Protein AF-A0A835ICH1-F1 (afdb_monomer)

Nearest PDB structures (foldseek):
  8adl-assembly1_N  TM=4.191E-01  e=1.922E-02  Saccharomyces cerevisiae
  7pqh-assembly1_A  TM=4.351E-01  e=5.207E-02  Saccharomyces cerevisiae
  7pqh-assembly1_G  TM=3.840E-01  e=1.922E-02  Saccharomyces cerevisiae
  7pqh-assembly1_B  TM=4.511E-01  e=2.209E-01  Saccharomyces cerevisiae
  5i6e-assembly1_A  TM=1.970E-01  e=1.088E+00  Saccharomyces cerevisiae S288C

Radius of gyration: 26.62 Å; Cα contacts (8 Å, |Δi|>4): 1132; chains: 1; bounding box: 63×76×65 Å

Sequence (484 aa):
MPKLEKWSSWNENGGREGILLPCLKKLNINNCPKLTRLLLSSSLECLYVGNCSEIVLRSLENLPCLSSLTISSFSEAVSFPERMLPNLTALQSLRIWSCEKLKILPEELGNLSSLKSFYISGCCELQCLPELTYLSKTNHHPDLLLSCRVSRNKLLPKIYYTRINHDNLTSNTIIPKTVAAPFMDIKPMYEILILGSCNGLICLSSIKSKLVTNRDHLMSLMTRQERDMYVLPIHDPIYVYNPITRENQELPCFEFCNVGKNVEQVVCGFGFDVVRREFKVVFVFFYKLDNENVFSEVGVYTLGTDTWRKLKVDVPHLVFKAEVAVSFEFANGSLHWIAEDVRSLVSKPFILSFNLVVEEFLVFPTPESVGLTRYYGPLEHCALGVLDKRLSLVDTSSGQFVDIWVVKDYDGEMCWNKQFSLEQNLICDSAIGLVRPIQVLKSGEILLFCGLTDLVAYNTESNQRRLLKLDRDSFRNLGTYFSL

Organism: NCBI:txid261450

InterPro domains:
  IPR013187 F-box associated beta-propeller, type 3 [PF08268] (190-450)
  IPR017451 F-box associated beta-propeller domain [TIGR01640] (236-452)
  IPR032675 Leucine-rich repeat domain superfamily [G3DSA:3.80.10.10] (40-143)
  IPR050796 SCF complex F-box component [PTHR31672] (145-464)
  IPR056789 R13L1/DRL21-like, LRR repeat region [PF25019] (28-123)

Secondary structure (DSSP, 8-state):
-TT--B--PPPTT--------TT--EEEEEEETT--B----TT--EEEEEEE-THHHHTTS--TT--EEEEE--SS--BPPTTTTTT-TT--EEEEE--TT--B--GGGGG-TT--EEEEES-TT--B----HHHHHSS---EEEEEEEE-TTT--EEEEEEEEPSS----SEE--EEEE-TT--PPTTEEEEEEEEETTEEEEEEEE-------SSSTTT--HHHHTT----TTS-EEEE-TTT--EEEPPP-TTS-TTS-EEEEEEEEEEETTTTEEEEEEEEEEESSSS-EEEEEEEEETTS-SEEEE-----SEEE-TTSTT-EEEETTEEEEEEEETT-SS---EEEEEETTTTEEEEEEPPTTTT--SSS-GGGGEEEEEETTEEEEEE-TTSSEEEEEEE---SSS--EEEEEEEEHHHH-SS-TT-EEEEEE-TTSPEEEEETTTEEEEEETTTTEEEEEEE-TTT-SS---B---

Foldseek 3Di:
DQPDQEQADDDPVRDTDHDEPQCAAEDEAENHANHQDDQYYLNYAEYEHYNYELNVLVNQQANANHQYYEYEHAAPDQEHDDRNQLRPQNHAEYEYEQHANHAEYDLCCLVNLNHNYYYYYNHNNHPDDHDNCSLVVPPDWFFKWWFWFQDPVPRWIKIWIFGDDLQDPPDLATETDIFTLRVDNADPQKTKAFQDDEPQKTKIWIGRHPDPPDPAPCVVVDDPVNLQPLADPLPTWIKIARRVRRDIDTADRPPPPPPPFAFRHKAKHWYAQPVVRWIKIKMKTWTDPDPPDIFIWIWIDTPPPSDIDIDPAGDAQWDFQRPGRRQWDDAPQKIKTWIWHPPDPQTAIWIWIAHNNVRYIDIAHDPPPQQPADDDGRNQQKGWAAEPRFIWMWGCRVVQWTWIWTFDDDPPHGDIDGPDIAGPVLPDPDARHQKYWAYQRPVRWTWIDGHFQWIWTAHPVVSHIRTRDYPSVNGGNGDGIDTD

Structure (mmCIF, N/CA/C/O backbone):
data_AF-A0A835ICH1-F1
#
_entry.id   AF-A0A835ICH1-F1
#
loop_
_atom_site.group_PDB
_atom_site.id
_atom_site.type_symbol
_atom_site.label_atom_id
_atom_site.label_alt_id
_atom_site.label_comp_id
_atom_site.label_asym_id
_atom_site.label_entity_id
_atom_site.label_seq_id
_atom_site.pdbx_PDB_ins_code
_atom_site.Cartn_x
_atom_site.Cartn_y
_atom_site.Cartn_z
_atom_site.occupancy
_atom_site.B_iso_or_equiv
_atom_site.auth_seq_id
_atom_site.auth_comp_id
_atom_site.auth_asym_id
_atom_site.auth_atom_id
_atom_site.pdbx_PDB_model_num
ATOM 1 N N . MET A 1 1 ? -8.386 -41.447 -22.805 1.00 59.50 1 MET A N 1
ATOM 2 C CA . MET A 1 1 ? -8.478 -42.294 -24.021 1.00 59.50 1 MET A CA 1
ATOM 3 C C . MET A 1 1 ? -7.655 -41.621 -25.115 1.00 59.50 1 MET A C 1
ATOM 5 O O . MET A 1 1 ? -8.181 -40.767 -25.818 1.00 59.50 1 MET A O 1
ATOM 9 N N . PRO A 1 2 ? -6.364 -41.950 -25.267 1.00 68.00 2 PRO A N 1
ATOM 10 C CA . PRO A 1 2 ? -5.437 -41.121 -26.046 1.00 68.00 2 PRO A CA 1
ATOM 11 C C . PRO A 1 2 ? -5.743 -41.067 -27.554 1.00 68.00 2 PRO A C 1
ATOM 13 O O . PRO A 1 2 ? -5.284 -40.161 -28.241 1.00 68.00 2 PRO A O 1
ATOM 16 N N . LYS A 1 3 ? -6.534 -42.019 -28.071 1.00 73.94 3 LYS A N 1
ATOM 17 C CA . LYS A 1 3 ? -6.969 -42.077 -29.476 1.00 73.94 3 LYS A CA 1
ATOM 18 C C . LYS A 1 3 ? -8.369 -41.492 -29.729 1.00 73.94 3 LYS A C 1
ATOM 20 O O . LYS A 1 3 ? -8.818 -41.525 -30.866 1.00 73.94 3 LYS A O 1
ATOM 25 N N . LEU A 1 4 ? -9.076 -41.014 -28.700 1.00 70.50 4 LEU A N 1
ATOM 26 C CA . LEU A 1 4 ? -10.451 -40.529 -28.843 1.00 70.50 4 LEU A CA 1
ATOM 27 C C . LEU A 1 4 ? -10.467 -39.168 -29.552 1.00 70.50 4 LEU A C 1
ATOM 29 O O . LEU A 1 4 ? -9.969 -38.188 -29.007 1.00 70.50 4 LEU A O 1
ATOM 33 N N . GLU A 1 5 ? -11.051 -39.119 -30.749 1.00 70.38 5 GLU A N 1
ATOM 34 C CA . GLU A 1 5 ? -11.093 -37.906 -31.581 1.00 70.38 5 GLU A CA 1
ATOM 35 C C . GLU A 1 5 ? -12.385 -37.096 -31.419 1.00 70.38 5 GLU A C 1
ATOM 37 O O . GLU A 1 5 ? -12.368 -35.863 -31.482 1.00 70.38 5 GLU A O 1
ATOM 42 N N . LYS A 1 6 ? -13.512 -37.780 -31.197 1.00 68.50 6 LYS A N 1
ATOM 43 C CA . LYS A 1 6 ? -14.845 -37.186 -31.036 1.00 68.50 6 LYS A CA 1
ATOM 44 C C . LYS A 1 6 ? -15.618 -37.933 -29.957 1.00 68.50 6 LYS A C 1
ATOM 46 O O . LYS A 1 6 ? -15.584 -39.161 -29.916 1.00 68.50 6 LYS A O 1
ATOM 51 N N . TRP A 1 7 ? -16.344 -37.193 -29.124 1.00 66.62 7 TRP A N 1
ATOM 52 C CA . TRP A 1 7 ? -17.296 -37.753 -28.168 1.00 66.62 7 TRP A CA 1
ATOM 53 C C . TRP A 1 7 ? -18.708 -37.719 -28.780 1.00 66.62 7 TRP A C 1
ATOM 55 O O . TRP A 1 7 ? -19.407 -36.714 -28.696 1.00 66.62 7 TRP A O 1
ATOM 65 N N . SER A 1 8 ? -19.119 -38.804 -29.442 1.00 59.78 8 SER A N 1
ATOM 66 C CA . SER A 1 8 ? -20.460 -38.975 -30.035 1.00 59.78 8 SER A CA 1
ATOM 67 C C . SER A 1 8 ? -20.827 -40.461 -30.087 1.00 59.78 8 SER A C 1
ATOM 69 O O . SER A 1 8 ? -19.975 -41.257 -30.480 1.00 59.78 8 SER A O 1
ATOM 71 N N . SER A 1 9 ? -22.062 -40.845 -29.743 1.00 50.62 9 SER A N 1
ATOM 72 C CA . SER A 1 9 ? -22.581 -42.191 -30.044 1.00 50.62 9 SER A CA 1
ATOM 73 C C . SER A 1 9 ? -23.347 -42.193 -31.362 1.00 50.62 9 SER A C 1
ATOM 75 O O . SER A 1 9 ? -23.891 -41.173 -31.775 1.00 50.62 9 SER A O 1
ATOM 77 N N . TRP A 1 10 ? -23.417 -43.358 -31.997 1.00 39.72 10 TRP A N 1
ATOM 78 C CA . TRP A 1 10 ? -24.334 -43.621 -33.100 1.00 39.72 10 TRP A CA 1
ATOM 79 C C . TRP A 1 10 ? -25.693 -44.014 -32.513 1.00 39.72 10 TRP A C 1
ATOM 81 O O . TRP A 1 10 ? -25.746 -44.875 -31.637 1.00 39.72 10 TRP A O 1
ATOM 91 N N . ASN A 1 11 ? -26.776 -43.386 -32.963 1.00 45.34 11 ASN A N 1
ATOM 92 C CA . ASN A 1 11 ? -28.119 -43.941 -32.808 1.00 45.34 11 ASN A CA 1
ATOM 93 C C . ASN A 1 11 ? -28.366 -44.943 -33.953 1.00 45.34 11 ASN A C 1
ATOM 95 O O . ASN A 1 11 ? -27.797 -44.811 -35.039 1.00 45.34 11 ASN A O 1
ATOM 99 N N . GLU A 1 12 ? -29.212 -45.951 -33.723 1.00 46.16 12 GLU A N 1
ATOM 100 C CA . GLU A 1 12 ? -29.517 -47.020 -34.697 1.00 46.16 12 GLU A CA 1
ATOM 101 C C . GLU A 1 12 ? -30.129 -46.498 -36.019 1.00 46.16 12 GLU A C 1
ATOM 103 O O . GLU A 1 12 ? -30.216 -47.237 -36.993 1.00 46.16 12 GLU A O 1
ATOM 108 N N . ASN A 1 13 ? -30.456 -45.199 -36.093 1.00 45.84 13 ASN A N 1
ATOM 109 C CA . ASN A 1 13 ? -31.042 -44.525 -37.254 1.00 45.84 13 ASN A CA 1
ATOM 110 C C . ASN A 1 13 ? -30.069 -43.603 -38.027 1.00 45.84 13 ASN A C 1
ATOM 112 O O . ASN A 1 13 ? -30.506 -42.835 -38.881 1.00 45.84 13 ASN A O 1
ATOM 116 N N . GLY A 1 14 ? -28.757 -43.650 -37.760 1.00 43.22 14 GLY A N 1
ATOM 117 C CA . GLY A 1 14 ? -27.746 -42.980 -38.598 1.00 43.22 14 GLY A CA 1
ATOM 118 C C . GLY A 1 14 ? -27.715 -41.442 -38.531 1.00 43.22 14 GLY A C 1
ATOM 119 O O . GLY A 1 14 ? -27.097 -40.806 -39.387 1.00 43.22 14 GLY A O 1
ATOM 120 N N . GLY A 1 15 ? -28.335 -40.828 -37.520 1.00 43.09 15 GLY A N 1
ATOM 121 C CA . GLY A 1 15 ? -28.310 -39.381 -37.287 1.00 43.09 15 GLY A CA 1
ATOM 122 C C . GLY A 1 15 ? -27.210 -38.973 -36.301 1.00 43.09 15 GLY A C 1
ATOM 123 O O . GLY A 1 15 ? -27.096 -39.523 -35.211 1.00 43.09 15 GLY A O 1
ATOM 124 N N . ARG A 1 16 ? -26.391 -37.971 -36.642 1.00 46.06 16 ARG A N 1
ATOM 125 C CA . ARG A 1 16 ? -25.401 -37.409 -35.705 1.00 46.06 16 ARG A CA 1
ATOM 126 C C . ARG A 1 16 ? -26.096 -36.547 -34.647 1.00 46.06 16 ARG A C 1
ATOM 128 O O . ARG A 1 16 ? -26.220 -35.344 -34.840 1.00 46.06 16 ARG A O 1
ATOM 135 N N . GLU A 1 17 ? -26.464 -37.134 -33.516 1.00 48.81 17 GLU A N 1
ATOM 136 C CA . GLU A 1 17 ? -26.766 -36.385 -32.292 1.00 48.81 17 GLU A CA 1
ATOM 137 C C . GLU A 1 17 ? -25.703 -36.696 -31.238 1.00 48.81 17 GLU A C 1
ATOM 139 O O . GLU A 1 17 ? -25.364 -37.851 -30.979 1.00 48.81 17 GLU A O 1
ATOM 144 N N . GLY A 1 18 ? -25.098 -35.653 -30.670 1.00 54.78 18 GLY A N 1
ATOM 145 C CA . GLY A 1 18 ? -24.168 -35.833 -29.563 1.00 54.78 18 GLY A CA 1
ATOM 146 C C . GLY A 1 18 ? -24.891 -36.274 -28.302 1.00 54.78 18 GLY A C 1
ATOM 147 O O . GLY A 1 18 ? -26.038 -35.906 -28.070 1.00 54.78 18 GLY A O 1
ATOM 148 N N . ILE A 1 19 ? -24.200 -37.043 -27.465 1.00 57.16 19 ILE A N 1
ATOM 149 C CA . ILE A 1 19 ? -24.740 -37.484 -26.180 1.00 57.16 19 ILE A CA 1
ATOM 150 C C . ILE A 1 19 ? -24.804 -36.271 -25.251 1.00 57.16 19 ILE A C 1
ATOM 152 O O . ILE A 1 19 ? -23.799 -35.890 -24.652 1.00 57.16 19 ILE A O 1
ATOM 156 N N . LEU A 1 20 ? -25.982 -35.671 -25.108 1.00 61.66 20 LEU A N 1
ATOM 157 C CA . LEU A 1 20 ? -26.268 -34.796 -23.979 1.00 61.66 20 LEU A CA 1
ATOM 158 C C . LEU A 1 20 ? -26.509 -35.700 -22.767 1.00 61.66 20 LEU A C 1
ATOM 160 O O . LEU A 1 20 ? -27.392 -36.553 -22.792 1.00 61.66 20 LEU A O 1
ATOM 164 N N . LEU A 1 21 ? -25.692 -35.556 -21.723 1.00 69.56 21 LEU A N 1
ATOM 165 C CA . LEU A 1 21 ? -25.866 -36.254 -20.447 1.00 69.56 21 LEU A CA 1
ATOM 166 C C . LEU A 1 21 ? -26.553 -35.295 -19.457 1.00 69.56 21 LEU A C 1
ATOM 168 O O . LEU A 1 21 ? -25.858 -34.649 -18.670 1.00 69.56 21 LEU A O 1
ATOM 172 N N . PRO A 1 22 ? -27.896 -35.167 -19.482 1.00 70.50 22 PRO A N 1
ATOM 173 C CA . PRO A 1 22 ? -28.630 -34.087 -18.809 1.00 70.50 22 PRO A CA 1
ATOM 174 C C . PRO A 1 22 ? -28.535 -34.111 -17.278 1.00 70.50 22 PRO A C 1
ATOM 176 O O . PRO A 1 22 ? -28.872 -33.129 -16.628 1.00 70.50 22 PRO A O 1
ATOM 179 N N . CYS A 1 23 ? -28.088 -35.221 -16.686 1.00 80.44 23 CYS A N 1
ATOM 180 C CA . CYS A 1 23 ? -27.908 -35.363 -15.238 1.00 80.44 23 CYS A CA 1
ATOM 181 C C . CYS A 1 23 ? -26.433 -35.331 -14.810 1.00 80.44 23 CYS A C 1
ATOM 183 O O . CYS A 1 23 ? -26.127 -35.516 -13.630 1.00 80.44 23 CYS A O 1
ATOM 185 N N . LEU A 1 24 ? -25.500 -35.147 -15.749 1.00 82.62 24 LEU A N 1
ATOM 186 C CA . LEU A 1 24 ? -24.077 -35.166 -15.443 1.00 82.62 24 LEU A CA 1
ATOM 187 C C . LEU A 1 24 ? -23.686 -33.879 -14.715 1.00 82.62 24 LEU A C 1
ATOM 189 O O . LEU A 1 24 ? -23.733 -32.795 -15.290 1.00 82.62 24 LEU A O 1
ATOM 193 N N . LYS A 1 25 ? -23.276 -34.020 -13.452 1.00 86.00 25 LYS A N 1
ATOM 194 C CA . LYS A 1 25 ? -22.829 -32.904 -12.602 1.00 86.00 25 LYS A CA 1
ATOM 195 C C . LYS A 1 25 ? -21.315 -32.744 -12.549 1.00 86.00 25 LYS A C 1
ATOM 197 O O . LYS A 1 25 ? -20.825 -31.638 -12.362 1.00 86.00 25 LYS A O 1
ATOM 202 N N . LYS A 1 26 ? -20.561 -33.836 -12.683 1.00 89.31 26 LYS A N 1
ATOM 203 C CA . LYS A 1 26 ? -19.097 -33.828 -12.588 1.00 89.31 26 LYS A CA 1
ATOM 204 C C . LYS A 1 26 ? -18.492 -34.574 -13.762 1.00 89.31 26 LYS A C 1
ATOM 206 O O . LYS A 1 26 ? -18.905 -35.695 -14.044 1.00 89.31 26 LYS A O 1
ATOM 211 N N . LEU A 1 27 ? -17.503 -33.971 -14.409 1.00 88.38 27 LEU A N 1
ATOM 212 C CA . LEU A 1 27 ? -16.809 -34.556 -15.550 1.00 88.38 27 LEU A CA 1
ATOM 213 C C . LEU A 1 27 ? -15.301 -34.352 -15.407 1.00 88.38 27 LEU A C 1
ATOM 215 O O . LEU A 1 27 ? -14.837 -33.270 -15.054 1.00 88.38 27 LEU A O 1
ATOM 219 N N . ASN A 1 28 ? -14.539 -35.405 -15.685 1.00 87.88 28 ASN A N 1
ATOM 220 C CA . ASN A 1 28 ? -13.084 -35.371 -15.723 1.00 87.88 28 ASN A CA 1
ATOM 221 C C . ASN A 1 28 ? -12.617 -35.866 -17.094 1.00 87.88 28 ASN A C 1
ATOM 223 O O . ASN A 1 28 ? -12.889 -37.004 -17.477 1.00 87.88 28 ASN A O 1
ATOM 227 N N . ILE A 1 29 ? -11.927 -34.994 -17.821 1.00 86.19 29 ILE A N 1
ATOM 228 C CA . ILE A 1 29 ? -11.311 -35.278 -19.109 1.00 86.19 29 ILE A CA 1
ATOM 229 C C . ILE A 1 29 ? -9.806 -35.154 -18.905 1.00 86.19 29 ILE A C 1
ATOM 231 O O . ILE A 1 29 ? -9.293 -34.053 -18.751 1.00 86.19 29 ILE A O 1
ATOM 235 N N . ASN A 1 30 ? -9.091 -36.275 -18.893 1.00 87.31 30 ASN A N 1
ATOM 236 C CA . ASN A 1 30 ? -7.640 -36.281 -18.738 1.00 87.31 30 ASN A CA 1
ATOM 237 C C . ASN A 1 30 ? -6.977 -37.154 -19.807 1.00 87.31 30 ASN A C 1
ATOM 239 O O . ASN A 1 30 ? -7.486 -38.235 -20.126 1.00 87.31 30 ASN A O 1
ATOM 243 N N . ASN A 1 31 ? -5.823 -36.721 -20.319 1.00 85.62 31 ASN A N 1
ATOM 244 C CA . ASN A 1 31 ? -5.016 -37.453 -21.299 1.00 85.62 31 ASN A CA 1
ATOM 245 C C . ASN A 1 31 ? -5.819 -37.813 -22.570 1.00 85.62 31 ASN A C 1
ATOM 247 O O . ASN A 1 31 ? -5.922 -38.985 -22.972 1.00 85.62 31 ASN A O 1
ATOM 251 N N . CYS A 1 32 ? -6.411 -36.788 -23.191 1.00 84.75 32 CYS A N 1
ATOM 252 C CA . CYS A 1 32 ? -7.208 -36.882 -24.421 1.00 84.75 32 CYS A CA 1
ATOM 253 C C . CYS A 1 32 ? -6.718 -35.872 -25.488 1.00 84.75 32 CYS A C 1
ATOM 255 O O . CYS A 1 32 ? -7.472 -34.992 -25.901 1.00 84.75 32 CYS A O 1
ATOM 257 N N . PRO A 1 33 ? -5.468 -35.990 -25.978 1.00 81.12 33 PRO A N 1
ATOM 258 C CA . PRO A 1 33 ? -4.846 -34.988 -26.854 1.00 81.12 33 PRO A CA 1
ATOM 259 C C . PRO A 1 33 ? -5.475 -34.899 -28.252 1.00 81.12 33 PRO A C 1
ATOM 261 O O . PRO A 1 33 ? -5.398 -33.857 -28.892 1.00 81.12 33 PRO A O 1
ATOM 264 N N . LYS A 1 34 ? -6.115 -35.975 -28.732 1.00 80.62 34 LYS A N 1
ATOM 265 C CA . LYS A 1 34 ? -6.774 -36.014 -30.049 1.00 80.62 34 LYS A CA 1
ATOM 266 C C . LYS A 1 34 ? -8.218 -35.512 -30.043 1.00 80.62 34 LYS A C 1
ATOM 268 O O . LYS A 1 34 ? -8.843 -35.465 -31.098 1.00 80.62 34 LYS A O 1
ATOM 273 N N . LEU A 1 35 ? -8.766 -35.173 -28.878 1.00 80.62 35 LEU A N 1
ATOM 274 C CA . LEU A 1 35 ? -10.174 -34.825 -28.745 1.00 80.62 35 LEU A CA 1
ATOM 275 C C . LEU A 1 35 ? -10.436 -33.442 -29.349 1.00 80.62 35 LEU A C 1
ATOM 277 O O . LEU A 1 35 ? -9.901 -32.445 -28.875 1.00 80.62 35 LEU A O 1
ATOM 281 N N . THR A 1 36 ? -11.265 -33.394 -30.394 1.00 72.62 36 THR A N 1
ATOM 282 C CA . THR A 1 36 ? -11.523 -32.161 -31.162 1.00 72.62 36 THR A CA 1
ATOM 283 C C . THR A 1 36 ? -12.912 -31.569 -30.961 1.00 72.62 36 THR A C 1
ATOM 285 O O . THR A 1 36 ? -13.136 -30.412 -31.306 1.00 72.62 36 THR A O 1
ATOM 288 N N . ARG A 1 37 ? -13.864 -32.352 -30.435 1.00 67.38 37 ARG A N 1
ATOM 289 C CA . ARG A 1 37 ? -15.248 -31.918 -30.200 1.00 67.38 37 ARG A CA 1
ATOM 290 C C . ARG A 1 37 ? -15.828 -32.548 -28.941 1.00 67.38 37 ARG A C 1
ATOM 292 O O . ARG A 1 37 ? -15.772 -33.771 -28.785 1.00 67.38 37 ARG A O 1
ATOM 299 N N . LEU A 1 38 ? -16.444 -31.707 -28.114 1.00 72.94 38 LEU A N 1
ATOM 300 C CA . LEU A 1 38 ? -17.222 -32.083 -26.938 1.00 72.94 38 LEU A CA 1
ATOM 301 C C . LEU A 1 38 ? -18.582 -31.389 -26.982 1.00 72.94 38 LEU A C 1
ATOM 303 O O . LEU A 1 38 ? -18.674 -30.218 -27.331 1.00 72.94 38 LEU A O 1
ATOM 307 N N . LEU A 1 39 ? -19.629 -32.121 -26.611 1.00 68.06 39 LEU A N 1
ATOM 308 C CA . LEU A 1 39 ? -20.950 -31.565 -26.336 1.00 68.06 39 LEU A CA 1
ATOM 309 C C . LEU A 1 39 ? -21.197 -31.750 -24.844 1.00 68.06 39 LEU A C 1
ATOM 311 O O . LEU A 1 39 ? -21.358 -32.873 -24.368 1.00 68.06 39 LEU A O 1
ATOM 315 N N . LEU A 1 40 ? -21.116 -30.650 -24.100 1.00 71.44 40 LEU A N 1
ATOM 316 C CA . LEU A 1 40 ? -21.250 -30.646 -22.649 1.00 71.44 40 LEU A CA 1
ATOM 317 C C . LEU A 1 40 ? -22.681 -30.277 -22.252 1.00 71.44 40 LEU A C 1
ATOM 319 O O . LEU A 1 40 ? -23.335 -29.469 -22.904 1.00 71.44 40 LEU A O 1
ATOM 323 N N . SER A 1 41 ? -23.172 -30.901 -21.182 1.00 69.31 41 SER A N 1
ATOM 324 C CA . SER A 1 41 ? -24.506 -30.628 -20.642 1.00 69.31 41 SER A CA 1
ATOM 325 C C . SER A 1 41 ? -24.511 -29.336 -19.823 1.00 69.31 41 SER A C 1
ATOM 327 O O . SER A 1 41 ? -23.580 -29.085 -19.056 1.00 69.31 41 SER A O 1
ATOM 329 N N . SER A 1 42 ? -25.603 -28.572 -19.899 1.00 77.19 42 SER A N 1
ATOM 330 C CA . SER A 1 42 ? -25.832 -27.384 -19.066 1.00 77.19 42 SER A CA 1
ATOM 331 C C . SER A 1 42 ? -25.959 -27.704 -17.569 1.00 77.19 42 SER A C 1
ATOM 333 O O . SER A 1 42 ? -25.813 -26.804 -16.749 1.00 77.19 42 SER A O 1
ATOM 335 N N . SER A 1 43 ? -26.170 -28.977 -17.206 1.00 81.69 43 SER A N 1
ATOM 336 C CA . SER A 1 43 ? -26.248 -29.478 -15.822 1.00 81.69 43 SER A CA 1
ATOM 337 C C . SER A 1 43 ? -24.899 -29.597 -15.100 1.00 81.69 43 SER A C 1
ATOM 339 O O . SER A 1 43 ? -24.862 -30.010 -13.939 1.00 81.69 43 SER A O 1
ATOM 341 N N . LEU A 1 44 ? -23.785 -29.348 -15.792 1.00 87.38 44 LEU A N 1
ATOM 342 C CA . LEU A 1 44 ? -22.449 -29.629 -15.281 1.00 87.38 44 LEU A CA 1
ATOM 343 C C . LEU A 1 44 ? -22.024 -28.597 -14.228 1.00 87.38 44 LEU A C 1
ATOM 345 O O . LEU A 1 44 ? -21.985 -27.404 -14.502 1.00 87.38 44 LEU A O 1
ATOM 349 N N . GLU A 1 45 ? -21.659 -29.069 -13.037 1.00 90.31 45 GLU A N 1
ATOM 350 C CA . GLU A 1 45 ? -21.273 -28.244 -11.886 1.00 90.31 45 GLU A CA 1
ATOM 351 C C . GLU A 1 45 ? -19.754 -28.238 -11.650 1.00 90.31 45 GLU A C 1
ATOM 353 O O . GLU A 1 45 ? -19.212 -27.230 -11.193 1.00 90.31 45 GLU A O 1
ATOM 358 N N . CYS A 1 46 ? -19.051 -29.340 -11.946 1.00 91.75 46 CYS A N 1
ATOM 359 C CA . CYS A 1 46 ? -17.596 -29.444 -11.803 1.00 91.75 46 CYS A CA 1
ATOM 360 C C . CYS A 1 46 ? -16.947 -30.069 -13.040 1.00 91.75 46 CYS A C 1
ATOM 362 O O . CYS A 1 46 ? -17.318 -31.171 -13.454 1.00 91.75 46 CYS A O 1
ATOM 364 N N . LEU A 1 47 ? -15.916 -29.417 -13.568 1.00 89.56 47 LEU A N 1
ATOM 365 C CA . LEU A 1 47 ? -15.186 -29.882 -14.738 1.00 89.56 47 LEU A CA 1
ATOM 366 C C . LEU A 1 47 ? -13.678 -29.861 -14.488 1.00 89.56 47 LEU A C 1
ATOM 368 O O . LEU A 1 47 ? -13.115 -28.848 -14.079 1.00 89.56 47 LEU A O 1
ATOM 372 N N . TYR A 1 48 ? -13.026 -30.981 -14.780 1.00 88.75 48 TYR A N 1
ATOM 373 C CA . TYR A 1 48 ? -11.576 -31.076 -14.890 1.00 88.75 48 TYR A CA 1
ATOM 374 C C . TYR A 1 48 ? -11.198 -31.384 -16.340 1.00 88.75 48 TYR A C 1
ATOM 376 O O . TYR A 1 48 ? -11.725 -32.340 -16.912 1.00 88.75 48 TYR A O 1
ATOM 384 N N . VAL A 1 49 ? -10.275 -30.608 -16.908 1.00 88.00 49 VAL A N 1
ATOM 385 C CA . VAL A 1 49 ? -9.681 -30.850 -18.227 1.00 88.00 49 VAL A CA 1
ATOM 386 C C . VAL A 1 49 ? -8.158 -30.817 -18.108 1.00 88.00 49 VAL A C 1
ATOM 388 O O . VAL A 1 49 ? -7.584 -29.791 -17.755 1.00 88.00 49 VAL A O 1
ATOM 391 N N . GLY A 1 50 ? -7.504 -31.935 -18.410 1.00 87.56 50 GLY A N 1
ATOM 392 C CA . GLY A 1 50 ? -6.060 -32.108 -18.297 1.00 87.56 50 GLY A CA 1
ATOM 393 C C . GLY A 1 50 ? -5.454 -32.768 -19.532 1.00 87.56 50 GLY A C 1
ATOM 394 O O . GLY A 1 50 ? -6.043 -33.707 -20.072 1.00 87.56 50 GLY A O 1
ATOM 395 N N . ASN A 1 51 ? -4.285 -32.307 -19.983 1.00 84.06 51 ASN A N 1
ATOM 396 C CA . ASN A 1 51 ? -3.529 -32.925 -21.085 1.00 84.06 51 ASN A CA 1
ATOM 397 C C . ASN A 1 51 ? -4.400 -33.203 -22.337 1.00 84.06 51 ASN A C 1
ATOM 399 O O . ASN A 1 51 ? -4.587 -34.347 -22.776 1.00 84.06 51 ASN A O 1
ATOM 403 N N . CYS A 1 52 ? -5.021 -32.135 -22.845 1.00 82.56 52 CYS A N 1
ATOM 404 C CA . CYS A 1 52 ? -5.916 -32.120 -24.005 1.00 82.56 52 CYS A CA 1
ATOM 405 C C . CYS A 1 52 ? -5.472 -31.046 -25.015 1.00 82.56 52 CYS A C 1
ATOM 407 O O . CYS A 1 52 ? -4.646 -30.194 -24.702 1.00 82.56 52 CYS A O 1
ATOM 409 N N . SER A 1 53 ? -6.031 -31.067 -26.229 1.00 80.31 53 SER A N 1
ATOM 410 C CA . SER A 1 53 ? -5.847 -29.977 -27.202 1.00 80.31 53 SER A CA 1
ATOM 411 C C . SER A 1 53 ? -6.624 -28.721 -26.780 1.00 80.31 53 SER A C 1
ATOM 413 O O . SER A 1 53 ? -7.719 -28.848 -26.226 1.00 80.31 53 SER A O 1
ATOM 415 N N . GLU A 1 54 ? -6.114 -27.515 -27.090 1.00 76.81 54 GLU A N 1
ATOM 416 C CA . GLU A 1 54 ? -6.784 -26.227 -26.794 1.00 76.81 54 GLU A CA 1
ATOM 417 C C . GLU A 1 54 ? -8.232 -26.181 -27.295 1.00 76.81 54 GLU A C 1
ATOM 419 O O . GLU A 1 54 ? -9.082 -25.495 -26.734 1.00 76.81 54 GLU A O 1
ATOM 424 N N . ILE A 1 55 ? -8.533 -26.936 -28.354 1.00 77.75 55 ILE A N 1
ATOM 425 C CA . ILE A 1 55 ? -9.833 -26.923 -29.019 1.00 77.75 55 ILE A CA 1
ATOM 426 C C . ILE A 1 55 ? -10.954 -27.430 -28.096 1.00 77.75 55 ILE A C 1
ATOM 428 O O . ILE A 1 55 ? -12.114 -27.057 -28.260 1.00 77.75 55 ILE A O 1
ATOM 432 N N . VAL A 1 56 ? -10.601 -28.222 -27.075 1.00 79.94 56 VAL A N 1
ATOM 433 C CA . VAL A 1 56 ? -11.512 -28.649 -26.006 1.00 79.94 56 VAL A CA 1
ATOM 434 C C . VAL A 1 56 ? -11.993 -27.458 -25.179 1.00 79.94 56 VAL A C 1
ATOM 436 O O . VAL A 1 56 ? -13.159 -27.430 -24.794 1.00 79.94 56 VAL A O 1
ATOM 439 N N . LEU A 1 57 ? -11.141 -26.453 -24.954 1.00 79.06 57 LEU A N 1
ATOM 440 C CA . LEU A 1 57 ? -11.506 -25.251 -24.202 1.00 79.06 57 LEU A CA 1
ATOM 441 C C . LEU A 1 57 ? -12.586 -24.437 -24.934 1.00 79.06 57 LEU A C 1
ATOM 443 O O . LEU A 1 57 ? -13.458 -23.864 -24.291 1.00 79.06 57 LEU A O 1
ATOM 447 N N . ARG A 1 58 ? -12.603 -24.463 -26.277 1.00 77.50 58 ARG A N 1
ATOM 448 C CA . ARG A 1 58 ? -13.662 -23.821 -27.088 1.00 77.50 58 ARG A CA 1
ATOM 449 C C . ARG A 1 58 ? -15.032 -24.470 -26.881 1.00 77.50 58 ARG A C 1
ATOM 451 O O . ARG A 1 58 ? -16.064 -23.843 -27.051 1.00 77.50 58 ARG A O 1
ATOM 458 N N . SER A 1 59 ? -15.056 -25.739 -26.476 1.00 76.25 59 SER A N 1
ATOM 459 C CA . SER A 1 59 ? -16.306 -26.457 -26.196 1.00 76.25 59 SER A CA 1
ATOM 460 C C . SER A 1 59 ? -16.892 -26.131 -24.813 1.00 76.25 59 SER A C 1
ATOM 462 O O . SER A 1 59 ? -17.916 -26.699 -24.444 1.00 76.25 59 SER A O 1
ATOM 464 N N . LEU A 1 60 ? -16.238 -25.260 -24.031 1.00 77.38 60 LEU A N 1
ATOM 465 C CA . LEU A 1 60 ? -16.708 -24.811 -22.713 1.00 77.38 60 LEU A CA 1
ATOM 466 C C . LEU A 1 60 ? -17.577 -23.548 -22.794 1.00 77.38 60 LEU A C 1
ATOM 468 O O . LEU A 1 60 ? -18.009 -23.029 -21.765 1.00 77.38 60 LEU A O 1
ATOM 472 N N . GLU A 1 61 ? -17.824 -23.047 -24.006 1.00 70.88 61 GLU A N 1
ATOM 473 C CA . GLU A 1 61 ? -18.752 -21.953 -24.256 1.00 70.88 61 GLU A CA 1
ATOM 474 C C . GLU A 1 61 ? -20.157 -22.376 -23.782 1.00 70.88 61 GLU A C 1
ATOM 476 O O . GLU A 1 61 ? -20.739 -23.315 -24.319 1.00 70.88 61 GLU A O 1
ATOM 481 N N . ASN A 1 62 ? -20.697 -21.674 -22.775 1.00 71.00 62 ASN A N 1
ATOM 482 C CA . ASN A 1 62 ? -22.069 -21.815 -22.256 1.00 71.00 62 ASN A CA 1
ATOM 483 C C . ASN A 1 62 ? -22.339 -22.987 -21.275 1.00 71.00 62 ASN A C 1
ATOM 485 O O . ASN A 1 62 ? -23.168 -23.863 -21.527 1.00 71.00 62 ASN A O 1
ATOM 489 N N . LEU A 1 63 ? -21.689 -22.960 -20.103 1.00 82.56 63 LEU A N 1
ATOM 490 C CA . LEU A 1 63 ? -21.971 -23.858 -18.970 1.00 82.56 63 LEU A CA 1
ATOM 491 C C . LEU A 1 63 ? -22.508 -23.074 -17.754 1.00 82.56 63 LEU A C 1
ATOM 493 O O . LEU A 1 63 ? -21.746 -22.766 -16.834 1.00 82.56 63 LEU A O 1
ATOM 497 N N . PRO A 1 64 ? -23.815 -22.746 -17.716 1.00 81.25 64 PRO A N 1
ATOM 498 C CA . PRO A 1 64 ? -24.373 -21.804 -16.742 1.00 81.25 64 PRO A CA 1
ATOM 499 C C . PRO A 1 64 ? -24.360 -22.319 -15.298 1.00 81.25 64 PRO A C 1
ATOM 501 O O . PRO A 1 64 ? -24.378 -21.517 -14.371 1.00 81.25 64 PRO A O 1
ATOM 504 N N . CYS A 1 65 ? -24.327 -23.637 -15.083 1.00 86.12 65 CYS A N 1
ATOM 505 C CA . CYS A 1 65 ? -24.280 -24.238 -13.746 1.00 86.12 65 CYS A CA 1
ATOM 506 C C . CYS A 1 65 ? -22.856 -24.551 -13.262 1.00 86.12 65 CYS A C 1
ATOM 508 O O . CYS A 1 65 ? -22.690 -25.049 -12.145 1.00 86.12 65 CYS A O 1
ATOM 510 N N . LEU A 1 66 ? -21.826 -24.282 -14.074 1.00 90.44 66 LEU A N 1
ATOM 511 C CA . LEU A 1 66 ? -20.461 -24.667 -13.741 1.00 90.44 66 LEU A CA 1
ATOM 512 C C . LEU A 1 66 ? -19.936 -23.809 -12.592 1.00 90.44 66 LEU A C 1
ATOM 514 O O . LEU A 1 66 ? -19.705 -22.615 -12.745 1.00 90.44 66 LEU A O 1
ATOM 518 N N . SER A 1 67 ? -19.717 -24.443 -11.443 1.00 89.50 67 SER A N 1
ATOM 519 C CA . SER A 1 67 ? -19.242 -23.794 -10.218 1.00 89.50 67 SER A CA 1
ATOM 520 C C . SER A 1 67 ? -17.750 -24.019 -9.969 1.00 89.50 67 SER A C 1
ATOM 522 O O . SER A 1 67 ? -17.114 -23.210 -9.292 1.00 89.50 67 SER A O 1
ATOM 524 N N . SER A 1 68 ? -17.166 -25.082 -10.531 1.00 90.06 68 SER A N 1
ATOM 525 C CA . SER A 1 68 ? -15.740 -25.387 -10.406 1.00 90.06 68 SER A CA 1
ATOM 526 C C . SER A 1 68 ? -15.134 -25.854 -11.729 1.00 90.06 68 SER A C 1
ATOM 528 O O . SER A 1 68 ? -15.606 -26.820 -12.328 1.00 90.06 68 SER A O 1
ATOM 530 N N . LEU A 1 69 ? -14.055 -25.196 -12.153 1.00 88.69 69 LEU A N 1
ATOM 531 C CA . LEU A 1 69 ? -13.294 -25.519 -13.357 1.00 88.69 69 LEU A CA 1
ATOM 532 C C . LEU A 1 69 ? -11.816 -25.697 -13.004 1.00 88.69 69 LEU A C 1
ATOM 534 O O . LEU A 1 69 ? -11.207 -24.840 -12.366 1.00 88.69 69 LEU A O 1
ATOM 538 N N . THR A 1 70 ? -11.230 -26.816 -13.418 1.00 85.50 70 THR A N 1
ATOM 539 C CA . THR A 1 70 ? -9.788 -27.063 -13.329 1.00 85.50 70 THR A CA 1
ATOM 540 C C . THR A 1 70 ? -9.226 -27.373 -14.708 1.00 85.50 70 THR A C 1
ATOM 542 O O . THR A 1 70 ? -9.719 -28.273 -15.384 1.00 85.50 70 THR A O 1
ATOM 545 N N . ILE A 1 71 ? -8.180 -26.650 -15.095 1.00 85.81 71 ILE A N 1
ATOM 546 C CA . ILE A 1 71 ? -7.459 -26.802 -16.359 1.00 85.81 71 ILE A CA 1
ATOM 547 C C . ILE A 1 71 ? -6.008 -27.139 -16.033 1.00 85.81 71 ILE A C 1
ATOM 549 O O . ILE A 1 71 ? -5.400 -26.474 -15.191 1.00 85.81 71 ILE A O 1
ATOM 553 N N . SER A 1 72 ? -5.448 -28.178 -16.654 1.00 85.25 72 SER A N 1
ATOM 554 C CA . SER A 1 72 ? -4.064 -28.560 -16.375 1.00 85.25 72 SER A CA 1
ATOM 555 C C . SER A 1 72 ? -3.285 -29.121 -17.552 1.00 85.25 72 SER A C 1
ATOM 557 O O . SER A 1 72 ? -3.844 -29.765 -18.438 1.00 85.25 72 SER A O 1
ATOM 559 N N . SER A 1 73 ? -1.961 -28.971 -17.507 1.00 78.88 73 SER A N 1
ATOM 560 C CA . SER A 1 73 ? -1.043 -29.720 -18.379 1.00 78.88 73 SER A CA 1
ATOM 561 C C . SER A 1 73 ? -1.300 -29.500 -19.879 1.00 78.88 73 SER A C 1
ATOM 563 O O . SER A 1 73 ? -1.248 -30.450 -20.657 1.00 78.88 73 SER A O 1
ATOM 565 N N . PHE A 1 74 ? -1.624 -28.267 -20.290 1.00 80.19 74 PHE A N 1
ATOM 566 C CA . PHE A 1 74 ? -1.742 -27.897 -21.705 1.00 80.19 74 PHE A CA 1
ATOM 567 C C . PHE A 1 74 ? -0.376 -27.440 -22.226 1.00 80.19 74 PHE A C 1
ATOM 569 O O . PHE A 1 74 ? 0.096 -26.362 -21.872 1.00 80.19 74 PHE A O 1
ATOM 576 N N . SER A 1 75 ? 0.254 -28.262 -23.068 1.00 69.44 75 SER A N 1
ATOM 577 C CA . SER A 1 75 ? 1.608 -28.009 -23.583 1.00 69.44 75 SER A CA 1
ATOM 578 C C . SER A 1 75 ? 1.654 -27.087 -24.804 1.00 69.44 75 SER A C 1
ATOM 580 O O . SER A 1 75 ? 2.707 -26.538 -25.101 1.00 69.44 75 SER A O 1
ATOM 582 N N . GLU A 1 76 ? 0.536 -26.922 -25.520 1.00 70.06 76 GLU A N 1
ATOM 583 C CA . GLU A 1 76 ? 0.469 -26.153 -26.778 1.00 70.06 76 GLU A CA 1
ATOM 584 C C . GLU A 1 76 ? -0.433 -24.913 -26.713 1.00 70.06 76 GLU A C 1
ATOM 586 O O . GLU A 1 76 ? -0.424 -24.113 -27.642 1.00 70.06 76 GLU A O 1
ATOM 591 N N . ALA A 1 77 ? -1.221 -24.740 -25.648 1.00 64.88 77 ALA A N 1
ATOM 592 C CA . ALA A 1 77 ? -2.153 -23.619 -25.553 1.00 64.88 77 ALA A CA 1
ATOM 593 C C . ALA A 1 77 ? -1.398 -22.319 -25.240 1.00 64.88 77 ALA A C 1
ATOM 595 O O . ALA A 1 77 ? -0.857 -22.160 -24.146 1.00 64.88 77 ALA A O 1
ATOM 596 N N . VAL A 1 78 ? -1.384 -21.396 -26.204 1.00 59.38 78 VAL A N 1
ATOM 597 C CA . VAL A 1 78 ? -0.741 -20.075 -26.070 1.00 59.38 78 VAL A CA 1
ATOM 598 C C . VAL A 1 78 ? -1.668 -19.075 -25.372 1.00 59.38 78 VAL A C 1
ATOM 600 O O . VAL A 1 78 ? -1.213 -18.200 -24.632 1.00 59.38 78 VAL A O 1
ATOM 603 N N . SER A 1 79 ? -2.977 -19.227 -25.576 1.00 69.56 79 SER A N 1
ATOM 604 C CA . SER A 1 79 ? -4.022 -18.384 -25.001 1.00 69.56 79 SER A CA 1
ATOM 605 C C . SER A 1 79 ? -5.314 -19.173 -24.767 1.00 69.56 79 SER A C 1
ATOM 607 O O . SER A 1 79 ? -5.493 -20.301 -25.231 1.00 69.56 79 SER A O 1
ATOM 609 N N . PHE A 1 80 ? -6.227 -18.569 -24.014 1.00 73.12 80 PHE A N 1
ATOM 610 C CA . PHE A 1 80 ? -7.586 -19.069 -23.834 1.00 73.12 80 PHE A CA 1
ATOM 611 C C . PHE A 1 80 ? -8.487 -18.666 -25.014 1.00 73.12 80 PHE A C 1
ATOM 613 O O . PHE A 1 80 ? -8.274 -17.602 -25.596 1.00 73.12 80 PHE A O 1
ATOM 620 N N . PRO A 1 81 ? -9.526 -19.457 -25.347 1.00 70.69 81 PRO A N 1
ATOM 621 C CA . PRO A 1 81 ? -10.494 -19.068 -26.365 1.00 70.69 81 PRO A CA 1
ATOM 622 C C . PRO A 1 81 ? -11.246 -17.788 -25.997 1.00 70.69 81 PRO A C 1
ATOM 624 O O . PRO A 1 81 ? -11.780 -17.672 -24.887 1.00 70.69 81 PRO A O 1
ATOM 627 N N . GLU A 1 82 ? -11.350 -16.869 -26.958 1.00 63.47 82 GLU A N 1
ATOM 628 C CA . GLU A 1 82 ? -12.230 -15.704 -26.859 1.00 63.47 82 GLU A CA 1
ATOM 629 C C . GLU A 1 82 ? -13.662 -16.172 -26.547 1.00 63.47 82 GLU A C 1
ATOM 631 O O . GLU A 1 82 ? -14.154 -17.116 -27.162 1.00 63.47 82 GLU A O 1
ATOM 636 N N . ARG A 1 83 ? -14.343 -15.514 -25.595 1.00 67.06 83 ARG A N 1
ATOM 637 C CA . ARG A 1 83 ? -15.733 -15.802 -25.155 1.00 67.06 83 ARG A CA 1
ATOM 638 C C . ARG A 1 83 ? -15.962 -17.035 -24.269 1.00 67.06 83 ARG A C 1
ATOM 640 O O . ARG A 1 83 ? -17.103 -17.262 -23.858 1.00 67.06 83 ARG A O 1
ATOM 647 N N . MET A 1 84 ? -14.924 -17.782 -23.885 1.00 75.00 84 MET A N 1
ATOM 648 C CA . MET A 1 84 ? -15.085 -18.919 -22.965 1.00 75.00 84 MET A CA 1
ATOM 649 C C . MET A 1 84 ? -15.516 -18.474 -21.555 1.00 75.00 84 MET A C 1
ATOM 651 O O . MET A 1 84 ? -16.505 -18.965 -21.017 1.00 75.00 84 MET A O 1
ATOM 655 N N . LEU A 1 85 ? -14.777 -17.536 -20.953 1.00 73.19 85 LEU A N 1
ATOM 656 C CA . LEU A 1 85 ? -14.968 -17.111 -19.561 1.00 73.19 85 LEU A CA 1
ATOM 657 C C . LEU A 1 85 ? -16.218 -16.245 -19.305 1.00 73.19 85 LEU A C 1
ATOM 659 O O . LEU A 1 85 ? -16.891 -16.530 -18.317 1.00 73.19 85 LEU A O 1
ATOM 663 N N . PRO A 1 86 ? -16.606 -15.265 -20.153 1.00 68.50 86 PRO A N 1
ATOM 664 C CA . PRO A 1 86 ? -17.777 -14.409 -19.903 1.00 68.50 86 PRO A CA 1
ATOM 665 C C . PRO A 1 86 ? -19.076 -15.160 -19.591 1.00 68.50 86 PRO A C 1
ATOM 667 O O . PRO A 1 86 ? -19.932 -14.659 -18.868 1.00 68.50 86 PRO A O 1
ATOM 670 N N . ASN A 1 87 ? -19.225 -16.368 -20.138 1.00 70.81 87 ASN A N 1
ATOM 671 C CA . ASN A 1 87 ? -20.440 -17.170 -20.024 1.00 70.81 87 ASN A CA 1
ATOM 672 C C . ASN A 1 87 ? -20.484 -18.047 -18.760 1.00 70.81 87 ASN A C 1
ATOM 674 O O . ASN A 1 87 ? -21.514 -18.654 -18.473 1.00 70.81 87 ASN A O 1
ATOM 678 N N . LEU A 1 88 ? -19.394 -18.123 -17.988 1.00 80.88 88 LEU A N 1
ATOM 679 C CA . LEU A 1 88 ? -19.295 -18.940 -16.773 1.00 80.88 88 LEU A CA 1
ATOM 680 C C . LEU A 1 88 ? -19.706 -18.137 -15.527 1.00 80.88 88 LEU A C 1
ATOM 682 O O . LEU A 1 88 ? -18.979 -18.062 -14.538 1.00 80.88 88 LEU A O 1
ATOM 686 N N . THR A 1 89 ? -20.887 -17.522 -15.565 1.00 79.94 89 THR A N 1
ATOM 687 C CA . THR A 1 89 ? -21.358 -16.569 -14.541 1.00 79.94 89 THR A CA 1
ATOM 688 C C . THR A 1 89 ? -21.537 -17.178 -13.145 1.00 79.94 89 THR A C 1
ATOM 690 O O . THR A 1 89 ? -21.465 -16.454 -12.152 1.00 79.94 89 THR A O 1
ATOM 693 N N . ALA A 1 90 ? -21.729 -18.498 -13.039 1.00 85.00 90 ALA A N 1
ATOM 694 C CA . ALA A 1 90 ? -21.847 -19.223 -11.770 1.00 85.00 90 ALA A CA 1
ATOM 695 C C . ALA A 1 90 ? -20.511 -19.759 -11.219 1.00 85.00 90 ALA A C 1
ATOM 697 O O . ALA A 1 90 ? -20.500 -20.403 -10.164 1.00 85.00 90 ALA A O 1
ATOM 698 N N . LEU A 1 91 ? -19.389 -19.520 -11.908 1.00 86.81 91 LEU A N 1
ATOM 699 C CA . LEU A 1 91 ? -18.101 -20.110 -11.557 1.00 86.81 91 LEU A CA 1
ATOM 700 C C . LEU A 1 91 ? -17.578 -19.540 -10.239 1.00 86.81 91 LEU A C 1
ATOM 702 O O . LEU A 1 91 ? -17.313 -18.350 -10.132 1.00 86.81 91 LEU A O 1
ATOM 706 N N . GLN A 1 92 ? -17.402 -20.405 -9.238 1.00 82.56 92 GLN A N 1
ATOM 707 C CA . GLN A 1 92 ? -16.919 -20.040 -7.902 1.00 82.56 92 GLN A CA 1
ATOM 708 C C . GLN A 1 92 ? -15.456 -20.419 -7.675 1.00 82.56 92 GLN A C 1
ATOM 710 O O . GLN A 1 92 ? -14.787 -19.802 -6.846 1.00 82.56 92 GLN A O 1
ATOM 715 N N . SER A 1 93 ? -14.943 -21.422 -8.390 1.00 80.00 93 SER A N 1
ATOM 716 C CA . SER A 1 93 ? -13.546 -21.843 -8.295 1.00 80.00 93 SER A CA 1
ATOM 717 C C . SER A 1 93 ? -12.944 -22.125 -9.667 1.00 80.00 93 SER A C 1
ATOM 719 O O . SER A 1 93 ? -13.444 -22.977 -10.399 1.00 80.00 93 SER A O 1
ATOM 721 N N . LEU A 1 94 ? -11.835 -21.455 -9.978 1.00 81.31 94 LEU A N 1
ATOM 722 C CA . LEU A 1 94 ? -11.034 -21.678 -11.177 1.00 81.31 94 LEU A CA 1
ATOM 723 C C . LEU A 1 94 ? -9.601 -22.037 -10.780 1.00 81.31 94 LEU A C 1
ATOM 725 O O . LEU A 1 94 ? -8.957 -21.307 -10.026 1.00 81.31 94 LEU A O 1
ATOM 729 N N . ARG A 1 95 ? -9.098 -23.162 -11.290 1.00 75.62 95 ARG A N 1
ATOM 730 C CA . ARG A 1 95 ? -7.716 -23.606 -11.076 1.00 75.62 95 ARG A CA 1
ATOM 731 C C . ARG A 1 95 ? -7.033 -23.884 -12.405 1.00 75.62 95 ARG A C 1
ATOM 733 O O . ARG A 1 95 ? -7.562 -24.642 -13.211 1.00 75.62 95 ARG A O 1
ATOM 740 N N . ILE A 1 96 ? -5.853 -23.318 -12.605 1.00 78.56 96 ILE A N 1
ATOM 741 C CA . ILE A 1 96 ? -5.024 -23.499 -13.797 1.00 78.56 96 ILE A CA 1
ATOM 742 C C . ILE A 1 96 ? -3.652 -23.970 -13.326 1.00 78.56 96 ILE A C 1
ATOM 744 O O . ILE A 1 96 ? -3.079 -23.373 -12.420 1.00 78.56 96 ILE A O 1
ATOM 748 N N . TRP A 1 97 ? -3.113 -25.052 -13.880 1.00 76.56 97 TRP A N 1
ATOM 749 C CA . TRP A 1 97 ? -1.780 -25.493 -13.471 1.00 76.56 97 TRP A CA 1
ATOM 750 C C . TRP A 1 97 ? -0.988 -26.208 -14.559 1.00 76.56 97 TRP A C 1
ATOM 752 O O . TRP A 1 97 ? -1.553 -26.915 -15.392 1.00 76.56 97 TRP A O 1
ATOM 762 N N . SER A 1 98 ? 0.333 -26.028 -14.553 1.00 70.25 98 SER A N 1
ATOM 763 C CA . SER A 1 98 ? 1.259 -26.677 -15.493 1.00 70.25 98 SER A CA 1
ATOM 764 C C . SER A 1 98 ? 0.920 -26.399 -16.971 1.00 70.25 98 SER A C 1
ATOM 766 O O . SER A 1 98 ? 0.899 -27.319 -17.783 1.00 70.25 98 SER A O 1
ATOM 768 N N . CYS A 1 99 ? 0.578 -25.154 -17.322 1.00 75.81 99 CYS A N 1
ATOM 769 C CA . CYS A 1 99 ? 0.313 -24.723 -18.704 1.00 75.81 99 CYS A CA 1
ATOM 770 C C . CYS A 1 99 ? 1.480 -23.852 -19.188 1.00 75.81 99 CYS A C 1
ATOM 772 O O . CYS A 1 99 ? 1.448 -22.632 -19.064 1.00 75.81 99 CYS A O 1
ATOM 774 N N . GLU A 1 100 ? 2.544 -24.491 -19.671 1.00 69.88 100 GLU A N 1
ATOM 775 C CA . GLU A 1 100 ? 3.870 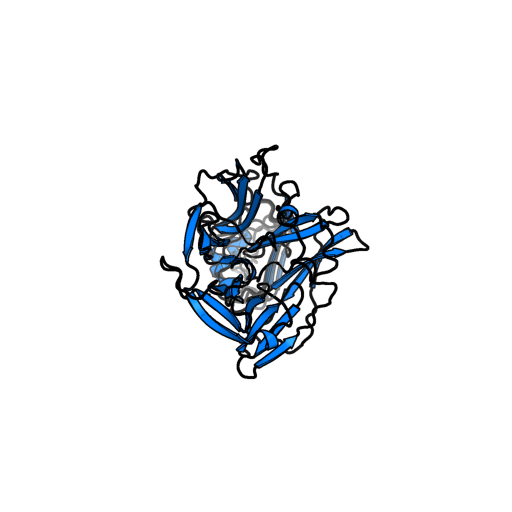-23.869 -19.809 1.00 69.88 100 GLU A CA 1
ATOM 776 C C . GLU A 1 100 ? 3.925 -22.741 -20.849 1.00 69.88 100 GLU A C 1
ATOM 778 O O . GLU A 1 100 ? 4.535 -21.713 -20.574 1.00 69.88 100 GLU A O 1
ATOM 783 N N . LYS A 1 101 ? 3.234 -22.897 -21.989 1.00 74.94 101 LYS A N 1
ATOM 784 C CA . LYS A 1 101 ? 3.205 -21.919 -23.098 1.00 74.94 101 LYS A CA 1
ATOM 785 C C . LYS A 1 101 ? 2.130 -20.834 -22.963 1.00 74.94 101 LYS A C 1
ATOM 787 O O . LYS A 1 101 ? 1.955 -20.032 -23.880 1.00 74.94 101 LYS A O 1
ATOM 792 N N . LEU A 1 102 ? 1.373 -20.823 -21.864 1.00 75.19 102 LEU A N 1
ATOM 793 C CA . LEU A 1 102 ? 0.298 -19.857 -21.657 1.00 75.19 102 LEU A CA 1
ATOM 794 C C . LEU A 1 102 ? 0.892 -18.467 -21.404 1.00 75.19 102 LEU A C 1
ATOM 796 O O . LEU A 1 102 ? 1.492 -18.250 -20.356 1.00 75.19 102 LEU A O 1
ATOM 80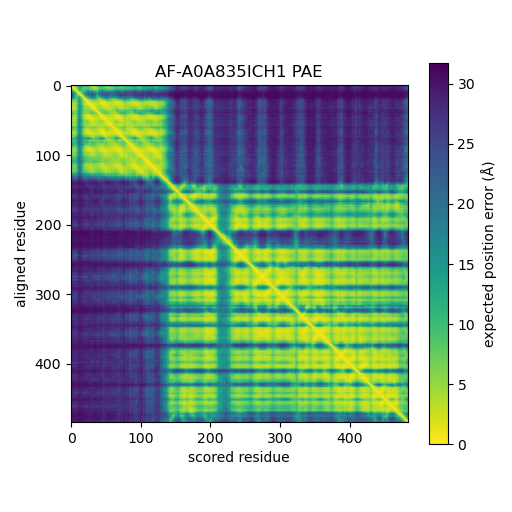0 N N . LYS A 1 103 ? 0.679 -17.525 -22.330 1.00 68.31 103 LYS A N 1
ATOM 801 C CA . LYS A 1 103 ? 1.252 -16.169 -22.239 1.00 68.31 103 LYS A CA 1
ATOM 802 C C . LYS A 1 103 ? 0.318 -15.147 -21.613 1.00 68.31 103 LYS A C 1
ATOM 804 O O . LYS A 1 103 ? 0.767 -14.267 -20.885 1.00 68.31 103 LYS A O 1
ATOM 809 N N . ILE A 1 104 ? -0.974 -15.249 -21.925 1.00 68.75 104 ILE A N 1
ATOM 810 C CA . ILE A 1 104 ? -1.983 -14.240 -21.590 1.00 68.75 104 ILE A CA 1
ATOM 811 C C . ILE A 1 104 ? -3.260 -14.942 -21.115 1.00 68.75 104 ILE A C 1
ATOM 813 O O . ILE A 1 104 ? -3.712 -15.920 -21.718 1.00 68.75 104 ILE A O 1
ATOM 817 N N . LEU A 1 105 ? -3.853 -14.422 -20.041 1.00 72.25 105 LEU A N 1
ATOM 818 C CA . LEU A 1 105 ? -5.199 -14.773 -19.589 1.00 72.25 105 LEU A CA 1
ATOM 819 C C . LEU A 1 105 ? -6.227 -13.768 -20.142 1.00 72.25 105 LEU A C 1
ATOM 821 O O . LEU A 1 105 ? -5.895 -12.591 -20.265 1.00 72.25 105 LEU A O 1
ATOM 825 N N . PRO A 1 106 ? -7.475 -14.181 -20.433 1.00 74.19 106 PRO A N 1
ATOM 826 C CA . PRO A 1 106 ? -8.492 -13.265 -20.952 1.00 74.19 106 PRO A CA 1
ATOM 827 C C . PRO A 1 106 ? -8.855 -12.190 -19.924 1.00 74.19 106 PRO A C 1
ATOM 829 O O . PRO A 1 106 ? -9.046 -12.510 -18.746 1.00 74.19 106 PRO A O 1
ATOM 832 N N . GLU A 1 107 ? -9.017 -10.938 -20.362 1.00 67.56 107 GLU A N 1
ATOM 833 C CA . GLU A 1 107 ? -9.458 -9.834 -19.491 1.00 67.56 107 GLU A CA 1
ATOM 834 C C . GLU A 1 107 ? -10.831 -10.106 -18.872 1.00 67.56 107 GLU A C 1
ATOM 836 O O . GLU A 1 107 ? -11.121 -9.702 -17.746 1.00 67.56 107 GLU A O 1
ATOM 841 N N . GLU A 1 108 ? -11.666 -10.874 -19.568 1.00 72.88 108 GLU A N 1
ATOM 842 C CA . GLU A 1 108 ? -13.004 -11.225 -19.123 1.00 72.88 108 GLU A CA 1
ATOM 843 C C . GLU A 1 108 ? -13.011 -12.154 -17.905 1.00 72.88 108 GLU A C 1
ATOM 845 O O . GLU A 1 108 ? -14.064 -12.340 -17.294 1.00 72.88 108 GLU A O 1
ATOM 850 N N . LEU A 1 109 ? -11.852 -12.686 -17.491 1.00 71.00 109 LEU A N 1
ATOM 851 C CA . LEU A 1 109 ? -11.703 -13.314 -16.179 1.00 71.00 109 LEU A CA 1
ATOM 852 C C . LEU A 1 109 ? -12.086 -12.339 -15.053 1.00 71.00 109 LEU A C 1
ATOM 854 O O . LEU A 1 109 ? -12.713 -12.749 -14.078 1.00 71.00 109 LEU A O 1
ATOM 858 N N . GLY A 1 110 ? -11.790 -11.045 -15.219 1.00 62.19 110 GLY A N 1
ATOM 859 C CA . GLY A 1 110 ? -12.196 -9.985 -14.296 1.00 62.19 110 GLY A CA 1
ATOM 860 C C . GLY A 1 110 ? -13.710 -9.764 -14.217 1.00 62.19 110 GLY A C 1
ATOM 861 O O . GLY A 1 110 ? -14.187 -9.206 -13.231 1.00 62.19 110 GLY A O 1
ATOM 862 N N . ASN A 1 111 ? -14.482 -10.264 -15.188 1.00 68.94 111 ASN A N 1
ATOM 863 C CA . ASN A 1 111 ? -15.944 -10.146 -15.217 1.00 68.94 111 ASN A CA 1
ATOM 864 C C . ASN A 1 111 ? -16.665 -11.281 -14.465 1.00 68.94 111 ASN A C 1
ATOM 866 O O . ASN A 1 111 ? -17.892 -11.251 -14.344 1.00 68.94 111 ASN A O 1
ATOM 870 N N . LEU A 1 112 ? -15.937 -12.277 -13.941 1.00 74.06 112 LEU A N 1
ATOM 871 C CA . LEU A 1 112 ? -16.511 -13.406 -13.203 1.00 74.06 112 LEU A CA 1
ATOM 872 C C . LEU A 1 112 ? -16.928 -13.013 -11.777 1.00 74.06 112 LEU A C 1
ATOM 874 O O . LEU A 1 112 ? -16.243 -13.305 -10.799 1.00 74.06 112 LEU A O 1
ATOM 878 N N . SER A 1 113 ? -18.095 -12.387 -11.645 1.00 72.81 113 SER A N 1
ATOM 879 C CA . SER A 1 113 ? -18.615 -11.862 -10.371 1.00 72.81 113 SER A CA 1
ATOM 880 C C . SER A 1 113 ? -18.819 -12.907 -9.263 1.00 72.81 113 SER A C 1
ATOM 882 O O . SER A 1 113 ? -18.789 -12.555 -8.085 1.00 72.81 113 SER A O 1
ATOM 884 N N . SER A 1 114 ? -19.012 -14.183 -9.611 1.00 76.88 114 SER A N 1
ATOM 885 C CA . SER A 1 114 ? -19.213 -15.279 -8.646 1.00 76.88 114 SER A CA 1
ATOM 886 C C . SER A 1 114 ? -17.915 -15.945 -8.169 1.00 76.88 114 SER A C 1
ATOM 888 O O . SER A 1 114 ? -17.973 -16.819 -7.295 1.00 76.88 114 SER A O 1
ATOM 890 N N . LEU A 1 115 ? -16.756 -15.576 -8.730 1.00 74.94 115 LEU A N 1
ATOM 891 C CA . LEU A 1 115 ? -15.493 -16.281 -8.519 1.00 74.94 115 LEU A CA 1
ATOM 892 C C . LEU A 1 115 ? -14.922 -15.993 -7.123 1.00 74.94 115 LEU A C 1
ATOM 894 O O . LEU A 1 115 ? -14.516 -14.882 -6.805 1.00 74.94 115 LEU A O 1
ATOM 898 N N . LYS A 1 116 ? -14.866 -17.024 -6.274 1.00 72.94 116 LYS A N 1
ATOM 899 C CA . LYS A 1 116 ? -14.379 -16.945 -4.882 1.00 72.94 116 LYS A CA 1
ATOM 900 C C . LYS A 1 116 ? -12.945 -17.435 -4.721 1.00 72.94 116 LYS A C 1
ATOM 902 O O . LYS A 1 116 ? -12.277 -17.113 -3.744 1.00 72.94 116 LYS A O 1
ATOM 907 N N . SER A 1 117 ? -12.494 -18.293 -5.630 1.00 59.28 117 SER A N 1
ATOM 908 C CA . SER A 1 117 ? -11.193 -18.946 -5.561 1.00 59.28 117 SER A CA 1
ATOM 909 C C . SER A 1 117 ? -10.585 -19.015 -6.953 1.00 59.28 117 SER A C 1
ATOM 911 O O . SER A 1 117 ? -11.118 -19.688 -7.832 1.00 59.28 117 SER A O 1
ATOM 913 N N . PHE A 1 118 ? -9.450 -18.348 -7.128 1.00 73.81 118 PHE A N 1
ATOM 914 C CA . PHE A 1 118 ? -8.634 -18.429 -8.329 1.00 73.81 118 PHE A CA 1
ATOM 915 C C . PHE A 1 118 ? -7.241 -18.934 -7.951 1.00 73.81 118 PHE A C 1
ATOM 917 O O . PHE A 1 118 ? -6.651 -18.461 -6.980 1.00 73.81 118 PHE A O 1
ATOM 924 N N . TYR A 1 119 ? -6.746 -19.937 -8.667 1.00 54.69 119 TYR A N 1
ATOM 925 C CA . TYR A 1 119 ? -5.433 -20.531 -8.436 1.00 54.69 119 TYR A CA 1
ATOM 926 C C . TYR A 1 119 ? -4.734 -20.752 -9.769 1.00 54.69 119 TYR A C 1
ATOM 928 O O . TYR A 1 119 ? -5.307 -21.376 -10.662 1.00 54.69 119 TYR A O 1
ATOM 936 N N . ILE A 1 120 ? -3.496 -20.282 -9.879 1.00 64.00 120 ILE A N 1
ATOM 937 C CA . ILE A 1 120 ? -2.633 -20.515 -11.032 1.00 64.00 120 ILE A CA 1
ATOM 938 C C . ILE A 1 120 ? -1.240 -20.938 -10.557 1.00 64.00 120 ILE A C 1
ATOM 940 O O . ILE A 1 120 ? -0.745 -20.405 -9.566 1.00 64.00 120 ILE A O 1
ATOM 944 N N . SER A 1 121 ? -0.631 -21.938 -11.196 1.00 55.94 121 SER A N 1
ATOM 945 C CA . SER A 1 121 ? 0.705 -22.433 -10.827 1.00 55.94 121 SER A CA 1
ATOM 946 C C . SER A 1 121 ? 1.402 -23.118 -12.007 1.00 55.94 121 SER A C 1
ATOM 948 O O . SER A 1 121 ? 0.744 -23.747 -12.829 1.00 55.94 121 SER A O 1
ATOM 950 N N . GLY A 1 122 ? 2.728 -23.019 -12.125 1.00 50.44 122 GLY A N 1
ATOM 951 C CA . GLY A 1 122 ? 3.480 -23.705 -13.188 1.00 50.44 122 GLY A CA 1
ATOM 952 C C . GLY A 1 122 ? 3.108 -23.256 -14.610 1.00 50.44 122 GLY A C 1
ATOM 953 O O . GLY A 1 122 ? 3.033 -24.084 -15.512 1.00 50.44 122 GLY A O 1
ATOM 954 N N . CYS A 1 123 ? 2.804 -21.969 -14.800 1.00 66.50 123 CYS A N 1
ATOM 955 C CA . CYS A 1 123 ? 2.545 -21.354 -16.109 1.00 66.50 123 CYS A CA 1
ATOM 956 C C . CYS A 1 123 ? 3.684 -20.372 -16.417 1.00 66.50 123 CYS A C 1
ATOM 958 O O . CYS A 1 123 ? 3.569 -19.182 -16.147 1.00 66.50 123 CYS A O 1
ATOM 960 N N . CYS A 1 124 ? 4.820 -20.899 -16.873 1.00 56.03 124 CYS A N 1
ATOM 961 C CA . CYS A 1 124 ? 6.107 -20.197 -16.837 1.00 56.03 124 CYS A CA 1
ATOM 962 C C . CYS A 1 124 ? 6.234 -19.028 -17.830 1.00 56.03 124 CYS A C 1
ATOM 964 O O . CYS A 1 124 ? 7.008 -18.115 -17.570 1.00 56.03 124 CYS A O 1
ATOM 966 N N . GLU A 1 125 ? 5.500 -19.043 -18.949 1.00 60.00 125 GLU A N 1
ATOM 967 C CA . GLU A 1 125 ? 5.508 -17.951 -19.940 1.00 60.00 125 GLU A CA 1
ATOM 968 C C . GLU A 1 125 ? 4.434 -16.874 -19.689 1.00 60.00 125 GLU A C 1
ATOM 970 O O . GLU A 1 125 ? 4.268 -15.971 -20.513 1.00 60.00 125 GLU A O 1
ATOM 975 N N . LEU A 1 126 ? 3.693 -16.954 -18.577 1.00 58.16 126 LEU A N 1
ATOM 976 C CA . LEU A 1 126 ? 2.594 -16.037 -18.286 1.00 58.16 126 LEU A CA 1
ATOM 977 C C . LEU A 1 126 ? 3.126 -14.630 -17.988 1.00 58.16 126 LEU A C 1
ATOM 979 O O . LEU A 1 126 ? 3.796 -14.411 -16.983 1.00 58.16 126 LEU A O 1
ATOM 983 N N . GLN A 1 127 ? 2.789 -13.672 -18.851 1.00 53.28 127 GLN A N 1
ATOM 984 C CA . GLN A 1 127 ? 3.318 -12.308 -18.781 1.00 53.28 127 GLN A CA 1
ATOM 985 C C . GLN A 1 127 ? 2.545 -11.428 -17.792 1.00 53.28 127 GLN A C 1
ATOM 987 O O . GLN A 1 127 ? 3.131 -10.562 -17.148 1.00 53.28 127 GLN A O 1
ATOM 992 N N . CYS A 1 128 ? 1.231 -11.635 -17.658 1.00 52.09 128 CYS A N 1
ATOM 993 C CA . CYS A 1 128 ? 0.380 -10.839 -16.775 1.00 52.09 128 CYS A CA 1
ATOM 994 C C . CYS A 1 128 ? -0.880 -11.596 -16.320 1.00 52.09 128 CYS A C 1
ATOM 996 O O . CYS A 1 128 ? -1.389 -12.488 -17.005 1.00 52.09 128 CYS A O 1
ATOM 998 N N . LEU A 1 129 ? -1.399 -11.217 -15.148 1.00 51.84 129 LEU A N 1
ATOM 999 C CA . LEU A 1 129 ? -2.749 -11.573 -14.705 1.00 51.84 129 LEU A CA 1
ATOM 1000 C C . LEU A 1 129 ? -3.727 -10.469 -15.139 1.00 51.84 129 LEU A C 1
ATOM 1002 O O . LEU A 1 129 ? -3.353 -9.296 -15.121 1.00 51.84 129 LEU A O 1
ATOM 1006 N N . PRO A 1 130 ? -4.973 -10.809 -15.512 1.00 56.81 130 PRO A N 1
ATOM 1007 C CA . PRO A 1 130 ? -5.963 -9.814 -15.878 1.00 56.81 130 PRO A CA 1
ATOM 1008 C C . PRO A 1 130 ? -6.403 -9.060 -14.624 1.00 56.81 130 PRO A C 1
ATOM 1010 O O . PRO A 1 130 ? -6.367 -9.592 -13.511 1.00 56.81 130 PRO A O 1
ATOM 1013 N N . GLU A 1 131 ? -6.844 -7.822 -14.808 1.00 45.78 131 GLU A N 1
ATOM 1014 C CA . GLU A 1 131 ? -7.386 -7.006 -13.732 1.00 45.78 131 GLU A CA 1
ATOM 1015 C C . GLU A 1 131 ? -8.653 -7.682 -13.187 1.00 45.78 131 GLU A C 1
ATOM 1017 O O . GLU A 1 131 ? -9.704 -7.714 -13.833 1.00 45.78 131 GLU A O 1
ATOM 1022 N N . LEU A 1 132 ? -8.549 -8.300 -12.009 1.00 51.50 132 LEU A N 1
ATOM 1023 C CA . LEU A 1 132 ? -9.658 -9.012 -11.378 1.00 51.50 132 LEU A CA 1
ATOM 1024 C C . LEU A 1 132 ? -10.628 -7.986 -10.779 1.00 51.50 132 LEU A C 1
ATOM 1026 O O . LEU A 1 132 ? -10.717 -7.837 -9.566 1.00 51.50 132 LEU A O 1
ATOM 1030 N N . THR A 1 133 ? -11.359 -7.256 -11.625 1.00 40.34 133 THR A N 1
ATOM 1031 C CA . THR A 1 133 ? -12.292 -6.199 -11.193 1.00 40.34 133 THR A CA 1
ATOM 1032 C C . THR A 1 133 ? -13.443 -6.727 -10.327 1.00 40.34 133 THR A C 1
ATOM 1034 O O . THR A 1 133 ? -14.084 -5.966 -9.608 1.00 40.34 133 THR A O 1
ATOM 1037 N N . TYR A 1 134 ? -13.702 -8.038 -10.295 1.00 41.59 134 TYR A N 1
ATOM 1038 C CA . TYR A 1 134 ? -14.569 -8.619 -9.270 1.00 41.59 134 TYR A CA 1
ATOM 1039 C C . TYR A 1 134 ? -13.927 -8.619 -7.877 1.00 41.59 134 TYR A C 1
ATOM 1041 O O . TYR A 1 134 ? -14.674 -8.565 -6.921 1.00 41.59 134 TYR A O 1
ATOM 1049 N N . LEU A 1 135 ? -12.600 -8.615 -7.711 1.00 33.31 135 LEU A N 1
ATOM 1050 C CA . LEU A 1 135 ? -11.972 -8.366 -6.404 1.00 33.31 135 LEU A CA 1
ATOM 1051 C C . LEU A 1 135 ? -12.136 -6.900 -5.976 1.00 33.31 135 LEU A C 1
ATOM 1053 O O . LEU A 1 135 ? -12.259 -6.633 -4.783 1.00 33.31 135 LEU A O 1
ATOM 1057 N N . SER A 1 136 ? -12.251 -5.965 -6.932 1.00 36.00 136 SER A N 1
ATOM 1058 C CA . SER A 1 136 ? -12.616 -4.572 -6.637 1.00 36.00 136 SER A CA 1
ATOM 1059 C C . SER A 1 136 ? -14.127 -4.363 -6.430 1.00 36.00 136 SER A C 1
ATOM 1061 O O . SER A 1 136 ? -14.507 -3.451 -5.696 1.00 36.00 136 SER A O 1
ATOM 1063 N N . LYS A 1 137 ? -14.994 -5.223 -6.999 1.00 34.38 137 LYS A N 1
ATOM 1064 C CA . LYS A 1 137 ? -16.468 -5.210 -6.821 1.00 34.38 137 LYS A CA 1
ATOM 1065 C C . LYS A 1 137 ? -17.007 -6.152 -5.740 1.00 34.38 137 LYS A C 1
ATOM 1067 O O . LYS A 1 137 ? -18.134 -5.966 -5.282 1.00 34.38 137 LYS A O 1
ATOM 1072 N N . THR A 1 138 ? -16.255 -7.156 -5.302 1.00 32.72 138 THR A N 1
ATOM 1073 C CA . THR A 1 138 ? -16.570 -7.880 -4.076 1.00 32.72 138 THR A CA 1
ATOM 1074 C C . THR A 1 138 ? -16.176 -6.965 -2.933 1.00 32.72 138 THR A C 1
ATOM 1076 O O . THR A 1 138 ? -14.993 -6.714 -2.719 1.00 32.72 138 THR A O 1
ATOM 1079 N N . ASN A 1 139 ? -17.167 -6.495 -2.180 1.00 33.66 139 ASN A N 1
ATOM 1080 C CA . ASN A 1 139 ? -17.031 -5.851 -0.868 1.00 33.66 139 ASN A CA 1
ATOM 1081 C C . ASN A 1 139 ? -16.404 -6.789 0.193 1.00 33.66 139 ASN A C 1
ATOM 1083 O O . ASN A 1 139 ? -16.856 -6.867 1.334 1.00 33.66 139 ASN A O 1
ATOM 1087 N N . HIS A 1 140 ? -15.386 -7.558 -0.181 1.00 33.50 140 HIS A N 1
ATOM 1088 C CA . HIS A 1 140 ? -14.632 -8.477 0.655 1.00 33.50 140 HIS A CA 1
ATOM 1089 C C . HIS A 1 140 ? -13.146 -8.147 0.496 1.00 33.50 140 HIS A C 1
ATOM 1091 O O . HIS A 1 140 ? -12.360 -8.942 -0.014 1.00 33.50 140 HIS A O 1
ATOM 1097 N N . HIS A 1 141 ? -12.784 -6.939 0.929 1.00 39.53 141 HIS A N 1
ATOM 1098 C CA . HIS A 1 141 ? -11.400 -6.516 1.108 1.00 39.53 141 HIS A CA 1
ATOM 1099 C C . HIS A 1 141 ? -10.759 -7.387 2.189 1.00 39.53 141 HIS A C 1
ATOM 1101 O O . HIS A 1 141 ? -11.326 -7.532 3.272 1.00 39.53 141 HIS A O 1
ATOM 1107 N N . PRO A 1 142 ? -9.597 -8.003 1.959 1.00 42.25 142 PRO A N 1
ATOM 1108 C CA . PRO A 1 142 ? -8.773 -8.420 3.068 1.00 42.25 142 PRO A CA 1
ATOM 1109 C C . PRO A 1 142 ? -7.866 -7.247 3.422 1.00 42.25 142 PRO A C 1
ATOM 1111 O O . PRO A 1 142 ? -6.808 -7.071 2.823 1.00 42.25 142 PRO A O 1
ATOM 1114 N N . ASP A 1 143 ? -8.279 -6.499 4.440 1.00 53.59 143 ASP A N 1
ATOM 1115 C CA . ASP A 1 143 ? -7.397 -5.617 5.192 1.00 53.59 143 ASP A CA 1
ATOM 1116 C C . ASP A 1 143 ? -6.359 -6.489 5.894 1.00 53.59 143 ASP A C 1
ATOM 1118 O O . ASP A 1 143 ? -6.591 -7.053 6.965 1.00 53.59 143 ASP A O 1
ATOM 1122 N N . LEU A 1 144 ? -5.238 -6.730 5.235 1.00 53.44 144 LEU A N 1
ATOM 1123 C CA . LEU A 1 144 ? -4.131 -7.469 5.817 1.00 53.44 144 LEU A CA 1
ATOM 1124 C C . LEU A 1 144 ? -3.327 -6.512 6.711 1.00 53.44 144 LEU A C 1
ATOM 1126 O O . LEU A 1 144 ? -3.152 -5.356 6.363 1.00 53.44 144 LEU A O 1
ATOM 1130 N N . LEU A 1 145 ? -2.818 -6.962 7.853 1.00 55.62 145 LEU A N 1
ATOM 1131 C CA . LEU A 1 145 ? -1.684 -6.304 8.515 1.00 55.62 145 LEU A CA 1
ATOM 1132 C C . LEU A 1 145 ? -0.458 -7.154 8.280 1.00 55.62 145 LEU A C 1
ATOM 1134 O O . LEU A 1 145 ? -0.522 -8.338 8.612 1.00 55.62 145 LEU A O 1
ATOM 1138 N N . LEU A 1 146 ? 0.632 -6.578 7.770 1.00 52.44 146 LEU A N 1
ATOM 1139 C CA . LEU A 1 146 ? 1.894 -7.292 7.600 1.00 52.44 146 LEU A CA 1
ATOM 1140 C C . LEU A 1 146 ? 2.973 -6.841 8.577 1.00 52.44 146 LEU A C 1
ATOM 1142 O O . LEU A 1 146 ? 3.151 -5.664 8.869 1.00 52.44 146 LEU A O 1
ATOM 1146 N N . SER A 1 147 ? 3.737 -7.818 9.048 1.00 57.16 147 SER A N 1
ATOM 1147 C CA . SER A 1 147 ? 4.962 -7.626 9.819 1.00 57.16 147 SER A CA 1
ATOM 1148 C C . SER A 1 147 ? 5.969 -8.686 9.418 1.00 57.16 147 SER A C 1
ATOM 1150 O O . SER A 1 147 ? 5.591 -9.777 8.994 1.00 57.16 147 SER A O 1
ATOM 1152 N N . CYS A 1 148 ? 7.254 -8.401 9.581 1.00 57.06 148 CYS A N 1
ATOM 1153 C CA . CYS A 1 148 ? 8.303 -9.345 9.248 1.00 57.06 148 CYS A CA 1
ATOM 1154 C C . CYS A 1 148 ? 9.282 -9.516 10.416 1.00 57.06 148 CYS A C 1
ATOM 1156 O O . CYS A 1 148 ? 9.651 -8.554 11.085 1.00 57.06 148 CYS A O 1
ATOM 1158 N N . ARG A 1 149 ? 9.732 -10.753 10.671 1.00 60.22 149 ARG A N 1
ATOM 1159 C CA . ARG A 1 149 ? 10.719 -11.045 11.725 1.00 60.22 149 ARG A CA 1
ATOM 1160 C C . ARG A 1 149 ? 11.674 -12.169 11.332 1.00 60.22 149 ARG A C 1
ATOM 1162 O O . ARG A 1 149 ? 11.274 -13.154 10.712 1.00 60.22 149 ARG A O 1
ATOM 1169 N N . VAL A 1 150 ? 12.920 -12.064 11.789 1.00 55.47 150 VAL A N 1
ATOM 1170 C CA . VAL A 1 150 ? 13.893 -13.167 11.783 1.00 55.47 150 VAL A CA 1
ATOM 1171 C C . VAL A 1 150 ? 13.714 -14.000 13.050 1.00 55.47 150 VAL A C 1
ATOM 1173 O O . VAL A 1 150 ? 13.778 -13.482 14.169 1.00 55.47 150 VAL A O 1
ATOM 1176 N N . SER A 1 151 ? 13.474 -15.305 12.907 1.00 54.22 151 SER A N 1
ATOM 1177 C CA . SER A 1 151 ? 13.354 -16.190 14.070 1.00 54.22 151 SER A CA 1
ATOM 1178 C C . SER A 1 151 ? 14.706 -16.336 14.780 1.00 54.22 151 SER A C 1
ATOM 1180 O O . SER A 1 151 ? 15.642 -16.884 14.198 1.00 54.22 151 SER A O 1
ATOM 1182 N N . ARG A 1 152 ? 14.782 -15.927 16.060 1.00 52.88 152 ARG A N 1
ATOM 1183 C CA . ARG A 1 152 ? 16.003 -15.996 16.898 1.00 52.88 152 ARG A CA 1
ATOM 1184 C C . ARG A 1 152 ? 16.679 -17.376 16.909 1.00 52.88 152 ARG A C 1
ATOM 1186 O O . ARG A 1 152 ? 17.887 -17.442 17.081 1.00 52.88 152 ARG A O 1
ATOM 1193 N N . ASN A 1 153 ? 15.916 -18.452 16.694 1.00 49.72 153 ASN A N 1
ATOM 1194 C CA . ASN A 1 153 ? 16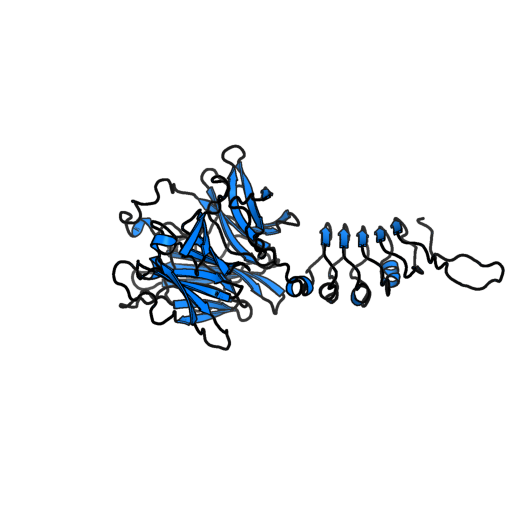.403 -19.832 16.805 1.00 49.72 153 ASN A CA 1
ATOM 1195 C C . ASN A 1 153 ? 16.556 -20.558 15.458 1.00 49.72 153 ASN A C 1
ATOM 1197 O O . ASN A 1 153 ? 17.014 -21.696 15.449 1.00 49.72 153 ASN A O 1
ATOM 1201 N N . LYS A 1 154 ? 16.117 -19.971 14.333 1.00 53.12 154 LYS A N 1
ATOM 1202 C CA . LYS A 1 154 ? 16.078 -20.675 13.035 1.00 53.12 154 LYS A CA 1
ATOM 1203 C C . LYS A 1 154 ? 16.684 -19.910 11.858 1.00 53.12 154 LYS A C 1
ATOM 1205 O O . LYS A 1 154 ? 16.669 -20.470 10.772 1.00 53.12 154 LYS A O 1
ATOM 1210 N N . LEU A 1 155 ? 17.156 -18.667 12.035 1.00 58.84 155 LEU A N 1
ATOM 1211 C CA . LEU A 1 155 ? 17.642 -17.758 10.969 1.00 58.84 155 LEU A CA 1
ATOM 1212 C C . LEU A 1 155 ? 16.674 -17.544 9.784 1.00 58.84 155 LEU A C 1
ATOM 1214 O O . LEU A 1 155 ? 16.944 -16.729 8.916 1.00 58.84 155 LEU A O 1
ATOM 1218 N N . LEU A 1 156 ? 15.517 -18.212 9.759 1.00 65.62 156 LEU A N 1
ATOM 1219 C CA . LEU A 1 156 ? 14.568 -18.116 8.665 1.00 65.62 156 LEU A CA 1
ATOM 1220 C C . LEU A 1 156 ? 13.662 -16.882 8.823 1.00 65.62 156 LEU A C 1
ATOM 1222 O O . LEU A 1 156 ? 13.020 -16.730 9.877 1.00 65.62 156 LEU A O 1
ATOM 1226 N N . PRO A 1 157 ? 13.562 -16.046 7.777 1.00 69.06 157 PRO A N 1
ATOM 1227 C CA . PRO A 1 157 ? 12.645 -14.917 7.705 1.00 69.06 157 PRO A CA 1
ATOM 1228 C C . PRO A 1 157 ? 11.192 -15.397 7.696 1.00 69.06 157 PRO A C 1
ATOM 1230 O O . PRO A 1 157 ? 10.830 -16.335 6.974 1.00 69.06 157 PRO A O 1
ATOM 1233 N N . LYS A 1 158 ? 10.330 -14.738 8.472 1.00 71.62 158 LYS A N 1
ATOM 1234 C CA . LYS A 1 158 ? 8.882 -14.962 8.442 1.00 71.62 158 LYS A CA 1
ATOM 1235 C C . LYS A 1 158 ? 8.137 -13.657 8.246 1.00 71.62 158 LYS A C 1
ATOM 1237 O O . LYS A 1 158 ? 8.446 -12.662 8.899 1.00 71.62 158 LYS A O 1
ATOM 1242 N N . ILE A 1 159 ? 7.111 -13.723 7.410 1.00 73.62 159 ILE A N 1
ATOM 1243 C CA . ILE A 1 159 ? 6.125 -12.668 7.218 1.00 73.62 159 ILE A CA 1
ATOM 1244 C C . ILE A 1 159 ? 4.861 -13.089 7.960 1.00 73.62 159 ILE A C 1
ATOM 1246 O O . ILE A 1 159 ? 4.309 -14.167 7.729 1.00 73.62 159 ILE A O 1
ATOM 1250 N N . TYR A 1 160 ? 4.439 -12.249 8.888 1.00 70.56 160 TYR A N 1
ATOM 1251 C CA . TYR A 1 160 ? 3.236 -12.372 9.687 1.00 70.56 160 TYR A CA 1
ATOM 1252 C C . TYR A 1 160 ? 2.136 -11.576 9.018 1.00 70.56 160 TYR A C 1
ATOM 1254 O O . TYR A 1 160 ? 2.370 -10.453 8.581 1.00 70.56 160 TYR A O 1
ATOM 1262 N N . TYR A 1 161 ? 0.946 -12.161 8.953 1.00 73.38 161 TYR A N 1
ATOM 1263 C CA . TYR A 1 161 ? -0.201 -11.512 8.359 1.00 73.38 161 TYR A CA 1
ATOM 1264 C C . TYR A 1 161 ? -1.494 -11.826 9.092 1.00 73.38 161 TYR A C 1
ATOM 1266 O O . TYR A 1 161 ? -1.721 -12.955 9.523 1.00 73.38 161 TYR A O 1
ATOM 1274 N N . THR A 1 162 ? -2.387 -10.855 9.201 1.00 68.81 162 THR A N 1
ATOM 1275 C CA . THR A 1 162 ? -3.731 -11.084 9.744 1.00 68.81 162 THR A CA 1
ATOM 1276 C C . THR A 1 162 ? -4.757 -10.312 8.946 1.00 68.81 162 THR A C 1
ATOM 1278 O O . THR A 1 162 ? -4.477 -9.197 8.529 1.00 68.81 162 THR A O 1
ATOM 1281 N N . ARG A 1 163 ? -5.924 -10.917 8.719 1.00 69.75 163 ARG A N 1
ATOM 1282 C CA . ARG A 1 163 ? -7.057 -10.218 8.114 1.00 69.75 163 ARG A CA 1
ATOM 1283 C C . ARG A 1 163 ? -7.810 -9.494 9.216 1.00 69.75 163 ARG A C 1
ATOM 1285 O O . ARG A 1 163 ? -8.220 -10.131 10.187 1.00 69.75 163 ARG A O 1
ATOM 1292 N N . ILE A 1 164 ? -8.010 -8.202 9.046 1.00 68.62 164 ILE A N 1
ATOM 1293 C CA . ILE A 1 164 ? -8.937 -7.420 9.844 1.00 68.62 164 ILE A CA 1
ATOM 1294 C C . ILE A 1 164 ? -10.282 -7.501 9.135 1.00 68.62 164 ILE A C 1
ATOM 1296 O O . ILE A 1 164 ? -10.378 -7.257 7.938 1.00 68.62 164 ILE A O 1
ATOM 1300 N N . ASN A 1 165 ? -11.307 -7.949 9.854 1.00 64.44 165 ASN A N 1
ATOM 1301 C CA . ASN A 1 165 ? -12.655 -7.981 9.313 1.00 64.44 165 ASN A CA 1
ATOM 1302 C C . ASN A 1 165 ? -13.350 -6.653 9.635 1.00 64.44 165 ASN A C 1
ATOM 1304 O O . ASN A 1 165 ? -13.409 -6.273 10.806 1.00 64.44 165 ASN A O 1
ATOM 1308 N N . HIS A 1 166 ? -13.924 -6.003 8.621 1.00 62.47 166 HIS A N 1
ATOM 1309 C CA . HIS A 1 166 ? -14.797 -4.842 8.795 1.00 62.47 166 HIS A CA 1
ATOM 1310 C C . HIS A 1 166 ? -16.022 -5.142 9.685 1.00 62.47 166 HIS A C 1
ATOM 1312 O O . HIS A 1 166 ? -16.561 -4.220 10.292 1.00 62.47 166 HIS A O 1
ATOM 1318 N N . ASP A 1 167 ? -16.463 -6.407 9.793 1.00 56.19 167 ASP A N 1
ATOM 1319 C CA . ASP A 1 167 ? -17.662 -6.843 10.542 1.00 56.19 167 ASP A CA 1
ATOM 1320 C C . ASP A 1 167 ? -17.502 -6.877 12.083 1.00 56.19 167 ASP A C 1
ATOM 1322 O O . ASP A 1 167 ? -18.118 -7.697 12.760 1.00 56.19 167 ASP A O 1
ATOM 1326 N N . ASN A 1 168 ? -16.723 -5.953 12.648 1.00 54.62 168 ASN A N 1
ATOM 1327 C CA . ASN A 1 168 ? -16.350 -5.823 14.065 1.00 54.62 168 ASN A CA 1
ATOM 1328 C C . ASN A 1 168 ? -15.316 -6.844 14.570 1.00 54.62 168 ASN A C 1
ATOM 1330 O O . ASN A 1 168 ? -15.463 -8.065 14.475 1.00 54.62 168 ASN A O 1
ATOM 1334 N N . LEU A 1 169 ? -14.281 -6.318 15.231 1.00 68.50 169 LEU A N 1
ATOM 1335 C CA . LEU A 1 169 ? -13.297 -7.082 15.999 1.00 68.50 169 LEU A CA 1
ATOM 1336 C C . LEU A 1 169 ? -13.908 -7.514 17.344 1.00 68.50 169 LEU A C 1
ATOM 1338 O O . LEU A 1 169 ? -13.688 -6.894 18.384 1.00 68.50 169 LEU A O 1
ATOM 1342 N N . THR A 1 170 ? -14.689 -8.598 17.336 1.00 65.00 170 THR A N 1
ATOM 1343 C CA . THR A 1 170 ? -15.338 -9.136 18.551 1.00 65.00 170 THR A CA 1
ATOM 1344 C C . THR A 1 170 ? -14.329 -9.623 19.600 1.00 65.00 170 THR A C 1
ATOM 1346 O O . THR A 1 170 ? -14.578 -9.530 20.802 1.00 65.00 170 THR A O 1
ATOM 1349 N N . SER A 1 171 ? -13.148 -10.072 19.165 1.00 72.50 171 SER A N 1
ATOM 1350 C CA . SER A 1 171 ? -12.038 -10.496 20.024 1.00 72.50 171 SER A CA 1
ATOM 1351 C C . SER A 1 171 ? -10.981 -9.398 20.169 1.00 72.50 171 SER A C 1
ATOM 1353 O O . SER A 1 171 ? -10.548 -8.808 19.185 1.00 72.50 171 SER A O 1
ATOM 1355 N N . ASN A 1 172 ? -10.494 -9.195 21.398 1.00 75.81 172 ASN A N 1
ATOM 1356 C CA . ASN A 1 172 ? -9.306 -8.375 21.682 1.00 75.81 172 ASN A CA 1
ATOM 1357 C C . ASN A 1 172 ? -7.989 -9.090 21.356 1.00 75.81 172 ASN A C 1
ATOM 1359 O O . ASN A 1 172 ? -6.921 -8.557 21.626 1.00 75.81 172 ASN A O 1
ATOM 1363 N N . THR A 1 173 ? -8.030 -10.324 20.860 1.00 74.50 173 THR A N 1
ATOM 1364 C CA . THR A 1 173 ? -6.840 -11.106 20.520 1.00 74.50 173 THR A CA 1
ATOM 1365 C C . THR A 1 173 ? -6.843 -11.412 19.038 1.00 74.50 173 THR A C 1
ATOM 1367 O O . THR A 1 173 ? -7.795 -12.006 18.528 1.00 74.50 173 THR A O 1
ATOM 1370 N N . ILE A 1 174 ? -5.755 -11.031 18.372 1.00 73.38 174 ILE A N 1
ATOM 1371 C CA . ILE A 1 174 ? -5.541 -11.280 16.952 1.00 73.38 174 ILE A CA 1
ATOM 1372 C C . ILE A 1 174 ? -4.411 -12.296 16.812 1.00 73.38 174 ILE A C 1
ATOM 1374 O O . ILE A 1 174 ? -3.293 -12.072 17.274 1.00 73.38 174 ILE A O 1
ATOM 1378 N N . ILE A 1 175 ? -4.715 -13.421 16.165 1.00 72.31 175 ILE A N 1
ATOM 1379 C CA . ILE A 1 175 ? -3.754 -14.496 15.917 1.00 72.31 175 ILE A CA 1
ATOM 1380 C C . ILE A 1 175 ? -3.258 -14.361 14.473 1.00 72.31 175 ILE A C 1
ATOM 1382 O O . ILE A 1 175 ? -4.017 -14.662 13.546 1.00 72.31 175 ILE A O 1
ATOM 1386 N N . PRO A 1 176 ? -2.009 -13.915 14.249 1.00 70.69 176 PRO A N 1
ATOM 1387 C CA . PRO A 1 176 ? -1.471 -13.804 12.904 1.00 70.69 176 PRO A CA 1
ATOM 1388 C C . PRO A 1 176 ? -1.218 -15.179 12.287 1.00 70.69 176 PRO A C 1
ATOM 1390 O O . PRO A 1 176 ? -0.759 -16.121 12.936 1.00 70.69 176 PRO A O 1
ATOM 1393 N N . LYS A 1 177 ? -1.456 -15.273 10.984 1.00 74.19 177 LYS A N 1
ATOM 1394 C CA . LYS A 1 177 ? -0.902 -16.325 10.134 1.00 74.19 177 LYS A CA 1
ATOM 1395 C C . LYS A 1 177 ? 0.539 -15.975 9.779 1.00 74.19 177 LYS A C 1
ATOM 1397 O O . LYS A 1 177 ? 0.957 -14.827 9.886 1.00 74.19 177 LYS A O 1
ATOM 1402 N N . THR A 1 178 ? 1.305 -16.972 9.345 1.00 72.38 178 THR A N 1
ATOM 1403 C CA . THR A 1 178 ? 2.689 -16.762 8.909 1.00 72.38 178 THR A CA 1
ATOM 1404 C C . THR A 1 178 ? 2.958 -17.426 7.574 1.00 72.38 178 THR A C 1
ATOM 1406 O O . THR A 1 178 ? 2.390 -18.474 7.260 1.00 72.38 178 THR A O 1
ATOM 1409 N N . VAL A 1 179 ? 3.852 -16.821 6.801 1.00 74.81 179 VAL A N 1
ATOM 1410 C CA . VAL A 1 179 ? 4.465 -17.412 5.617 1.00 74.81 179 VAL A CA 1
ATOM 1411 C C . VAL A 1 179 ? 5.980 -17.258 5.726 1.00 74.81 179 VAL A C 1
ATOM 1413 O O . VAL A 1 179 ? 6.487 -16.236 6.188 1.00 74.81 179 VAL A O 1
ATOM 1416 N N . ALA A 1 180 ? 6.713 -18.311 5.373 1.00 74.62 180 ALA A N 1
ATOM 1417 C CA . ALA A 1 180 ? 8.167 -18.252 5.325 1.00 74.62 180 ALA A CA 1
ATOM 1418 C C . ALA A 1 180 ? 8.608 -17.452 4.095 1.00 74.62 180 ALA A C 1
ATOM 1420 O O . ALA A 1 180 ? 7.991 -17.574 3.038 1.00 74.62 180 ALA A O 1
ATOM 1421 N N . ALA A 1 181 ? 9.693 -16.698 4.226 1.00 75.06 181 ALA A N 1
ATOM 1422 C CA . ALA A 1 181 ? 10.364 -16.048 3.107 1.00 75.06 181 ALA A CA 1
ATOM 1423 C C . ALA A 1 181 ? 11.804 -16.583 3.007 1.00 75.06 181 ALA A C 1
ATOM 1425 O O . ALA A 1 181 ? 12.748 -15.872 3.328 1.00 75.06 181 ALA A O 1
ATOM 1426 N N . PRO A 1 182 ? 11.983 -17.868 2.637 1.00 73.56 182 PRO A N 1
ATOM 1427 C CA . PRO A 1 182 ? 13.276 -18.555 2.712 1.00 73.56 182 PRO A CA 1
ATOM 1428 C C . PRO A 1 182 ? 14.316 -18.032 1.713 1.00 73.56 182 PRO A C 1
ATOM 1430 O O . PRO A 1 182 ? 15.476 -18.408 1.813 1.00 73.56 182 PRO A O 1
ATOM 1433 N N . PHE A 1 183 ? 13.895 -17.205 0.754 1.00 78.25 183 PHE A N 1
ATOM 1434 C CA . PHE A 1 183 ? 14.757 -16.579 -0.245 1.00 78.25 183 PHE A CA 1
ATOM 1435 C C . PHE A 1 183 ? 15.602 -15.436 0.329 1.00 78.25 183 PHE A C 1
ATOM 1437 O O . PHE A 1 183 ? 16.650 -15.139 -0.228 1.00 78.25 183 PHE A O 1
ATOM 1444 N N . MET A 1 184 ? 15.189 -14.807 1.439 1.00 75.19 184 MET A N 1
ATOM 1445 C CA . MET A 1 184 ? 16.019 -13.777 2.065 1.00 75.19 184 MET A CA 1
ATOM 1446 C C . MET A 1 184 ? 17.084 -14.444 2.940 1.00 75.19 184 MET A C 1
ATOM 1448 O O . MET A 1 184 ? 16.772 -14.986 4.004 1.00 75.19 184 MET A O 1
ATOM 1452 N N . ASP A 1 185 ? 18.343 -14.376 2.514 1.00 70.62 185 ASP A N 1
ATOM 1453 C CA . ASP A 1 185 ? 19.479 -14.737 3.361 1.00 70.62 185 ASP A CA 1
ATOM 1454 C C . ASP A 1 185 ? 19.789 -13.583 4.325 1.00 70.62 185 ASP A C 1
ATOM 1456 O O . ASP A 1 185 ? 20.400 -12.575 3.961 1.00 70.62 185 ASP A O 1
ATOM 1460 N N . ILE A 1 186 ? 19.289 -13.686 5.560 1.00 69.50 186 ILE A N 1
ATOM 1461 C CA . ILE A 1 186 ? 19.372 -12.592 6.530 1.00 69.50 186 ILE A CA 1
ATOM 1462 C C . ILE A 1 186 ? 20.537 -12.810 7.488 1.00 69.50 186 ILE A C 1
ATOM 1464 O O . ILE A 1 186 ? 20.553 -13.731 8.308 1.00 69.50 186 ILE A O 1
ATOM 1468 N N . LYS A 1 187 ? 21.493 -11.880 7.430 1.00 67.62 187 LYS A N 1
ATOM 1469 C CA . LYS A 1 187 ? 22.666 -11.848 8.307 1.00 67.62 187 LYS A CA 1
ATOM 1470 C C . LYS A 1 187 ? 22.264 -11.689 9.787 1.00 67.62 187 LYS A C 1
ATOM 1472 O O . LYS A 1 187 ? 21.243 -11.070 10.103 1.00 67.62 187 LYS A O 1
ATOM 1477 N N . PRO A 1 188 ? 23.089 -12.168 10.737 1.00 61.66 188 PRO A N 1
ATOM 1478 C CA . PRO A 1 188 ? 22.873 -11.915 12.159 1.00 61.66 188 PRO A CA 1
ATOM 1479 C C . PRO A 1 188 ? 22.726 -10.417 12.455 1.00 61.66 188 PRO A C 1
ATOM 1481 O O . PRO A 1 188 ? 23.486 -9.602 11.934 1.00 61.66 188 PRO A O 1
ATOM 1484 N N . MET A 1 189 ? 21.778 -10.066 13.331 1.00 59.69 189 MET A N 1
ATOM 1485 C CA . MET A 1 189 ? 21.423 -8.681 13.683 1.00 59.69 189 MET A CA 1
ATOM 1486 C C . MET A 1 189 ? 20.772 -7.863 12.557 1.00 59.69 189 MET A C 1
ATOM 1488 O O . MET A 1 189 ? 20.707 -6.649 12.690 1.00 59.69 189 MET A O 1
ATOM 1492 N N . TYR A 1 190 ? 20.284 -8.470 11.473 1.00 66.88 190 TYR A N 1
ATOM 1493 C CA . TYR A 1 190 ? 19.450 -7.776 10.486 1.00 66.88 190 TYR A CA 1
ATOM 1494 C C . TYR A 1 190 ? 17.961 -8.014 10.775 1.00 66.88 190 TYR A C 1
ATOM 1496 O O . TYR A 1 190 ? 17.568 -9.062 11.292 1.00 66.88 190 TYR A O 1
ATOM 1504 N N . GLU A 1 191 ? 17.132 -7.025 10.457 1.00 67.88 191 GLU A N 1
ATOM 1505 C CA . GLU A 1 191 ? 15.671 -7.101 10.472 1.00 67.88 191 GLU A CA 1
ATOM 1506 C C . GLU A 1 191 ? 15.130 -6.999 9.041 1.00 67.88 191 GLU A C 1
ATOM 1508 O O . GLU A 1 191 ? 15.822 -6.542 8.135 1.00 67.88 191 GLU A O 1
ATOM 1513 N N . ILE A 1 192 ? 13.895 -7.450 8.829 1.00 71.25 192 ILE A N 1
ATOM 1514 C CA . ILE A 1 192 ? 13.213 -7.320 7.537 1.00 71.25 192 ILE A CA 1
ATOM 1515 C C . ILE A 1 192 ? 12.482 -5.983 7.525 1.00 71.25 192 ILE A C 1
ATOM 1517 O O . ILE A 1 192 ? 11.804 -5.630 8.494 1.00 71.25 192 ILE A O 1
ATOM 1521 N N . LEU A 1 193 ? 12.596 -5.281 6.410 1.00 73.50 193 LEU A N 1
ATOM 1522 C CA . LEU A 1 193 ? 11.960 -4.010 6.140 1.00 73.50 193 LEU A CA 1
ATOM 1523 C C . LEU A 1 193 ? 10.954 -4.187 5.002 1.00 73.50 193 LEU A C 1
ATOM 1525 O O . LEU A 1 193 ? 11.308 -4.683 3.934 1.00 73.50 193 LEU A O 1
ATOM 1529 N N . ILE A 1 194 ? 9.704 -3.789 5.230 1.00 74.25 194 ILE A N 1
ATOM 1530 C CA . ILE A 1 194 ? 8.681 -3.755 4.181 1.00 74.25 194 ILE A CA 1
ATOM 1531 C C . ILE A 1 194 ? 8.792 -2.413 3.469 1.00 74.25 194 ILE A C 1
ATOM 1533 O O . ILE A 1 194 ? 8.457 -1.391 4.056 1.00 74.25 194 ILE A O 1
ATOM 1537 N N . LEU A 1 195 ? 9.235 -2.438 2.213 1.00 75.88 195 LEU A N 1
ATOM 1538 C CA . LEU A 1 195 ? 9.342 -1.300 1.297 1.00 75.88 195 LEU A CA 1
ATOM 1539 C C . LEU A 1 195 ? 8.038 -1.050 0.533 1.00 75.88 195 LEU A C 1
ATOM 1541 O O . LEU A 1 195 ? 8.087 -0.609 -0.607 1.00 75.88 195 LEU A O 1
ATOM 1545 N N . GLY A 1 196 ? 6.888 -1.386 1.114 1.00 74.56 196 GLY A N 1
ATOM 1546 C CA . GLY A 1 196 ? 5.554 -1.236 0.529 1.00 74.56 196 GLY A CA 1
ATOM 1547 C C . GLY A 1 196 ? 4.914 -2.517 0.017 1.00 74.56 196 GLY A C 1
ATOM 1548 O O . GLY A 1 196 ? 5.521 -3.584 -0.070 1.00 74.56 196 GLY A O 1
ATOM 1549 N N . SER A 1 197 ? 3.643 -2.386 -0.344 1.00 73.81 197 SER A N 1
ATOM 1550 C CA . SER A 1 197 ? 2.831 -3.468 -0.890 1.00 73.81 197 SER A CA 1
ATOM 1551 C C . SER A 1 197 ? 1.790 -2.920 -1.853 1.00 73.81 197 SER A C 1
ATOM 1553 O O . SER A 1 197 ? 1.279 -1.823 -1.637 1.00 73.81 197 SER A O 1
ATOM 1555 N N . CYS A 1 198 ? 1.464 -3.679 -2.894 1.00 74.06 198 CYS A N 1
ATOM 1556 C CA . CYS A 1 198 ? 0.481 -3.280 -3.893 1.00 74.06 198 CYS A CA 1
ATOM 1557 C C . CYS A 1 198 ? -0.070 -4.519 -4.610 1.00 74.06 198 CYS A C 1
ATOM 1559 O O . CYS A 1 198 ? 0.708 -5.401 -4.973 1.00 74.06 198 CYS A O 1
ATOM 1561 N N . ASN A 1 199 ? -1.393 -4.599 -4.796 1.00 71.50 199 ASN A N 1
ATOM 1562 C CA . ASN A 1 199 ? -2.092 -5.661 -5.541 1.00 71.50 199 ASN A CA 1
ATOM 1563 C C . ASN A 1 199 ? -1.605 -7.090 -5.207 1.00 71.50 199 ASN A C 1
ATOM 1565 O O . ASN A 1 199 ? -1.361 -7.916 -6.086 1.00 71.50 199 ASN A O 1
ATOM 1569 N N . GLY A 1 200 ? -1.410 -7.375 -3.915 1.00 70.31 200 GLY A N 1
ATOM 1570 C CA . GLY A 1 200 ? -0.977 -8.688 -3.421 1.00 70.31 200 GLY A CA 1
ATOM 1571 C C . GLY A 1 200 ? 0.522 -8.983 -3.486 1.00 70.31 200 GLY A C 1
ATOM 1572 O O . GLY A 1 200 ? 0.935 -10.036 -2.998 1.00 70.31 200 GLY A O 1
ATOM 1573 N N . LEU A 1 201 ? 1.340 -8.070 -4.010 1.00 75.38 201 LEU A N 1
ATOM 1574 C CA . LEU A 1 201 ? 2.799 -8.143 -3.943 1.00 75.38 201 LEU A CA 1
ATOM 1575 C C . LEU A 1 201 ? 3.341 -7.320 -2.775 1.00 75.38 201 LEU A C 1
ATOM 1577 O O . LEU A 1 201 ? 2.765 -6.302 -2.385 1.00 75.38 201 LEU A O 1
ATOM 1581 N N . ILE A 1 202 ? 4.473 -7.760 -2.234 1.00 78.62 202 ILE A N 1
ATOM 1582 C CA . ILE A 1 202 ? 5.183 -7.092 -1.144 1.00 78.62 202 ILE A CA 1
ATOM 1583 C C . ILE A 1 202 ? 6.606 -6.802 -1.608 1.00 78.62 202 ILE A C 1
ATOM 1585 O O . ILE A 1 202 ? 7.295 -7.713 -2.060 1.00 78.62 202 ILE A O 1
ATOM 1589 N N . CYS A 1 203 ? 7.053 -5.559 -1.462 1.00 82.50 203 CYS A N 1
ATOM 1590 C CA . CYS A 1 203 ? 8.446 -5.182 -1.661 1.00 82.50 203 CYS A CA 1
ATOM 1591 C C . CYS A 1 203 ? 9.171 -5.225 -0.310 1.00 82.50 203 CYS A C 1
ATOM 1593 O O . CYS A 1 203 ? 8.686 -4.684 0.685 1.00 82.50 203 CYS A O 1
ATOM 1595 N N . LEU A 1 204 ? 10.304 -5.917 -0.246 1.00 80.69 204 LEU A N 1
ATOM 1596 C CA . LEU A 1 204 ? 11.013 -6.248 0.987 1.00 80.69 204 LEU A CA 1
ATOM 1597 C C . LEU A 1 204 ? 12.511 -6.005 0.826 1.00 80.69 204 LEU A C 1
ATOM 1599 O O . LEU A 1 204 ? 13.073 -6.233 -0.239 1.00 80.69 204 LEU A O 1
ATOM 1603 N N . SER A 1 205 ? 13.174 -5.629 1.912 1.00 79.38 205 SER A N 1
ATOM 1604 C CA . SER A 1 205 ? 14.634 -5.651 2.014 1.00 79.38 205 SER A CA 1
ATOM 1605 C C . SER A 1 205 ? 15.052 -6.046 3.433 1.00 79.38 205 SER A C 1
ATOM 1607 O O . SER A 1 205 ? 14.217 -6.159 4.333 1.00 79.38 205 SER A O 1
ATOM 1609 N N . SER A 1 206 ? 16.337 -6.297 3.651 1.00 73.50 206 SER A N 1
ATOM 1610 C CA . SER A 1 206 ? 16.904 -6.503 4.984 1.00 73.50 206 SER A CA 1
ATOM 1611 C C . SER A 1 206 ? 17.654 -5.255 5.416 1.00 73.50 206 SER A C 1
ATOM 1613 O O . SER A 1 206 ? 18.338 -4.682 4.588 1.00 73.50 206 SER A O 1
ATOM 1615 N N . ILE A 1 207 ? 17.598 -4.877 6.692 1.00 66.56 207 ILE A N 1
ATOM 1616 C CA . ILE A 1 207 ? 18.362 -3.753 7.245 1.00 66.56 207 ILE A CA 1
ATOM 1617 C C . ILE A 1 207 ? 19.133 -4.178 8.490 1.00 66.56 207 ILE A C 1
ATOM 1619 O O . ILE A 1 207 ? 18.632 -4.935 9.322 1.00 66.56 207 ILE A O 1
ATOM 1623 N N . LYS A 1 208 ? 20.360 -3.677 8.653 1.00 58.97 208 LYS A N 1
ATOM 1624 C CA . LYS A 1 208 ? 21.172 -3.936 9.846 1.00 58.97 208 LYS A CA 1
ATOM 1625 C C . LYS A 1 208 ? 20.533 -3.289 11.082 1.00 58.97 208 LYS A C 1
ATOM 1627 O O . LYS A 1 208 ? 20.574 -2.075 11.249 1.00 58.97 208 LYS A O 1
ATOM 1632 N N . SER A 1 209 ? 20.013 -4.100 11.999 1.00 52.44 209 SER A N 1
ATOM 1633 C CA . SER A 1 209 ? 19.510 -3.652 13.299 1.00 52.44 209 SER A CA 1
ATOM 1634 C C . SER A 1 209 ? 20.690 -3.289 14.210 1.00 52.44 209 SER A C 1
ATOM 1636 O O . SER A 1 209 ? 21.289 -4.143 14.871 1.00 52.44 209 SER A O 1
ATOM 1638 N N . LYS A 1 210 ? 21.019 -1.998 14.298 1.00 45.81 210 LYS A N 1
ATOM 1639 C CA . LYS A 1 210 ? 21.742 -1.466 15.460 1.00 45.81 210 LYS A CA 1
ATOM 1640 C C . LYS A 1 210 ? 20.724 -1.216 16.581 1.00 45.81 210 LYS A C 1
ATOM 1642 O O . LYS A 1 210 ? 20.107 -0.168 16.631 1.00 45.81 210 LYS A O 1
ATOM 1647 N N . LEU A 1 211 ? 20.532 -2.220 17.440 1.00 37.91 211 LEU A N 1
ATOM 1648 C CA . LEU A 1 211 ? 20.052 -2.110 18.831 1.00 37.91 211 LEU A CA 1
ATOM 1649 C C . LEU A 1 211 ? 19.057 -0.968 19.139 1.00 37.91 211 LEU A C 1
ATOM 1651 O O . LEU A 1 211 ? 19.401 0.010 19.795 1.00 37.91 211 LEU A O 1
ATOM 1655 N N . VAL A 1 212 ? 17.778 -1.160 18.812 1.00 38.69 212 VAL A N 1
ATOM 1656 C CA . VAL A 1 212 ? 16.693 -0.451 19.509 1.00 38.69 212 VAL A CA 1
ATOM 1657 C C . VAL A 1 212 ? 16.323 -1.264 20.754 1.00 38.69 212 VAL A C 1
ATOM 1659 O O . VAL A 1 212 ? 15.368 -2.043 20.750 1.00 38.69 212 VAL A O 1
ATOM 1662 N N . THR A 1 213 ? 17.138 -1.169 21.809 1.00 31.39 213 THR A N 1
ATOM 1663 C CA . THR A 1 213 ? 16.893 -1.857 23.097 1.00 31.39 213 THR A CA 1
ATOM 1664 C C . THR A 1 213 ? 16.551 -0.939 24.268 1.00 31.39 213 THR A C 1
ATOM 1666 O O . THR A 1 213 ? 16.335 -1.454 25.356 1.00 31.39 213 THR A O 1
ATOM 1669 N N . ASN A 1 214 ? 16.404 0.376 24.092 1.00 30.81 214 ASN A N 1
ATOM 1670 C CA . ASN A 1 214 ? 15.713 1.196 25.096 1.00 30.81 214 ASN A CA 1
ATOM 1671 C C . ASN A 1 214 ? 15.129 2.456 24.457 1.00 30.81 214 ASN A C 1
ATOM 1673 O O . ASN A 1 214 ? 15.864 3.279 23.919 1.00 30.81 214 ASN A O 1
ATOM 1677 N N . ARG A 1 215 ? 13.794 2.534 24.447 1.00 49.41 215 ARG A N 1
ATOM 1678 C CA . ARG A 1 215 ? 13.017 3.211 23.401 1.00 49.41 215 ARG A CA 1
ATOM 1679 C C . ARG A 1 215 ? 12.407 4.561 23.797 1.00 49.41 215 ARG A C 1
ATOM 1681 O O . ARG A 1 215 ? 11.892 5.218 22.913 1.00 49.41 215 ARG A O 1
ATOM 1688 N N . ASP A 1 216 ? 12.553 5.022 25.041 1.00 38.56 216 ASP A N 1
ATOM 1689 C CA . ASP A 1 216 ? 11.845 6.237 25.500 1.00 38.56 216 ASP A CA 1
ATOM 1690 C C . ASP A 1 216 ? 12.745 7.356 26.064 1.00 38.56 216 ASP A C 1
ATOM 1692 O O . ASP A 1 216 ? 12.249 8.420 26.416 1.00 38.56 216 ASP A O 1
ATOM 1696 N N . HIS A 1 217 ? 14.071 7.165 26.148 1.00 35.22 217 HIS A N 1
ATOM 1697 C CA . HIS A 1 217 ? 14.960 8.148 26.805 1.00 35.22 217 HIS A CA 1
ATOM 1698 C C . HIS A 1 217 ? 16.182 8.599 25.991 1.00 35.22 217 HIS A C 1
ATOM 1700 O O . HIS A 1 217 ? 16.901 9.495 26.418 1.00 35.22 217 HIS A O 1
ATOM 1706 N N . LEU A 1 218 ? 16.442 8.000 24.823 1.00 38.22 218 LEU A N 1
ATOM 1707 C CA . LEU A 1 218 ? 17.642 8.310 24.030 1.00 38.22 218 LEU A CA 1
ATOM 1708 C C . LEU A 1 218 ? 17.387 9.261 22.856 1.00 38.22 218 LEU A C 1
ATOM 1710 O O . LEU A 1 218 ? 18.322 9.928 22.428 1.00 38.22 218 LEU A O 1
ATOM 1714 N N . MET A 1 219 ? 16.148 9.415 22.380 1.00 40.41 219 MET A N 1
ATOM 1715 C CA . MET A 1 219 ? 15.854 10.305 21.243 1.00 40.41 219 MET A CA 1
ATOM 1716 C C . MET A 1 219 ? 16.178 11.780 21.537 1.00 40.41 219 MET A C 1
ATOM 1718 O O . MET A 1 219 ? 16.610 12.504 20.642 1.00 40.41 219 MET A O 1
ATOM 1722 N N . SER A 1 220 ? 16.070 12.205 22.802 1.00 39.69 220 SER A N 1
ATOM 1723 C CA . SER A 1 220 ? 16.460 13.550 23.250 1.00 39.69 220 SER A CA 1
ATOM 1724 C C . SER A 1 220 ? 17.968 13.726 23.474 1.00 39.69 220 SER A C 1
ATOM 1726 O O . SER A 1 220 ? 18.412 14.847 23.706 1.00 39.69 220 SER A O 1
ATOM 1728 N N . LEU A 1 221 ? 18.748 12.640 23.449 1.00 34.28 221 LEU A N 1
ATOM 1729 C CA . LEU A 1 221 ? 20.187 12.630 23.742 1.00 34.28 221 LEU A CA 1
ATOM 1730 C C . LEU A 1 221 ? 21.052 12.292 22.520 1.00 34.28 221 LEU A C 1
ATOM 1732 O O . LEU A 1 221 ? 22.265 12.473 22.581 1.00 34.28 221 LEU A O 1
ATOM 1736 N N . MET A 1 222 ? 20.455 11.827 21.417 1.00 37.34 222 MET A N 1
ATOM 1737 C CA . MET A 1 222 ? 21.198 11.543 20.189 1.00 37.34 222 MET A CA 1
ATOM 1738 C C . MET A 1 222 ? 21.637 12.835 19.503 1.00 37.34 222 MET A C 1
ATOM 1740 O O . MET A 1 222 ? 20.828 13.722 19.201 1.00 37.34 222 MET A O 1
ATOM 1744 N N . THR A 1 223 ? 22.931 12.908 19.211 1.00 37.31 223 THR A N 1
ATOM 1745 C CA . THR A 1 223 ? 23.513 13.984 18.408 1.00 37.31 223 THR A CA 1
ATOM 1746 C C . THR A 1 223 ? 22.974 13.924 16.973 1.00 37.31 223 THR A C 1
ATOM 1748 O O . THR A 1 223 ? 22.574 12.867 16.487 1.00 37.31 223 THR A O 1
ATOM 1751 N N . ARG A 1 224 ? 22.956 15.062 16.262 1.00 39.44 224 ARG A N 1
ATOM 1752 C CA . ARG A 1 224 ? 22.499 15.143 14.856 1.00 39.44 224 ARG A CA 1
ATOM 1753 C C . ARG A 1 224 ? 23.200 14.089 13.975 1.00 39.44 224 ARG A C 1
ATOM 1755 O O . ARG A 1 224 ? 22.547 13.412 13.200 1.00 39.44 224 ARG A O 1
ATOM 1762 N N . GLN A 1 225 ? 24.482 13.852 14.251 1.00 34.31 225 GLN A N 1
ATOM 1763 C CA . GLN A 1 225 ? 25.356 12.884 13.584 1.00 34.31 225 GLN A CA 1
ATOM 1764 C C . GLN A 1 225 ? 24.972 11.404 13.810 1.00 34.31 225 GLN A C 1
ATOM 1766 O O . GLN A 1 225 ? 25.326 10.545 13.008 1.00 34.31 225 GLN A O 1
ATOM 1771 N N . GLU A 1 226 ? 24.246 11.082 14.886 1.00 36.22 226 GLU A N 1
ATOM 1772 C CA . GLU A 1 226 ? 23.750 9.725 15.172 1.00 36.22 226 GLU A CA 1
ATOM 1773 C C . GLU A 1 226 ? 22.378 9.454 14.535 1.00 36.22 226 GLU A C 1
ATOM 1775 O O . GLU A 1 226 ? 22.032 8.295 14.299 1.00 36.22 226 GLU A O 1
ATOM 1780 N N . ARG A 1 227 ? 21.619 10.509 14.197 1.00 43.50 227 ARG A N 1
ATOM 1781 C CA . ARG A 1 227 ? 20.384 10.403 13.397 1.00 43.50 227 ARG A CA 1
ATOM 1782 C C . ARG A 1 227 ? 20.678 10.133 11.916 1.00 43.50 227 ARG A C 1
ATOM 1784 O O . ARG A 1 227 ? 19.860 9.511 11.248 1.00 43.50 227 ARG A O 1
ATOM 1791 N N . ASP A 1 228 ? 21.866 10.504 11.442 1.00 37.47 228 ASP A N 1
ATOM 1792 C CA . ASP A 1 228 ? 22.311 10.386 10.043 1.00 37.47 228 ASP A CA 1
ATOM 1793 C C . ASP A 1 228 ? 22.621 8.936 9.585 1.00 37.47 228 ASP A C 1
ATOM 1795 O O . ASP A 1 228 ? 23.134 8.714 8.491 1.00 37.47 228 ASP A O 1
ATOM 1799 N N . MET A 1 229 ? 22.318 7.908 10.392 1.00 37.78 229 MET A N 1
ATOM 1800 C CA . MET A 1 229 ? 22.677 6.504 10.114 1.00 37.78 229 MET A CA 1
ATOM 1801 C C . MET A 1 229 ? 21.462 5.571 9.922 1.00 37.78 229 MET A C 1
ATOM 1803 O O . MET A 1 229 ? 21.533 4.381 10.233 1.00 37.78 229 MET A O 1
ATOM 1807 N N . TYR A 1 230 ? 20.361 6.097 9.376 1.00 45.59 230 TYR A N 1
ATOM 1808 C CA . TYR A 1 230 ? 19.181 5.333 8.924 1.00 45.59 230 TYR A CA 1
ATOM 1809 C C . TYR A 1 230 ? 19.019 5.356 7.397 1.00 45.59 230 TYR A C 1
ATOM 1811 O O . TYR A 1 230 ? 17.909 5.387 6.868 1.00 45.59 230 TYR A O 1
ATOM 1819 N N . VAL A 1 231 ? 20.131 5.356 6.663 1.00 49.31 231 VAL A N 1
ATOM 1820 C CA . VAL A 1 231 ? 20.102 5.215 5.205 1.00 49.31 231 VAL A CA 1
ATOM 1821 C C . VAL A 1 231 ? 19.577 3.812 4.883 1.00 49.31 231 VAL A C 1
ATOM 1823 O O . VAL A 1 231 ? 20.105 2.831 5.418 1.00 49.31 231 VAL A O 1
ATOM 1826 N N . LEU A 1 232 ? 18.531 3.706 4.043 1.00 53.38 232 LEU A N 1
ATOM 1827 C CA . LEU A 1 232 ? 18.124 2.421 3.458 1.00 53.38 232 LEU A CA 1
ATOM 1828 C C . LEU A 1 232 ? 19.386 1.706 2.983 1.00 53.38 232 LEU A C 1
ATOM 1830 O O . LEU A 1 232 ? 20.258 2.360 2.413 1.00 53.38 232 LEU A O 1
ATOM 1834 N N . PRO A 1 233 ? 19.538 0.405 3.223 1.00 53.56 233 PRO A N 1
ATOM 1835 C CA . PRO A 1 233 ? 20.763 -0.262 2.852 1.00 53.56 233 PRO A CA 1
ATOM 1836 C C . PRO A 1 233 ? 20.850 -0.339 1.329 1.00 53.56 233 PRO A C 1
ATOM 1838 O O . PRO A 1 233 ? 20.305 -1.231 0.695 1.00 53.56 233 PRO A O 1
ATOM 1841 N N . ILE A 1 234 ? 21.561 0.624 0.745 1.00 54.22 234 ILE A N 1
ATOM 1842 C CA . ILE A 1 234 ? 21.736 0.803 -0.704 1.00 54.22 234 ILE A CA 1
ATOM 1843 C C . ILE A 1 234 ? 22.362 -0.443 -1.354 1.00 54.22 234 ILE A C 1
ATOM 1845 O O . ILE A 1 234 ? 22.272 -0.645 -2.560 1.00 54.22 234 ILE A O 1
ATOM 1849 N N . HIS A 1 235 ? 23.005 -1.279 -0.539 1.00 60.16 235 HIS A N 1
ATOM 1850 C CA . HIS A 1 235 ? 23.701 -2.489 -0.952 1.00 60.16 235 HIS A CA 1
ATOM 1851 C C . HIS A 1 235 ? 23.021 -3.783 -0.498 1.00 60.16 235 HIS A C 1
ATOM 1853 O O . HIS A 1 235 ? 23.530 -4.852 -0.831 1.00 60.16 235 HIS A O 1
ATOM 1859 N N . ASP A 1 236 ? 21.933 -3.717 0.277 1.00 71.81 236 ASP A N 1
ATOM 1860 C CA . ASP A 1 236 ? 21.209 -4.934 0.635 1.00 71.81 236 ASP A CA 1
ATOM 1861 C C . ASP A 1 236 ? 20.196 -5.274 -0.469 1.00 71.81 236 ASP A C 1
ATOM 1863 O O . ASP A 1 236 ? 19.602 -4.376 -1.075 1.00 71.81 236 ASP A O 1
ATOM 1867 N N . PRO A 1 237 ? 19.995 -6.570 -0.750 1.00 78.12 237 PRO A N 1
ATOM 1868 C CA . PRO A 1 237 ? 19.103 -7.002 -1.810 1.00 78.12 237 PRO A CA 1
ATOM 1869 C C . PRO A 1 237 ? 17.659 -6.576 -1.529 1.00 78.12 237 PRO A C 1
ATOM 1871 O O . PRO A 1 237 ? 17.192 -6.533 -0.381 1.00 78.12 237 PRO A O 1
ATOM 1874 N N . ILE A 1 238 ? 16.952 -6.258 -2.609 1.00 83.75 238 ILE A N 1
ATOM 1875 C CA . ILE A 1 238 ? 15.536 -5.904 -2.597 1.00 83.75 238 ILE A CA 1
ATOM 1876 C C . ILE A 1 238 ? 14.783 -7.026 -3.289 1.00 83.75 238 ILE A C 1
ATOM 1878 O O . ILE A 1 238 ? 15.200 -7.500 -4.342 1.00 83.75 238 ILE A O 1
ATOM 1882 N N . TYR A 1 239 ? 13.659 -7.426 -2.712 1.00 85.88 239 TYR A N 1
ATOM 1883 C CA . TYR A 1 239 ? 12.839 -8.509 -3.220 1.00 85.88 239 TYR A CA 1
ATOM 1884 C C . TYR A 1 239 ? 11.409 -8.044 -3.429 1.00 85.88 239 TYR A C 1
ATOM 1886 O O . TYR A 1 239 ? 10.824 -7.406 -2.555 1.00 85.88 239 TYR A O 1
ATOM 1894 N N . VAL A 1 240 ? 10.812 -8.449 -4.543 1.00 87.38 240 VAL A N 1
ATOM 1895 C CA . VAL A 1 240 ? 9.362 -8.419 -4.726 1.00 87.38 240 VAL A CA 1
ATOM 1896 C C . VAL A 1 240 ? 8.840 -9.832 -4.510 1.00 87.38 240 VAL A C 1
ATOM 1898 O O . VAL A 1 240 ? 9.283 -10.775 -5.161 1.00 87.38 240 VAL A O 1
ATOM 1901 N N . TYR A 1 241 ? 7.928 -9.993 -3.555 1.00 81.56 241 TYR A N 1
ATOM 1902 C CA . TYR A 1 241 ? 7.444 -11.288 -3.095 1.00 81.56 241 TYR A CA 1
ATOM 1903 C C . TYR A 1 241 ? 5.928 -11.403 -3.197 1.00 81.56 241 TYR A C 1
ATOM 1905 O O . TYR A 1 241 ? 5.189 -10.549 -2.702 1.00 81.56 241 TYR A O 1
ATOM 1913 N N . ASN A 1 242 ? 5.468 -12.514 -3.769 1.00 78.56 242 ASN A N 1
ATOM 1914 C CA . ASN A 1 242 ? 4.077 -12.926 -3.728 1.00 78.56 242 ASN A CA 1
ATOM 1915 C C . ASN A 1 242 ? 3.876 -13.957 -2.596 1.00 78.56 242 ASN A C 1
ATOM 1917 O O . ASN A 1 242 ? 4.248 -15.124 -2.745 1.00 78.56 242 ASN A O 1
ATOM 1921 N N . PRO A 1 243 ? 3.249 -13.593 -1.463 1.00 69.06 243 PRO A N 1
ATOM 1922 C CA . PRO A 1 243 ? 3.067 -14.501 -0.329 1.00 69.06 243 PRO A CA 1
ATOM 1923 C C . PRO A 1 243 ? 2.085 -15.651 -0.601 1.00 69.06 243 PRO A C 1
ATOM 1925 O O . PRO A 1 243 ? 2.052 -16.614 0.171 1.00 69.06 243 PRO A O 1
ATOM 1928 N N . ILE A 1 244 ? 1.276 -15.560 -1.664 1.00 68.12 244 ILE A N 1
ATOM 1929 C CA . ILE A 1 244 ? 0.295 -16.580 -2.048 1.00 68.12 244 ILE A CA 1
ATOM 1930 C C . ILE A 1 244 ? 0.962 -17.649 -2.914 1.00 68.12 244 ILE A C 1
ATOM 1932 O O . ILE A 1 244 ? 0.875 -18.834 -2.584 1.00 68.12 244 ILE A O 1
ATOM 1936 N N . THR A 1 245 ? 1.635 -17.244 -3.997 1.00 67.00 245 THR A N 1
ATOM 1937 C CA . THR A 1 245 ? 2.315 -18.183 -4.911 1.00 67.00 245 THR A CA 1
ATOM 1938 C C . THR A 1 245 ? 3.671 -18.632 -4.376 1.00 67.00 245 THR A C 1
ATOM 1940 O O . THR A 1 245 ? 4.146 -19.706 -4.735 1.00 67.00 245 THR A O 1
ATOM 1943 N N . ARG A 1 246 ? 4.246 -17.862 -3.442 1.00 71.75 246 ARG A N 1
ATOM 1944 C CA . ARG A 1 246 ? 5.606 -18.001 -2.897 1.00 71.75 246 ARG A CA 1
ATOM 1945 C C . ARG A 1 246 ? 6.715 -17.724 -3.912 1.00 71.75 246 ARG A C 1
ATOM 1947 O O . ARG A 1 246 ? 7.879 -18.016 -3.641 1.00 71.75 246 ARG A O 1
ATOM 1954 N N . GLU A 1 247 ? 6.365 -17.146 -5.052 1.00 77.88 247 GLU A N 1
ATOM 1955 C CA . GLU A 1 247 ? 7.328 -16.657 -6.030 1.00 77.88 247 GLU A CA 1
ATOM 1956 C C . GLU A 1 247 ? 7.924 -15.340 -5.538 1.00 77.88 247 GLU A C 1
ATOM 1958 O O . GLU A 1 247 ? 7.242 -14.509 -4.931 1.00 77.88 247 GLU A O 1
ATOM 1963 N N . ASN A 1 248 ? 9.218 -15.175 -5.773 1.00 84.94 248 ASN A N 1
ATOM 1964 C CA . ASN A 1 248 ? 9.961 -13.975 -5.434 1.00 84.94 248 ASN A CA 1
ATOM 1965 C C . ASN A 1 248 ? 10.865 -13.598 -6.605 1.00 84.94 248 ASN A C 1
ATOM 1967 O O . ASN A 1 248 ? 11.299 -14.471 -7.356 1.00 84.94 248 ASN A O 1
ATOM 1971 N N . GLN A 1 249 ? 11.151 -12.308 -6.715 1.00 87.06 249 GLN A N 1
ATOM 1972 C CA . GLN A 1 249 ? 12.150 -11.763 -7.616 1.00 87.06 249 GLN A CA 1
ATOM 1973 C C . GLN A 1 249 ? 13.098 -10.888 -6.808 1.00 87.06 249 GLN A C 1
ATOM 1975 O O . GLN A 1 249 ? 12.661 -9.936 -6.162 1.00 87.06 249 GLN A O 1
ATOM 1980 N N . GLU A 1 250 ? 14.384 -11.219 -6.845 1.00 89.31 250 GLU A N 1
ATOM 1981 C CA . GLU A 1 250 ? 15.444 -10.324 -6.391 1.00 89.31 250 GLU A CA 1
ATOM 1982 C C . GLU A 1 250 ? 15.685 -9.268 -7.468 1.00 89.31 250 GLU A C 1
ATOM 1984 O O . GLU A 1 250 ? 15.812 -9.586 -8.652 1.00 89.31 250 GLU A O 1
ATOM 1989 N N . LEU A 1 251 ? 15.702 -8.003 -7.064 1.00 87.25 251 LEU A N 1
ATOM 1990 C CA . LEU A 1 251 ? 15.975 -6.900 -7.968 1.00 87.25 251 LEU A CA 1
ATOM 1991 C C . LEU A 1 251 ? 17.484 -6.770 -8.188 1.00 87.25 251 LEU A C 1
ATOM 1993 O O . LEU A 1 251 ? 18.254 -6.957 -7.242 1.00 87.25 251 LEU A O 1
ATOM 1997 N N . PRO A 1 252 ? 17.926 -6.385 -9.399 1.00 86.25 252 PRO A N 1
ATOM 1998 C CA . PRO A 1 252 ? 19.329 -6.075 -9.633 1.00 86.25 252 PRO A CA 1
ATOM 1999 C C . PRO A 1 252 ? 19.784 -4.951 -8.696 1.00 86.25 252 PRO A C 1
ATOM 2001 O O . PRO A 1 252 ? 19.002 -4.069 -8.325 1.00 86.25 252 PRO A O 1
ATOM 2004 N N . CYS A 1 253 ? 21.066 -4.959 -8.334 1.00 77.81 253 CYS A N 1
ATOM 2005 C CA . CYS A 1 253 ? 21.654 -3.883 -7.543 1.00 77.81 253 CYS A CA 1
ATOM 2006 C C . CYS A 1 253 ? 21.473 -2.534 -8.259 1.00 77.81 253 CYS A C 1
ATOM 2008 O O . CYS A 1 253 ? 21.526 -2.457 -9.487 1.00 77.81 253 CYS A O 1
ATOM 2010 N N . PHE A 1 254 ? 21.259 -1.459 -7.501 1.00 71.81 254 PHE A N 1
ATOM 2011 C CA . PHE A 1 254 ? 21.119 -0.128 -8.080 1.00 71.81 254 PHE A CA 1
ATOM 2012 C C . PHE A 1 254 ? 22.478 0.387 -8.579 1.00 71.81 254 PHE A C 1
ATOM 2014 O O . PHE A 1 254 ? 23.266 0.957 -7.823 1.00 71.81 254 PHE A O 1
ATOM 2021 N N . GLU A 1 255 ? 22.757 0.186 -9.866 1.00 62.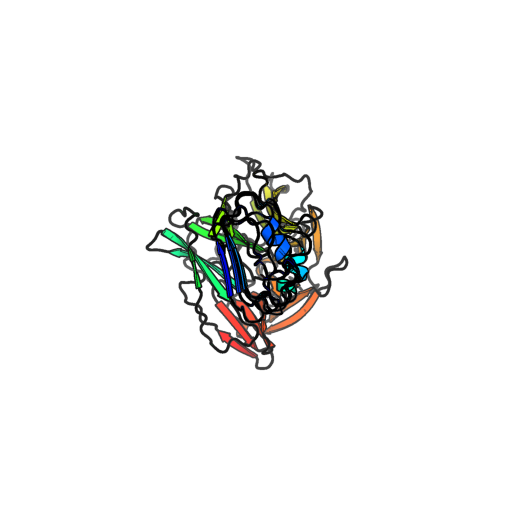56 255 GLU A N 1
ATOM 2022 C CA . GLU A 1 255 ? 24.082 0.417 -10.465 1.00 62.56 255 GLU A CA 1
ATOM 2023 C C . GLU A 1 255 ? 24.518 1.892 -10.498 1.00 62.56 255 GLU A C 1
ATOM 2025 O O . GLU A 1 255 ? 25.703 2.185 -10.645 1.00 62.56 255 GLU A O 1
ATOM 2030 N N . PHE A 1 256 ? 23.586 2.840 -10.347 1.00 59.28 256 PHE A N 1
ATOM 2031 C CA . PHE A 1 256 ? 23.888 4.273 -10.453 1.00 59.28 256 PHE A CA 1
ATOM 2032 C C . PHE A 1 256 ? 24.305 4.927 -9.138 1.00 59.28 256 PHE A C 1
ATOM 2034 O O . PHE A 1 256 ? 24.653 6.110 -9.148 1.00 59.28 256 PHE A O 1
ATOM 2041 N N . CYS A 1 257 ? 24.282 4.207 -8.010 1.00 54.75 257 CYS A N 1
ATOM 2042 C CA . CYS A 1 257 ? 24.722 4.808 -6.760 1.00 54.75 257 CYS A CA 1
ATOM 2043 C C . CYS A 1 257 ? 26.221 5.111 -6.858 1.00 54.75 257 CYS A C 1
ATOM 2045 O O . CYS A 1 257 ? 27.048 4.202 -6.884 1.00 54.75 257 CYS A O 1
ATOM 2047 N N . ASN A 1 258 ? 26.570 6.399 -6.916 1.00 52.44 258 ASN A N 1
ATOM 2048 C CA . ASN A 1 258 ? 27.958 6.851 -6.942 1.00 52.44 258 ASN A CA 1
ATOM 2049 C C . ASN A 1 258 ? 28.691 6.348 -5.691 1.00 52.44 258 ASN A C 1
ATOM 2051 O O . ASN A 1 258 ? 28.596 6.942 -4.615 1.00 52.44 258 ASN A O 1
ATOM 2055 N N . VAL A 1 259 ? 29.438 5.257 -5.849 1.00 45.38 259 VAL A N 1
ATOM 2056 C CA . VAL A 1 259 ? 30.346 4.723 -4.838 1.00 45.38 259 VAL A CA 1
ATOM 2057 C C . VAL A 1 259 ? 31.372 5.818 -4.526 1.00 45.38 259 VAL A C 1
ATOM 2059 O O . VAL A 1 259 ? 32.221 6.131 -5.355 1.00 45.38 259 VAL A O 1
ATOM 2062 N N . GLY A 1 260 ? 31.248 6.454 -3.356 1.00 48.00 260 GLY A N 1
ATOM 2063 C CA . GLY A 1 260 ? 32.150 7.518 -2.892 1.00 48.00 260 GLY A CA 1
ATOM 2064 C C . GLY A 1 260 ? 31.511 8.884 -2.604 1.00 48.00 260 GLY A C 1
ATOM 2065 O O . GLY A 1 260 ? 32.206 9.754 -2.084 1.00 48.00 260 GLY A O 1
ATOM 2066 N N . LYS A 1 261 ? 30.218 9.098 -2.891 1.00 57.59 261 LYS A N 1
ATOM 2067 C CA . LYS A 1 261 ? 29.494 10.309 -2.449 1.00 57.59 261 LYS A CA 1
ATOM 2068 C C . LYS A 1 261 ? 28.767 10.061 -1.123 1.00 57.59 261 LYS A C 1
ATOM 2070 O O . LYS A 1 261 ? 28.215 8.984 -0.917 1.00 57.59 261 LYS A O 1
ATOM 2075 N N . ASN A 1 262 ? 28.739 11.068 -0.246 1.00 64.88 262 ASN A N 1
ATOM 2076 C CA . ASN A 1 262 ? 28.001 11.013 1.019 1.00 64.88 262 ASN A CA 1
ATOM 2077 C C . ASN A 1 262 ? 26.493 11.084 0.736 1.00 64.88 262 ASN A C 1
ATOM 2079 O O . ASN A 1 262 ? 25.938 12.166 0.537 1.00 64.88 262 ASN A O 1
ATOM 2083 N N . VAL A 1 263 ? 25.849 9.918 0.672 1.00 68.06 263 VAL A N 1
ATOM 2084 C CA . VAL A 1 263 ? 24.387 9.815 0.646 1.00 68.06 263 VAL A CA 1
ATOM 2085 C C . VAL A 1 263 ? 23.861 10.290 1.994 1.00 68.06 263 VAL A C 1
ATOM 2087 O O . VAL A 1 263 ? 24.228 9.738 3.028 1.00 68.06 263 VAL A O 1
ATOM 2090 N N . GLU A 1 264 ? 23.027 11.321 1.965 1.00 68.94 264 GLU A N 1
ATOM 2091 C CA . GLU A 1 264 ? 22.419 11.917 3.154 1.00 68.94 264 GLU A CA 1
ATOM 2092 C C . GLU A 1 264 ? 21.109 11.208 3.499 1.00 68.94 264 GLU A C 1
ATOM 2094 O O . GLU A 1 264 ? 20.864 10.864 4.652 1.00 68.94 264 GLU A O 1
ATOM 2099 N N . GLN A 1 265 ? 20.287 10.921 2.486 1.00 73.00 265 GLN A N 1
ATOM 2100 C CA . GLN A 1 265 ? 19.000 10.265 2.678 1.00 73.00 265 GLN A CA 1
ATOM 2101 C C . GLN A 1 265 ? 18.615 9.429 1.459 1.00 73.00 265 GLN A C 1
ATOM 2103 O O . GLN A 1 265 ? 18.950 9.759 0.323 1.00 73.00 265 GLN A O 1
ATOM 2108 N N . VAL A 1 266 ? 17.878 8.345 1.692 1.00 75.50 266 VAL A N 1
ATOM 2109 C CA . VAL A 1 266 ? 17.244 7.559 0.632 1.00 75.50 266 VAL A CA 1
ATOM 2110 C C . VAL A 1 266 ? 15.796 7.341 1.014 1.00 75.50 266 VAL A C 1
ATOM 2112 O O . VAL A 1 266 ? 15.511 6.874 2.118 1.00 75.50 266 VAL A O 1
ATOM 2115 N N . VAL A 1 267 ? 14.891 7.656 0.096 1.00 79.31 267 VAL A N 1
ATOM 2116 C CA . VAL A 1 267 ? 13.484 7.270 0.200 1.00 79.31 267 VAL A CA 1
ATOM 2117 C C . VAL A 1 267 ? 13.152 6.301 -0.918 1.00 79.31 267 VAL A C 1
ATOM 2119 O O . VAL A 1 267 ? 13.744 6.338 -1.997 1.00 79.31 267 VAL A O 1
ATOM 2122 N N . CYS A 1 268 ? 12.208 5.411 -0.649 1.00 81.88 268 CYS A N 1
ATOM 2123 C CA . CYS A 1 268 ? 11.729 4.459 -1.633 1.00 81.88 268 CYS A CA 1
ATOM 2124 C C . CYS A 1 268 ? 10.206 4.455 -1.679 1.00 81.88 268 CYS A C 1
ATOM 2126 O O . CYS A 1 268 ? 9.551 5.046 -0.818 1.00 81.88 268 CYS A O 1
ATOM 2128 N N . GLY A 1 269 ? 9.664 3.792 -2.693 1.00 84.62 269 GLY A N 1
ATOM 2129 C CA . GLY A 1 269 ? 8.252 3.489 -2.800 1.00 84.62 269 GLY A CA 1
ATOM 2130 C C . GLY A 1 269 ? 7.990 2.300 -3.716 1.00 84.62 269 GLY A C 1
ATOM 2131 O O . GLY A 1 269 ? 8.746 2.052 -4.655 1.00 84.62 269 GLY A O 1
ATOM 2132 N N . PHE A 1 270 ? 6.911 1.571 -3.451 1.00 86.44 270 PHE A N 1
ATOM 2133 C CA . PHE A 1 270 ? 6.428 0.478 -4.294 1.00 86.44 270 PHE A CA 1
ATOM 2134 C C . PHE A 1 270 ? 4.959 0.696 -4.635 1.00 86.44 270 PHE A C 1
ATOM 2136 O O . PHE A 1 270 ? 4.146 0.933 -3.741 1.00 86.44 270 PHE A O 1
ATOM 2143 N N . GLY A 1 271 ? 4.618 0.611 -5.918 1.00 86.44 271 GLY A N 1
ATOM 2144 C CA . GLY A 1 271 ? 3.246 0.792 -6.375 1.00 86.44 271 GLY A CA 1
ATOM 2145 C C . GLY A 1 271 ? 3.011 0.270 -7.787 1.00 86.44 271 GLY A C 1
ATOM 2146 O O . GLY A 1 271 ? 3.855 -0.421 -8.362 1.00 86.44 271 GLY A O 1
ATOM 2147 N N . PHE A 1 272 ? 1.843 0.594 -8.333 1.00 82.75 272 PHE A N 1
ATOM 2148 C CA . PHE A 1 272 ? 1.359 0.069 -9.607 1.00 82.75 272 PHE A CA 1
ATOM 2149 C C . PHE A 1 272 ? 0.981 1.203 -10.567 1.00 82.75 272 PHE A C 1
ATOM 2151 O O . PHE A 1 272 ? 0.141 2.046 -10.248 1.00 82.75 272 PHE A O 1
ATOM 2158 N N . ASP A 1 273 ? 1.605 1.215 -11.746 1.00 83.31 273 ASP A N 1
ATOM 2159 C CA . ASP A 1 273 ? 1.201 2.030 -12.892 1.00 83.31 273 ASP A CA 1
ATOM 2160 C C . ASP A 1 273 ? -0.024 1.366 -13.526 1.00 83.31 273 ASP A C 1
ATOM 2162 O O . ASP A 1 273 ? 0.087 0.358 -14.223 1.00 83.31 273 ASP A O 1
ATOM 2166 N N . VAL A 1 274 ? -1.205 1.924 -13.262 1.00 75.94 274 VAL A N 1
ATOM 2167 C CA . VAL A 1 274 ? -2.483 1.367 -13.731 1.00 75.94 274 VAL A CA 1
ATOM 2168 C C . VAL A 1 274 ? -2.634 1.403 -15.253 1.00 75.94 274 VAL A C 1
ATOM 2170 O O . VAL A 1 274 ? -3.300 0.541 -15.821 1.00 75.94 274 VAL A O 1
ATOM 2173 N N . VAL A 1 275 ? -1.999 2.367 -15.928 1.00 79.56 275 VAL A N 1
ATOM 2174 C CA . VAL A 1 275 ? -2.132 2.550 -17.380 1.00 79.56 275 VAL A CA 1
ATOM 2175 C C . VAL A 1 275 ? -1.272 1.538 -18.123 1.00 79.56 275 VAL A C 1
ATOM 2177 O O . VAL A 1 275 ? -1.748 0.896 -19.057 1.00 79.56 275 VAL A O 1
ATOM 2180 N N . ARG A 1 276 ? -0.014 1.371 -17.699 1.00 80.62 276 ARG A N 1
ATOM 2181 C CA . ARG A 1 276 ? 0.900 0.379 -18.292 1.00 80.62 276 ARG A CA 1
ATOM 2182 C C . ARG A 1 276 ? 0.733 -1.019 -17.703 1.00 80.62 276 ARG A C 1
ATOM 2184 O O . ARG A 1 276 ? 1.216 -1.979 -18.289 1.00 80.62 276 ARG A O 1
ATOM 2191 N N . ARG A 1 277 ? 0.005 -1.132 -16.587 1.00 78.81 277 ARG A N 1
ATOM 2192 C CA . ARG A 1 277 ? -0.199 -2.357 -15.799 1.00 78.81 277 ARG A CA 1
ATOM 2193 C C . ARG A 1 277 ? 1.108 -2.957 -15.295 1.00 78.81 277 ARG A C 1
ATOM 2195 O O . ARG A 1 277 ? 1.324 -4.165 -15.336 1.00 78.81 277 ARG A O 1
ATOM 2202 N N . GLU A 1 278 ? 1.968 -2.089 -14.789 1.00 86.00 278 GLU A N 1
ATOM 2203 C CA . GLU A 1 278 ? 3.323 -2.426 -14.378 1.00 86.00 278 GLU A CA 1
ATOM 2204 C C . GLU A 1 278 ? 3.532 -2.114 -12.899 1.00 86.00 278 GLU A C 1
ATOM 2206 O O . GLU A 1 278 ? 3.148 -1.054 -12.403 1.00 86.00 278 GLU A O 1
ATOM 2211 N N . PHE A 1 279 ? 4.194 -3.021 -12.184 1.00 87.81 279 PHE A N 1
ATOM 2212 C CA . PHE A 1 279 ? 4.676 -2.725 -10.841 1.00 87.81 279 PHE A CA 1
ATOM 2213 C C . PHE A 1 279 ? 5.980 -1.951 -10.922 1.00 87.81 279 PHE A C 1
ATOM 2215 O O . PHE A 1 279 ? 6.891 -2.331 -11.662 1.00 87.81 279 PHE A O 1
ATOM 2222 N N . LYS A 1 280 ? 6.081 -0.889 -10.125 1.00 91.75 280 LYS A N 1
ATOM 2223 C CA . LYS A 1 280 ? 7.257 -0.029 -10.092 1.00 91.75 280 LYS A CA 1
ATOM 2224 C C . LYS A 1 280 ? 7.805 0.090 -8.682 1.00 91.75 280 LYS A C 1
ATOM 2226 O O . LYS A 1 280 ? 7.059 0.294 -7.722 1.00 91.75 280 LYS A O 1
ATOM 2231 N N . VAL A 1 281 ? 9.125 -0.010 -8.584 1.00 91.00 281 VAL A N 1
ATOM 2232 C CA . VAL A 1 281 ? 9.890 0.342 -7.389 1.00 91.00 281 VAL A CA 1
ATOM 2233 C C . VAL A 1 281 ? 10.635 1.629 -7.697 1.00 91.00 281 VAL A C 1
ATOM 2235 O O . VAL A 1 281 ? 11.353 1.716 -8.692 1.00 91.00 281 VAL A O 1
ATOM 2238 N N . VAL A 1 282 ? 10.444 2.634 -6.855 1.00 90.75 282 VAL A N 1
ATOM 2239 C CA . VAL A 1 282 ? 11.051 3.954 -7.007 1.00 90.75 282 VAL A CA 1
ATOM 2240 C C . VAL A 1 282 ? 12.015 4.167 -5.858 1.00 90.75 282 VAL A C 1
ATOM 2242 O O . VAL A 1 282 ? 11.660 3.941 -4.705 1.00 90.75 282 VAL A O 1
ATOM 2245 N N . PHE A 1 283 ? 13.219 4.618 -6.173 1.00 87.06 283 PHE A N 1
ATOM 2246 C CA . PHE A 1 283 ? 14.190 5.113 -5.210 1.00 87.06 283 PHE A CA 1
ATOM 2247 C C . PHE A 1 283 ? 14.527 6.559 -5.525 1.00 87.06 283 PHE A C 1
ATOM 2249 O O . PHE A 1 283 ? 14.711 6.923 -6.685 1.00 87.06 283 PHE A O 1
ATOM 2256 N N . VAL A 1 284 ? 14.654 7.366 -4.481 1.00 84.75 284 VAL A N 1
ATOM 2257 C CA . VAL A 1 284 ? 15.199 8.714 -4.568 1.00 84.75 284 VAL A CA 1
ATOM 2258 C C . VAL A 1 284 ? 16.362 8.808 -3.597 1.00 84.75 284 VAL A C 1
ATOM 2260 O O . VAL A 1 284 ? 16.199 8.617 -2.391 1.00 84.75 284 VAL A O 1
ATOM 2263 N N . PHE A 1 285 ? 17.539 9.079 -4.141 1.00 80.69 285 PHE A N 1
ATOM 2264 C CA . PHE A 1 285 ? 18.781 9.241 -3.402 1.00 80.69 285 PHE A CA 1
ATOM 2265 C C . PHE A 1 285 ? 19.080 10.726 -3.274 1.00 80.69 285 PHE A C 1
ATOM 2267 O O . PHE A 1 285 ? 19.143 11.415 -4.287 1.00 80.69 285 PHE A O 1
ATOM 2274 N N . PHE A 1 286 ? 19.298 11.204 -2.055 1.00 78.44 286 PHE A N 1
ATOM 2275 C CA . PHE A 1 286 ? 19.723 12.567 -1.765 1.00 78.44 286 PHE A CA 1
ATOM 2276 C C . PHE A 1 286 ? 21.180 12.551 -1.329 1.00 78.44 286 PHE A C 1
ATOM 2278 O O . PHE A 1 286 ? 21.577 11.806 -0.429 1.00 78.44 286 PHE A O 1
ATOM 2285 N N . TYR A 1 287 ? 21.986 13.372 -1.983 1.00 75.88 287 TYR A N 1
ATOM 2286 C CA . TYR A 1 287 ? 23.424 13.436 -1.793 1.00 75.88 287 TYR A CA 1
ATOM 2287 C C . TYR A 1 287 ? 23.827 14.837 -1.371 1.00 75.88 287 TYR A C 1
ATOM 2289 O O . TYR A 1 287 ? 23.451 15.819 -2.015 1.00 75.88 287 TYR A O 1
ATOM 2297 N N . LYS A 1 288 ? 24.690 14.912 -0.363 1.00 70.75 288 LYS A N 1
ATOM 2298 C CA . LYS A 1 288 ? 25.273 16.173 0.077 1.00 70.75 288 LYS A CA 1
ATOM 2299 C C . LYS A 1 288 ? 26.523 16.496 -0.741 1.00 70.75 288 LYS A C 1
ATOM 2301 O O . LYS A 1 288 ? 27.463 15.699 -0.770 1.00 70.75 288 LYS A O 1
ATOM 2306 N N . LEU A 1 289 ? 26.537 17.648 -1.415 1.00 67.44 289 LEU A N 1
ATOM 2307 C CA . LEU A 1 289 ? 27.718 18.155 -2.135 1.00 67.44 289 LEU A CA 1
ATOM 2308 C C . LEU A 1 289 ? 28.574 19.042 -1.231 1.00 67.44 289 LEU A C 1
ATOM 2310 O O . LEU A 1 289 ? 29.791 18.881 -1.192 1.00 67.44 289 LEU A O 1
ATOM 2314 N N . ASP A 1 290 ? 27.932 19.943 -0.489 1.00 67.75 290 ASP A N 1
ATOM 2315 C CA . ASP A 1 290 ? 28.537 20.837 0.501 1.00 67.75 290 ASP A CA 1
ATOM 2316 C C . ASP A 1 290 ? 27.496 21.200 1.586 1.00 67.75 290 ASP A C 1
ATOM 2318 O O . ASP A 1 290 ? 26.503 20.492 1.756 1.00 67.75 290 ASP A O 1
ATOM 2322 N N . ASN A 1 291 ? 27.726 22.244 2.388 1.00 62.34 291 ASN A N 1
ATOM 2323 C CA . ASN A 1 291 ? 26.802 22.619 3.467 1.00 62.34 291 ASN A CA 1
ATOM 2324 C C . ASN A 1 291 ? 25.449 23.173 2.982 1.00 62.34 291 ASN A C 1
ATOM 2326 O O . ASN A 1 291 ? 24.515 23.181 3.779 1.00 62.34 291 ASN A O 1
ATOM 2330 N N . GLU A 1 292 ? 25.339 23.608 1.725 1.00 59.97 292 GLU A N 1
ATOM 2331 C CA . GLU A 1 292 ? 24.170 24.316 1.176 1.00 59.97 292 GLU A CA 1
ATOM 2332 C C . GLU A 1 292 ? 23.530 23.561 -0.006 1.00 59.97 292 GLU A C 1
ATOM 2334 O O . GLU A 1 292 ? 22.338 23.708 -0.273 1.00 59.97 292 GLU A O 1
ATOM 2339 N N . ASN A 1 293 ? 24.302 22.726 -0.708 1.00 63.28 293 ASN A N 1
ATOM 2340 C CA . ASN A 1 293 ? 23.889 22.051 -1.932 1.00 63.28 293 ASN A CA 1
ATOM 2341 C C . ASN A 1 293 ? 23.638 20.555 -1.708 1.00 63.28 293 ASN A C 1
ATOM 2343 O O . ASN A 1 293 ? 24.550 19.775 -1.411 1.00 63.28 293 ASN A O 1
ATOM 2347 N N . VAL A 1 294 ? 22.396 20.145 -1.960 1.00 69.75 294 VAL A N 1
ATOM 2348 C CA . VAL A 1 294 ? 21.965 18.743 -2.031 1.00 69.75 294 VAL A CA 1
ATOM 2349 C C . VAL A 1 294 ? 21.572 18.448 -3.475 1.00 69.75 294 VAL A C 1
ATOM 2351 O O . VAL A 1 294 ? 20.880 19.257 -4.074 1.00 69.75 294 VAL A O 1
ATOM 2354 N N . PHE A 1 295 ? 21.961 17.317 -4.057 1.00 77.44 295 PHE A N 1
ATOM 2355 C CA . PHE A 1 295 ? 21.372 16.869 -5.329 1.00 77.44 295 PHE A CA 1
ATOM 2356 C C . PHE A 1 295 ? 20.650 15.545 -5.142 1.00 77.44 295 PHE A C 1
ATOM 2358 O O . PHE A 1 295 ? 20.975 14.771 -4.241 1.00 77.44 295 PHE A O 1
ATOM 2365 N N . SER A 1 296 ? 19.677 15.290 -6.008 1.00 82.88 296 SER A N 1
ATOM 2366 C CA . SER A 1 296 ? 18.874 14.079 -5.985 1.00 82.88 296 SER A CA 1
ATOM 2367 C C . SER A 1 296 ? 19.097 13.237 -7.238 1.00 82.88 296 SER A C 1
ATOM 2369 O O . SER A 1 296 ? 19.371 13.748 -8.324 1.00 82.88 296 SER A O 1
ATOM 2371 N N . GLU A 1 297 ? 18.992 11.921 -7.089 1.00 85.38 297 GLU A N 1
ATOM 2372 C CA . GLU A 1 297 ? 18.905 10.993 -8.210 1.00 85.38 297 GLU A CA 1
ATOM 2373 C C . GLU A 1 297 ? 17.697 10.089 -8.028 1.00 85.38 297 GLU A C 1
ATOM 2375 O O . GLU A 1 297 ? 17.469 9.553 -6.945 1.00 85.38 297 GLU A O 1
ATOM 2380 N N . VAL A 1 298 ? 16.938 9.902 -9.104 1.00 89.31 298 VAL A N 1
ATOM 2381 C CA . VAL A 1 298 ? 15.708 9.115 -9.080 1.00 89.31 298 VAL A CA 1
ATOM 2382 C C . VAL A 1 298 ? 15.890 7.879 -9.941 1.00 89.31 298 VAL A C 1
ATOM 2384 O O . VAL A 1 298 ? 16.224 7.961 -11.125 1.00 89.31 298 VAL A O 1
ATOM 2387 N N . GLY A 1 299 ? 15.679 6.728 -9.321 1.00 90.25 299 GLY A N 1
ATOM 2388 C CA . GLY A 1 299 ? 15.719 5.418 -9.936 1.00 90.25 299 GLY A CA 1
ATOM 2389 C C . GLY A 1 299 ? 14.336 4.797 -9.990 1.00 90.25 299 GLY A C 1
ATOM 2390 O O . GLY A 1 299 ? 13.657 4.728 -8.970 1.00 90.25 299 GLY A O 1
ATOM 2391 N N . VAL A 1 300 ? 13.940 4.303 -11.157 1.00 93.50 300 VAL A N 1
ATOM 2392 C CA . VAL A 1 300 ? 12.703 3.542 -11.338 1.00 93.50 300 VAL A CA 1
ATOM 2393 C C . VAL A 1 300 ? 13.049 2.166 -11.880 1.00 93.50 300 VAL A C 1
ATOM 2395 O O . VAL A 1 300 ? 13.665 2.039 -12.939 1.00 93.50 300 VAL A O 1
ATOM 2398 N N . TYR A 1 301 ? 12.641 1.134 -11.156 1.00 92.06 301 TYR A N 1
ATOM 2399 C CA . TYR A 1 301 ? 12.648 -0.243 -11.624 1.00 92.06 301 TYR A CA 1
ATOM 2400 C C . TYR A 1 301 ? 11.229 -0.649 -11.978 1.00 92.06 301 TYR A C 1
ATOM 2402 O O . TYR A 1 301 ? 10.303 -0.419 -11.200 1.00 92.06 301 TYR A O 1
ATOM 2410 N N . THR A 1 302 ? 11.069 -1.259 -13.145 1.00 93.25 302 THR A N 1
ATOM 2411 C CA . THR A 1 302 ? 9.802 -1.847 -13.578 1.00 93.25 302 THR A CA 1
ATOM 2412 C C . THR A 1 302 ? 9.918 -3.358 -13.455 1.00 93.25 302 THR A C 1
ATOM 2414 O O . THR A 1 302 ? 10.896 -3.949 -13.908 1.00 93.25 302 THR A O 1
ATOM 2417 N N . LEU A 1 303 ? 8.955 -3.991 -12.790 1.00 89.69 303 LEU A N 1
ATOM 2418 C CA . LEU A 1 303 ? 9.032 -5.419 -12.503 1.00 89.69 303 LEU A CA 1
ATOM 2419 C C . LEU A 1 303 ? 9.141 -6.235 -13.798 1.00 89.69 303 LEU A C 1
ATOM 2421 O O . LEU A 1 303 ? 8.290 -6.116 -14.675 1.00 89.69 303 LEU A O 1
ATOM 2425 N N . GLY A 1 304 ? 10.195 -7.049 -13.904 1.00 85.75 304 GLY A N 1
ATOM 2426 C CA . GLY A 1 304 ? 10.474 -7.880 -15.080 1.00 85.75 304 GLY A CA 1
ATOM 2427 C C . GLY A 1 304 ? 11.411 -7.263 -16.127 1.00 85.75 304 GLY A C 1
ATOM 2428 O O . GLY A 1 304 ? 11.729 -7.939 -17.100 1.00 85.75 304 GLY A O 1
ATOM 2429 N N . THR A 1 305 ? 11.890 -6.021 -15.958 1.00 86.62 305 THR A N 1
ATOM 2430 C CA . THR A 1 305 ? 12.839 -5.400 -16.912 1.00 86.62 305 THR A CA 1
ATOM 2431 C C . THR A 1 305 ? 14.313 -5.671 -16.603 1.00 86.62 305 THR A C 1
ATOM 2433 O O . THR A 1 305 ? 15.174 -5.248 -17.375 1.00 86.62 305 THR A O 1
ATOM 2436 N N . ASP A 1 306 ? 14.614 -6.299 -15.459 1.00 84.62 306 ASP A N 1
ATOM 2437 C CA . ASP A 1 306 ? 15.961 -6.638 -14.954 1.00 84.62 306 ASP A CA 1
ATOM 2438 C C . ASP A 1 306 ? 16.994 -5.498 -14.970 1.00 84.62 306 ASP A C 1
ATOM 2440 O O . ASP A 1 306 ? 18.192 -5.716 -14.810 1.00 84.62 306 ASP A O 1
ATOM 2444 N N . THR A 1 307 ? 16.538 -4.254 -15.109 1.00 88.62 307 THR A N 1
ATOM 2445 C CA . THR A 1 307 ? 17.379 -3.061 -15.197 1.00 88.62 307 THR A CA 1
ATOM 2446 C C . THR A 1 307 ? 16.684 -1.870 -14.551 1.00 88.62 307 THR A C 1
ATOM 2448 O O . THR A 1 307 ? 15.466 -1.701 -14.650 1.00 88.62 307 THR A O 1
ATOM 2451 N N . TRP A 1 308 ? 17.474 -1.027 -13.887 1.00 90.56 308 TRP A N 1
ATOM 2452 C CA . TRP A 1 308 ? 17.016 0.251 -13.349 1.00 90.56 308 TRP A CA 1
ATOM 2453 C C . TRP A 1 308 ? 17.084 1.338 -14.417 1.00 90.56 308 TRP A C 1
ATOM 2455 O O . TRP A 1 308 ? 18.063 1.442 -15.156 1.00 90.56 308 TRP A O 1
ATOM 2465 N N . ARG A 1 309 ? 16.080 2.216 -14.447 1.00 92.50 309 ARG A N 1
ATOM 2466 C CA . ARG A 1 309 ? 16.096 3.433 -15.259 1.00 92.50 309 ARG A CA 1
ATOM 2467 C C . ARG A 1 309 ? 16.294 4.652 -14.373 1.00 92.50 309 ARG A C 1
ATOM 2469 O O . ARG A 1 309 ? 15.544 4.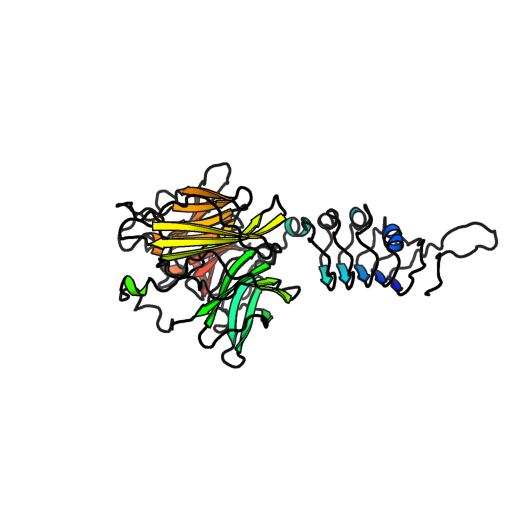874 -13.427 1.00 92.50 309 ARG A O 1
ATOM 2476 N N . LYS A 1 310 ? 17.287 5.471 -14.710 1.00 90.81 310 LYS A N 1
ATOM 2477 C CA . LYS A 1 310 ? 17.515 6.767 -14.066 1.00 90.81 310 LYS A CA 1
ATOM 2478 C C . LYS A 1 310 ? 16.637 7.836 -14.712 1.00 90.81 310 LYS A C 1
ATOM 2480 O O . LYS A 1 310 ? 16.683 8.009 -15.932 1.00 90.81 310 LYS A O 1
ATOM 2485 N N . LEU A 1 311 ? 15.870 8.564 -13.907 1.00 91.00 311 LEU A N 1
ATOM 2486 C CA . LEU A 1 311 ? 15.105 9.718 -14.370 1.00 91.00 311 LEU A CA 1
ATOM 2487 C C . LEU A 1 311 ? 15.949 10.990 -14.291 1.00 91.00 311 LEU A C 1
ATOM 2489 O O . LEU A 1 311 ? 16.731 11.183 -13.361 1.00 91.00 311 LEU A O 1
ATOM 2493 N N . LYS A 1 312 ? 15.770 11.866 -15.280 1.00 86.44 312 LYS A N 1
ATOM 2494 C CA . LYS A 1 312 ? 16.329 13.222 -15.293 1.00 86.44 312 LYS A CA 1
ATOM 2495 C C . LYS A 1 312 ? 15.242 14.199 -14.862 1.00 86.44 312 LYS A C 1
ATOM 2497 O O . LYS A 1 312 ? 14.693 14.915 -15.692 1.00 86.44 312 LYS A O 1
ATOM 2502 N N . VAL A 1 313 ? 14.891 14.139 -13.585 1.00 84.44 313 VAL A N 1
ATOM 2503 C CA . VAL A 1 313 ? 13.867 14.988 -12.973 1.00 84.44 313 VAL A CA 1
ATOM 2504 C C . VAL A 1 313 ? 14.467 15.685 -11.767 1.00 84.44 313 VAL A C 1
ATOM 2506 O O . VAL A 1 313 ? 15.221 15.071 -11.010 1.00 84.44 313 VAL A O 1
ATOM 2509 N N . ASP A 1 314 ? 14.126 16.956 -11.597 1.00 77.50 314 ASP A N 1
ATOM 2510 C CA . ASP A 1 314 ? 14.535 17.717 -10.427 1.00 77.50 314 ASP A CA 1
ATOM 2511 C C . ASP A 1 314 ? 13.588 17.385 -9.276 1.00 77.50 314 ASP A C 1
ATOM 2513 O O . ASP A 1 314 ? 12.390 17.670 -9.328 1.00 77.50 314 ASP A O 1
ATOM 2517 N N . VAL A 1 315 ? 14.122 16.766 -8.225 1.00 82.38 315 VAL A N 1
ATOM 2518 C CA . VAL A 1 315 ? 13.402 16.655 -6.955 1.00 82.38 315 VAL A CA 1
ATOM 2519 C C . VAL A 1 315 ? 13.727 17.905 -6.146 1.00 82.38 315 VAL A C 1
ATOM 2521 O O . VAL A 1 315 ? 14.914 18.227 -6.026 1.00 82.38 315 VAL A O 1
ATOM 2524 N N . PRO A 1 316 ? 12.730 18.605 -5.577 1.00 74.62 316 PRO A N 1
ATOM 2525 C CA . PRO A 1 316 ? 12.999 19.745 -4.709 1.00 74.62 316 PRO A CA 1
ATOM 2526 C C . PRO A 1 316 ? 13.988 19.375 -3.581 1.00 74.62 316 PRO A C 1
ATOM 2528 O O . PRO A 1 316 ? 14.118 18.205 -3.211 1.00 74.62 316 PRO A O 1
ATOM 2531 N N . HIS A 1 317 ? 14.700 20.359 -3.022 1.00 68.31 317 HIS A N 1
ATOM 2532 C CA . HIS A 1 317 ? 15.617 20.130 -1.897 1.00 68.31 317 HIS A CA 1
ATOM 2533 C C . HIS A 1 317 ? 14.821 19.947 -0.602 1.00 68.31 317 HIS A C 1
ATOM 2535 O O . HIS A 1 317 ? 14.384 20.926 -0.000 1.00 68.31 317 HIS A O 1
ATOM 2541 N N . LEU A 1 318 ? 14.600 18.698 -0.197 1.00 70.31 318 LEU A N 1
ATOM 2542 C CA . LEU A 1 318 ? 13.684 18.354 0.887 1.00 70.31 318 LEU A CA 1
ATOM 2543 C C . LEU A 1 318 ? 14.336 17.383 1.875 1.00 70.31 318 LEU A C 1
ATOM 2545 O O . LEU A 1 318 ? 15.136 16.541 1.473 1.00 70.31 318 LEU A O 1
ATOM 2549 N N . VAL A 1 319 ? 13.946 17.464 3.147 1.00 66.31 319 VAL A N 1
ATOM 2550 C CA . VAL A 1 319 ? 14.244 16.452 4.173 1.00 66.31 319 VAL A CA 1
ATOM 2551 C C . VAL A 1 319 ? 12.978 15.673 4.497 1.00 66.31 319 VAL A C 1
ATOM 2553 O O . VAL A 1 319 ? 11.908 16.251 4.683 1.00 66.31 319 VAL A O 1
ATOM 2556 N N . PHE A 1 320 ? 13.104 14.350 4.578 1.00 66.12 320 PHE A N 1
ATOM 2557 C CA . PHE A 1 320 ? 12.014 13.443 4.944 1.00 66.12 320 PHE A CA 1
ATOM 2558 C C . PHE A 1 320 ? 12.162 12.960 6.391 1.00 66.12 320 PHE A C 1
ATOM 2560 O O . PHE A 1 320 ? 13.266 12.927 6.940 1.00 66.12 320 PHE A O 1
ATOM 2567 N N . LYS A 1 321 ? 11.056 12.520 7.006 1.00 59.38 321 LYS A N 1
ATOM 2568 C CA . LYS A 1 321 ? 11.044 11.966 8.374 1.00 59.38 321 LYS A CA 1
ATOM 2569 C C . LYS A 1 321 ? 12.004 10.765 8.501 1.00 59.38 321 LYS A C 1
ATOM 2571 O O . LYS A 1 321 ? 11.802 9.741 7.855 1.00 59.38 321 LYS A O 1
ATOM 2576 N N . ALA A 1 322 ? 13.020 10.884 9.363 1.00 48.09 322 ALA A N 1
ATOM 2577 C CA . ALA A 1 322 ? 14.130 9.928 9.492 1.00 48.09 322 ALA A CA 1
ATOM 2578 C C . ALA A 1 322 ? 13.840 8.664 10.336 1.00 48.09 322 ALA A C 1
ATOM 2580 O O . ALA A 1 322 ? 14.601 7.704 10.276 1.00 48.09 322 ALA A O 1
ATOM 2581 N N . GLU A 1 323 ? 12.765 8.628 11.131 1.00 47.75 323 GLU A N 1
ATOM 2582 C CA . GLU A 1 323 ? 12.578 7.566 12.142 1.00 47.75 323 GLU A CA 1
ATOM 2583 C C . GLU A 1 323 ? 12.161 6.197 11.593 1.00 47.75 323 GLU A C 1
ATOM 2585 O O . GLU A 1 323 ? 12.310 5.185 12.277 1.00 47.75 323 GLU A O 1
ATOM 2590 N N . VAL A 1 324 ? 11.662 6.130 10.361 1.00 44.25 324 VAL A N 1
ATOM 2591 C CA . VAL A 1 324 ? 11.377 4.861 9.691 1.00 44.25 324 VAL A CA 1
ATOM 2592 C C . VAL A 1 324 ? 11.671 5.090 8.222 1.00 44.25 324 VAL A C 1
ATOM 2594 O O . VAL A 1 324 ? 10.987 5.892 7.592 1.00 44.25 324 VAL A O 1
ATOM 2597 N N . ALA A 1 325 ? 12.673 4.399 7.683 1.00 38.97 325 ALA A N 1
ATOM 2598 C CA . ALA A 1 325 ? 13.204 4.527 6.321 1.00 38.97 325 ALA A CA 1
ATOM 2599 C C . ALA A 1 325 ? 12.190 4.241 5.176 1.00 38.97 325 ALA A C 1
ATOM 2601 O O . ALA A 1 325 ? 12.570 3.879 4.067 1.00 38.97 325 ALA A O 1
ATOM 2602 N N . VAL A 1 326 ? 10.885 4.326 5.449 1.00 49.09 326 VAL A N 1
ATOM 2603 C CA . VAL A 1 326 ? 9.799 3.785 4.633 1.00 49.09 326 VAL A CA 1
ATOM 2604 C C . VAL A 1 326 ? 8.448 4.480 4.844 1.00 49.09 326 VAL A C 1
ATOM 2606 O O . VAL A 1 326 ? 7.413 3.905 4.525 1.00 49.09 326 VAL A O 1
ATOM 2609 N N . SER A 1 327 ? 8.399 5.693 5.410 1.00 54.47 327 SER A N 1
ATOM 2610 C CA . SER A 1 327 ? 7.117 6.405 5.549 1.00 54.47 327 SER A CA 1
ATOM 2611 C C . SER A 1 327 ? 6.653 6.978 4.211 1.00 54.47 327 SER A C 1
ATOM 2613 O O . SER A 1 327 ? 6.741 8.183 3.978 1.00 54.47 327 SER A O 1
ATOM 2615 N N . PHE A 1 328 ? 6.145 6.105 3.352 1.00 69.38 328 PHE A N 1
ATOM 2616 C CA . PHE A 1 328 ? 5.464 6.479 2.132 1.00 69.38 328 PHE A CA 1
ATOM 2617 C C . PHE A 1 328 ? 4.134 5.746 2.030 1.00 69.38 328 PHE A C 1
ATOM 2619 O O . PHE A 1 328 ? 3.989 4.638 2.541 1.00 69.38 328 PHE A O 1
ATOM 2626 N N . GLU A 1 329 ? 3.176 6.362 1.350 1.00 74.25 329 GLU A N 1
ATOM 2627 C CA . GLU A 1 329 ? 1.860 5.772 1.131 1.00 74.25 329 GLU A CA 1
ATOM 2628 C C . GLU A 1 329 ? 1.537 5.760 -0.358 1.00 74.25 329 GLU A C 1
ATOM 2630 O O . GLU A 1 329 ? 1.582 6.789 -1.042 1.00 74.25 329 GLU A O 1
ATOM 2635 N N . PHE A 1 330 ? 1.222 4.572 -0.869 1.00 75.44 330 PHE A N 1
ATOM 2636 C CA . PHE A 1 330 ? 0.701 4.420 -2.217 1.00 75.44 330 PHE A CA 1
ATOM 2637 C C . PHE A 1 330 ? -0.808 4.654 -2.189 1.00 75.44 330 PHE A C 1
ATOM 2639 O O . PHE A 1 330 ? -1.555 3.900 -1.568 1.00 75.44 330 PHE A O 1
ATOM 2646 N N . ALA A 1 331 ? -1.255 5.705 -2.865 1.00 74.19 331 ALA A N 1
ATOM 2647 C CA . ALA A 1 331 ? -2.665 6.042 -2.979 1.00 74.19 331 ALA A CA 1
ATOM 2648 C C . ALA A 1 331 ? -2.919 6.668 -4.349 1.00 74.19 331 ALA A C 1
ATOM 2650 O O . ALA A 1 331 ? -2.106 7.448 -4.838 1.00 74.19 331 ALA A O 1
ATOM 2651 N N . ASN A 1 332 ? -4.048 6.332 -4.971 1.00 73.06 332 ASN A N 1
ATOM 2652 C CA . ASN A 1 332 ? -4.483 6.944 -6.229 1.00 73.06 332 ASN A CA 1
ATOM 2653 C C . ASN A 1 332 ? -3.412 6.949 -7.350 1.00 73.06 332 ASN A C 1
ATOM 2655 O O . ASN A 1 332 ? -3.226 7.944 -8.044 1.00 73.06 332 ASN A O 1
ATOM 2659 N N . GLY A 1 333 ? -2.652 5.857 -7.497 1.00 78.06 333 GLY A N 1
ATOM 2660 C CA . GLY A 1 333 ? -1.625 5.738 -8.544 1.00 78.06 333 GLY A CA 1
ATOM 2661 C C . GLY A 1 333 ? -0.328 6.520 -8.289 1.00 78.06 333 GLY A C 1
ATOM 2662 O O . GLY A 1 333 ? 0.573 6.484 -9.129 1.00 78.06 333 GLY A O 1
ATOM 2663 N N . SER A 1 334 ? -0.198 7.171 -7.131 1.00 86.06 334 SER A N 1
ATOM 2664 C CA . SER A 1 334 ? 0.991 7.931 -6.750 1.00 86.06 334 SER A CA 1
ATOM 2665 C C . SER A 1 334 ? 1.583 7.453 -5.428 1.00 86.06 334 SER A C 1
ATOM 2667 O O . SER A 1 334 ? 0.883 7.000 -4.519 1.00 86.06 334 SER A O 1
ATOM 2669 N N . LEU A 1 335 ? 2.900 7.586 -5.316 1.00 88.69 335 LEU A N 1
ATOM 2670 C CA . LEU A 1 335 ? 3.643 7.410 -4.073 1.00 88.69 335 LEU A CA 1
ATOM 2671 C C . LEU A 1 335 ? 3.713 8.751 -3.344 1.00 88.69 335 LEU A C 1
ATOM 2673 O O . LEU A 1 335 ? 4.019 9.759 -3.972 1.00 88.69 335 LEU A O 1
ATOM 2677 N N . HIS A 1 336 ? 3.438 8.770 -2.043 1.00 86.75 336 HIS A N 1
ATOM 2678 C CA . HIS A 1 336 ? 3.418 9.996 -1.247 1.00 86.75 336 HIS A CA 1
ATOM 2679 C C . HIS A 1 336 ? 4.391 9.915 -0.086 1.00 86.75 336 HIS A C 1
ATOM 2681 O O . HIS A 1 336 ? 4.384 8.930 0.644 1.00 86.75 336 HIS A O 1
ATOM 2687 N N . TRP A 1 337 ? 5.146 10.982 0.142 1.00 86.94 337 TRP A N 1
ATOM 2688 C CA . TRP A 1 337 ? 6.025 11.152 1.292 1.00 86.94 337 TRP A CA 1
ATOM 2689 C C . TRP A 1 337 ? 5.738 12.490 1.963 1.00 86.94 337 TRP A C 1
ATOM 2691 O O . TRP A 1 337 ? 5.354 13.455 1.305 1.00 86.94 337 TRP A O 1
ATOM 2701 N N . ILE A 1 338 ? 5.962 12.563 3.272 1.00 83.50 338 ILE A N 1
ATOM 2702 C CA . ILE A 1 338 ? 5.946 13.832 3.999 1.00 83.50 338 ILE A CA 1
ATOM 2703 C C . ILE A 1 338 ? 7.368 14.369 4.114 1.00 83.50 338 ILE A C 1
ATOM 2705 O O . ILE A 1 338 ? 8.290 13.627 4.467 1.00 83.50 338 ILE A O 1
ATOM 2709 N N . ALA A 1 339 ? 7.537 15.647 3.798 1.00 81.69 339 ALA A N 1
ATOM 2710 C CA . ALA A 1 339 ? 8.840 16.282 3.755 1.00 81.69 339 ALA A CA 1
ATOM 2711 C C . ALA A 1 339 ? 8.775 17.754 4.179 1.00 81.69 339 ALA A C 1
ATOM 2713 O O . ALA A 1 339 ? 7.695 18.334 4.302 1.00 81.69 339 ALA A O 1
ATOM 2714 N N . GLU A 1 340 ? 9.941 18.344 4.414 1.00 79.12 340 GLU A N 1
ATOM 2715 C CA . GLU A 1 340 ? 10.118 19.759 4.731 1.00 79.12 340 GLU A CA 1
ATOM 2716 C C . GLU A 1 340 ? 11.241 20.386 3.888 1.00 79.12 340 GLU A C 1
ATOM 2718 O O . GLU A 1 340 ? 12.169 19.687 3.484 1.00 79.12 340 GLU A O 1
ATOM 2723 N N . ASP A 1 341 ? 11.159 21.690 3.590 1.00 75.31 341 ASP A N 1
ATOM 2724 C CA . ASP A 1 341 ? 12.219 22.397 2.852 1.00 75.31 341 ASP A CA 1
ATOM 2725 C C . ASP A 1 341 ? 13.254 22.916 3.850 1.00 75.31 341 ASP A C 1
ATOM 2727 O O . ASP A 1 341 ? 12.971 23.790 4.673 1.00 75.31 341 ASP A O 1
ATOM 2731 N N . VAL A 1 342 ? 14.470 22.388 3.744 1.00 65.75 342 VAL A N 1
ATOM 2732 C CA . VAL A 1 342 ? 15.595 22.688 4.642 1.00 65.75 342 VAL A CA 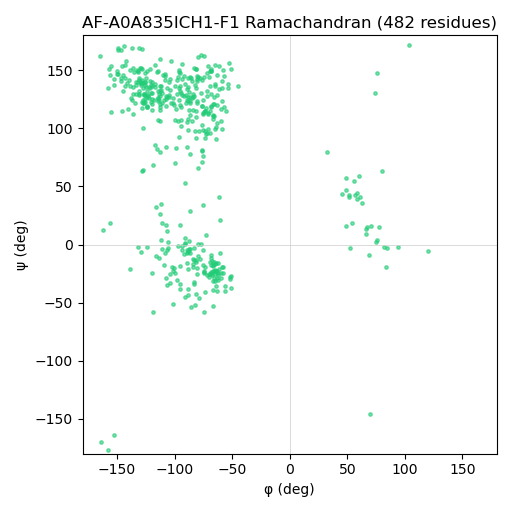1
ATOM 2733 C C . VAL A 1 342 ? 16.056 24.141 4.533 1.00 65.75 342 VAL A C 1
ATOM 2735 O O . VAL A 1 342 ? 16.663 24.673 5.459 1.00 65.75 342 VAL A O 1
ATOM 2738 N N . ARG A 1 343 ? 15.771 24.803 3.407 1.00 65.81 343 ARG A N 1
ATOM 2739 C CA . ARG A 1 343 ? 16.144 26.203 3.168 1.00 65.81 343 ARG A CA 1
ATOM 2740 C C . ARG A 1 343 ? 15.144 27.173 3.791 1.00 65.81 343 ARG A C 1
ATOM 2742 O O . ARG A 1 343 ? 15.423 28.369 3.879 1.00 65.81 343 ARG A O 1
ATOM 2749 N N . SER A 1 344 ? 13.972 26.687 4.209 1.00 66.44 344 SER A N 1
ATOM 2750 C CA . SER A 1 344 ? 12.955 27.529 4.826 1.00 66.44 344 SER A CA 1
ATOM 2751 C C . SER A 1 344 ? 13.263 27.770 6.303 1.00 66.44 344 SER A C 1
ATOM 2753 O O . SER A 1 344 ? 13.324 26.844 7.108 1.00 66.44 344 SER A O 1
ATOM 2755 N N . LEU A 1 345 ? 13.369 29.046 6.686 1.00 59.44 345 LEU A N 1
ATOM 2756 C CA . LEU A 1 345 ? 13.491 29.468 8.089 1.00 59.44 345 LEU A CA 1
ATOM 2757 C C . LEU A 1 345 ? 12.234 29.142 8.916 1.00 59.44 345 LEU A C 1
ATOM 2759 O O . LEU A 1 345 ? 12.299 29.054 10.140 1.00 59.44 345 LEU A O 1
ATOM 2763 N N . VAL A 1 346 ? 11.091 28.972 8.245 1.00 62.19 346 VAL A N 1
ATOM 2764 C CA . VAL A 1 346 ? 9.822 28.530 8.828 1.00 62.19 346 VAL A CA 1
ATOM 2765 C C . VAL A 1 346 ? 9.488 27.199 8.166 1.00 62.19 346 VAL A C 1
ATOM 2767 O O . VAL A 1 346 ? 8.841 27.157 7.118 1.00 62.19 346 VAL A O 1
ATOM 2770 N N . SER A 1 347 ? 10.020 26.107 8.714 1.00 67.38 347 SER A N 1
ATOM 2771 C CA . SER A 1 347 ? 9.751 24.773 8.181 1.00 67.38 347 SER A CA 1
ATOM 2772 C C . SER A 1 347 ? 8.274 24.434 8.397 1.00 67.38 347 SER A C 1
ATOM 2774 O O . SER A 1 347 ? 7.829 24.282 9.534 1.00 67.38 347 SER A O 1
ATOM 2776 N N . LYS A 1 348 ? 7.502 24.352 7.309 1.00 77.69 348 LYS A N 1
ATOM 2777 C CA . LYS A 1 348 ? 6.159 23.768 7.304 1.00 77.69 348 LYS A CA 1
ATOM 2778 C C . LYS A 1 348 ? 6.208 22.485 6.470 1.00 77.69 348 LYS A C 1
ATOM 2780 O O . LYS A 1 348 ? 6.728 22.531 5.352 1.00 77.69 348 LYS A O 1
ATOM 2785 N N . PRO A 1 349 ? 5.665 21.360 6.965 1.00 82.44 349 PRO A N 1
ATOM 2786 C CA . PRO A 1 349 ? 5.668 20.121 6.210 1.00 82.44 349 PRO A CA 1
ATOM 2787 C C . PRO A 1 349 ? 4.748 20.231 4.992 1.00 82.44 349 PRO A C 1
ATOM 2789 O O . PRO A 1 349 ? 3.713 20.901 5.023 1.00 82.44 349 PRO A O 1
ATOM 2792 N N . PHE A 1 350 ? 5.092 19.526 3.928 1.00 85.12 350 PHE A N 1
ATOM 2793 C CA . PHE A 1 350 ? 4.278 19.366 2.726 1.00 85.12 350 PHE A CA 1
ATOM 2794 C C . PHE A 1 350 ? 4.336 17.897 2.279 1.00 85.12 350 PHE A C 1
ATOM 2796 O O . PHE A 1 350 ? 5.124 17.096 2.794 1.00 85.12 350 PHE A O 1
ATOM 2803 N N . ILE A 1 351 ? 3.475 17.527 1.335 1.00 86.94 351 ILE A N 1
ATOM 2804 C CA . ILE A 1 351 ? 3.446 16.189 0.747 1.00 86.94 351 ILE A CA 1
ATOM 2805 C C . ILE A 1 351 ? 4.156 16.221 -0.601 1.00 86.94 351 ILE A C 1
ATOM 2807 O O . ILE A 1 351 ? 3.740 16.939 -1.510 1.00 86.94 351 ILE A O 1
ATOM 2811 N N . LEU A 1 352 ? 5.213 15.426 -0.738 1.00 88.94 352 LEU A N 1
ATOM 2812 C CA . LEU A 1 352 ? 5.799 15.105 -2.031 1.00 88.94 352 LEU A CA 1
ATOM 2813 C C . LEU A 1 352 ? 5.050 13.905 -2.608 1.00 88.94 352 LEU A C 1
ATOM 2815 O O . LEU A 1 352 ? 4.937 12.875 -1.950 1.00 88.94 352 LEU A O 1
ATOM 2819 N N . SER A 1 353 ? 4.553 14.027 -3.830 1.00 89.00 353 SER A N 1
ATOM 2820 C CA . SER A 1 353 ? 3.877 12.958 -4.559 1.00 89.00 353 SER A CA 1
ATOM 2821 C C . SER A 1 353 ? 4.669 12.618 -5.815 1.00 89.00 353 SER A C 1
ATOM 2823 O O . SER A 1 353 ? 5.143 13.522 -6.494 1.00 89.00 353 SER A O 1
ATOM 2825 N N . PHE A 1 354 ? 4.812 11.338 -6.139 1.00 91.25 354 PHE A N 1
ATOM 2826 C CA . PHE A 1 354 ? 5.378 10.865 -7.399 1.00 91.25 354 PHE A CA 1
ATOM 2827 C C . PHE A 1 354 ? 4.337 10.033 -8.136 1.00 91.25 354 PHE A C 1
ATOM 2829 O O . PHE A 1 354 ? 3.924 8.974 -7.652 1.00 91.25 354 PHE A O 1
ATOM 2836 N N . ASN A 1 355 ? 3.912 10.510 -9.301 1.00 88.94 355 ASN A N 1
ATOM 2837 C CA . ASN A 1 355 ? 2.918 9.826 -10.115 1.00 88.94 355 ASN A CA 1
ATOM 2838 C C . ASN A 1 355 ? 3.579 8.693 -10.910 1.00 88.94 355 ASN A C 1
ATOM 2840 O O . ASN A 1 355 ? 4.482 8.944 -11.701 1.00 88.94 355 ASN A O 1
ATOM 2844 N N . LEU A 1 356 ? 3.122 7.449 -10.743 1.00 89.50 356 LEU A N 1
ATOM 2845 C CA . LEU A 1 356 ? 3.754 6.295 -11.396 1.00 89.50 356 LEU A CA 1
ATOM 2846 C C . LEU A 1 356 ? 3.474 6.194 -12.902 1.00 89.50 356 LEU A C 1
ATOM 2848 O O . LEU A 1 356 ? 4.215 5.503 -13.600 1.00 89.50 356 LEU A O 1
ATOM 2852 N N . VAL A 1 357 ? 2.429 6.860 -13.399 1.00 86.25 357 VAL A N 1
ATOM 2853 C CA . VAL A 1 357 ? 2.040 6.860 -14.817 1.00 86.25 357 VAL A CA 1
ATOM 2854 C C . VAL A 1 357 ? 2.871 7.872 -15.599 1.00 86.25 357 VAL A C 1
ATOM 2856 O O . VAL A 1 357 ? 3.462 7.528 -16.623 1.00 86.25 357 VAL A O 1
ATOM 2859 N N . VAL A 1 358 ? 2.920 9.123 -15.140 1.00 90.38 358 VAL A N 1
ATOM 2860 C CA . VAL A 1 358 ? 3.683 10.175 -15.836 1.00 90.38 358 VAL A CA 1
ATOM 2861 C C . VAL A 1 358 ? 5.134 10.273 -15.367 1.00 90.38 358 VAL A C 1
ATOM 2863 O O . VAL A 1 358 ? 5.955 10.816 -16.090 1.00 90.38 358 VAL A O 1
ATOM 2866 N N . GLU A 1 359 ? 5.468 9.675 -14.220 1.00 93.31 359 GLU A N 1
ATOM 2867 C CA . GLU A 1 359 ? 6.810 9.671 -13.615 1.00 93.31 359 GLU A CA 1
ATOM 2868 C C . GLU A 1 359 ? 7.334 11.068 -13.260 1.00 93.31 359 GLU A C 1
ATOM 2870 O O . GLU A 1 359 ? 8.516 11.378 -13.415 1.00 93.31 359 GLU A O 1
ATOM 2875 N N . GLU A 1 360 ? 6.438 11.900 -12.733 1.00 90.00 360 GLU A N 1
ATOM 2876 C CA . GLU A 1 360 ? 6.715 13.276 -12.323 1.00 90.00 360 GLU A CA 1
ATOM 2877 C C . GLU A 1 360 ? 6.415 13.491 -10.838 1.00 90.00 360 GLU A C 1
ATOM 2879 O O . GLU A 1 360 ? 5.545 12.835 -10.251 1.00 90.00 360 GLU A O 1
ATOM 2884 N N . PHE A 1 361 ? 7.145 14.436 -10.240 1.00 90.31 361 PHE A N 1
ATOM 2885 C CA . PHE A 1 361 ? 6.938 14.869 -8.865 1.00 90.31 361 PHE A CA 1
ATOM 2886 C C . PHE A 1 361 ? 5.968 16.046 -8.796 1.00 90.31 361 PHE A C 1
ATOM 2888 O O . PHE A 1 361 ? 6.077 17.005 -9.556 1.00 90.31 361 PHE A O 1
ATOM 2895 N N . LEU A 1 362 ? 5.070 16.000 -7.819 1.00 87.56 362 LEU A N 1
ATOM 2896 C CA . LEU A 1 362 ? 4.179 17.090 -7.447 1.00 87.56 362 LEU A CA 1
ATOM 2897 C C . LEU A 1 362 ? 4.338 17.393 -5.959 1.00 87.56 362 LEU A C 1
ATOM 2899 O O . LEU A 1 362 ? 4.599 16.502 -5.150 1.00 87.56 362 LEU A O 1
ATOM 2903 N N . VAL A 1 363 ? 4.168 18.660 -5.599 1.00 87.44 363 VAL A N 1
ATOM 2904 C CA . VAL A 1 363 ? 4.236 19.133 -4.216 1.00 87.44 363 VAL A CA 1
ATOM 2905 C C . VAL A 1 363 ? 2.862 19.638 -3.811 1.00 87.44 363 VAL A C 1
ATOM 2907 O O . VAL A 1 363 ? 2.296 20.501 -4.477 1.00 87.44 363 VAL A O 1
ATOM 2910 N N . PHE A 1 364 ? 2.346 19.120 -2.702 1.00 86.94 364 PHE A N 1
ATOM 2911 C CA . PHE A 1 364 ? 1.045 19.492 -2.164 1.00 86.94 364 PHE A CA 1
ATOM 2912 C C . PHE A 1 364 ? 1.169 20.037 -0.741 1.00 86.94 364 PHE A C 1
ATOM 2914 O O . PHE A 1 364 ? 1.933 19.493 0.060 1.00 86.94 364 PHE A O 1
ATOM 2921 N N . PRO A 1 365 ? 0.405 21.077 -0.375 1.00 86.88 365 PRO A N 1
ATOM 2922 C CA . PRO A 1 365 ? 0.421 21.599 0.983 1.00 86.88 365 PRO A CA 1
ATOM 2923 C C . PRO A 1 365 ? -0.203 20.607 1.978 1.00 86.88 365 PRO A C 1
ATOM 2925 O O . PRO A 1 365 ? -1.130 19.860 1.660 1.00 86.88 365 PRO A O 1
ATOM 2928 N N . THR A 1 366 ? 0.280 20.637 3.220 1.00 87.62 366 THR A N 1
ATOM 2929 C CA . THR A 1 366 ? -0.447 20.081 4.374 1.00 87.62 366 THR A CA 1
ATOM 2930 C C . THR A 1 366 ? -1.572 21.036 4.810 1.00 87.62 366 THR A C 1
ATOM 2932 O O . THR A 1 366 ? -1.544 22.218 4.442 1.00 87.62 366 THR A O 1
ATOM 2935 N N . PRO A 1 367 ? -2.555 20.577 5.614 1.00 88.38 367 PRO A N 1
ATOM 2936 C CA . PRO A 1 367 ? -3.564 21.459 6.196 1.00 88.38 367 PRO A CA 1
ATOM 2937 C C . PRO A 1 367 ? -2.948 22.672 6.911 1.00 88.38 367 PRO A C 1
ATOM 2939 O O . PRO A 1 367 ? -1.828 22.623 7.424 1.00 88.38 367 PRO A O 1
ATOM 2942 N N . GLU A 1 368 ? -3.676 23.790 6.961 1.00 82.75 368 GLU A N 1
ATOM 2943 C CA . GLU A 1 368 ? -3.151 25.056 7.493 1.00 82.75 368 GLU A CA 1
ATOM 2944 C C . GLU A 1 368 ? -2.626 24.948 8.925 1.00 82.75 368 GLU A C 1
ATOM 2946 O O . GLU A 1 368 ? -1.563 25.494 9.213 1.00 82.75 368 GLU A O 1
ATOM 2951 N N . SER A 1 369 ? -3.325 24.196 9.778 1.00 79.50 369 SER A N 1
ATOM 2952 C CA . SER A 1 369 ? -3.002 24.061 11.199 1.00 79.50 369 SER A CA 1
ATOM 2953 C C . SER A 1 369 ? -1.832 23.124 11.509 1.00 79.50 369 SER A C 1
ATOM 2955 O O . SER A 1 369 ? -1.374 23.111 12.650 1.00 79.50 369 SER A O 1
ATOM 2957 N N . VAL A 1 370 ? -1.373 22.333 10.534 1.00 80.88 370 VAL A N 1
ATOM 2958 C CA . VAL A 1 370 ? -0.340 21.313 10.757 1.00 80.88 370 VAL A CA 1
ATOM 2959 C C . VAL A 1 370 ? 1.024 21.961 10.973 1.00 80.88 370 VAL A C 1
ATOM 2961 O O . VAL A 1 370 ? 1.448 22.816 10.192 1.00 80.88 370 VAL A O 1
ATOM 2964 N N . GLY A 1 371 ? 1.725 21.524 12.023 1.00 67.25 371 GLY A N 1
ATOM 2965 C CA . GLY A 1 371 ? 3.098 21.948 12.318 1.00 67.25 371 GLY A CA 1
ATOM 2966 C C . GLY A 1 371 ? 3.232 23.335 12.960 1.00 67.25 371 GLY A C 1
ATOM 2967 O O . GLY A 1 371 ? 4.329 23.884 12.989 1.00 67.25 371 GLY A O 1
ATOM 2968 N N . LEU A 1 372 ? 2.145 23.920 13.483 1.00 66.00 372 LEU A N 1
ATOM 2969 C CA . LEU A 1 372 ? 2.149 25.274 14.063 1.00 66.00 372 LEU A CA 1
ATOM 2970 C C . LEU A 1 372 ? 2.619 25.363 15.539 1.00 66.00 372 LEU A C 1
ATOM 2972 O O . LEU A 1 372 ? 2.683 26.466 16.089 1.00 66.00 372 LEU A O 1
ATOM 2976 N N . THR A 1 373 ? 2.937 24.253 16.215 1.00 57.97 373 THR A N 1
ATOM 2977 C CA . THR A 1 373 ? 3.236 24.217 17.668 1.00 57.97 373 THR A CA 1
ATOM 2978 C C . THR A 1 373 ? 4.722 23.969 17.995 1.00 57.97 373 THR A C 1
ATOM 2980 O O . THR A 1 373 ? 5.439 23.282 17.280 1.00 57.97 373 THR A O 1
ATOM 2983 N N . ARG A 1 374 ? 5.202 24.596 19.085 1.00 52.06 374 ARG A N 1
ATOM 2984 C CA . ARG A 1 374 ? 6.560 25.179 19.238 1.00 52.06 374 ARG A CA 1
ATOM 2985 C C . ARG A 1 374 ? 7.663 24.329 19.905 1.00 52.06 374 ARG A C 1
ATOM 2987 O O . ARG A 1 374 ? 8.650 24.915 20.345 1.00 52.06 374 ARG A O 1
ATOM 2994 N N . TYR A 1 375 ? 7.533 23.011 20.043 1.00 49.22 375 TYR A N 1
ATOM 2995 C CA . TYR A 1 375 ? 8.455 22.264 20.924 1.00 49.22 375 TYR A CA 1
ATOM 2996 C C . TYR A 1 375 ? 9.495 21.387 20.208 1.00 49.22 375 TYR A C 1
ATOM 2998 O O . TYR A 1 375 ? 10.602 21.260 20.728 1.00 49.22 375 TYR A O 1
ATOM 3006 N N . TYR A 1 376 ? 9.202 20.872 19.008 1.00 52.59 376 TYR A N 1
ATOM 3007 C CA . TYR A 1 376 ? 10.102 20.039 18.195 1.00 52.59 376 TYR A CA 1
ATOM 3008 C C . TYR A 1 376 ? 9.830 20.255 16.693 1.00 52.59 376 TYR A C 1
ATOM 3010 O O . TYR A 1 376 ? 8.855 20.917 16.335 1.00 52.59 376 TYR A O 1
ATOM 3018 N N . GLY A 1 377 ? 10.700 19.756 15.805 1.00 59.94 377 GLY A N 1
ATOM 3019 C CA . GLY A 1 377 ? 10.520 19.906 14.353 1.00 59.94 377 GLY A CA 1
ATOM 3020 C C . GLY A 1 377 ? 9.189 19.292 13.877 1.00 59.94 377 GLY A C 1
ATOM 3021 O O . GLY A 1 377 ? 8.806 18.224 14.359 1.00 59.94 377 GLY A O 1
ATOM 3022 N N . PRO A 1 378 ? 8.464 19.921 12.935 1.00 59.78 378 PRO A N 1
ATOM 3023 C CA . PRO A 1 378 ? 7.085 19.549 12.601 1.00 59.78 378 PRO A CA 1
ATOM 3024 C C . PRO A 1 378 ? 6.940 18.121 12.044 1.00 59.78 378 PRO A C 1
ATOM 3026 O O . PRO A 1 378 ? 5.891 17.497 12.218 1.00 59.78 378 PRO A O 1
ATOM 3029 N N . LEU A 1 379 ? 7.988 17.568 11.422 1.00 68.25 379 LEU A N 1
ATOM 3030 C CA . LEU A 1 379 ? 7.993 16.196 10.901 1.00 68.25 379 LEU A CA 1
ATOM 3031 C C . LEU A 1 379 ? 7.930 15.117 11.990 1.00 68.25 379 LEU A C 1
ATOM 3033 O O . LEU A 1 379 ? 7.433 14.021 11.726 1.00 68.25 379 LEU A O 1
ATOM 3037 N N . GLU A 1 380 ? 8.396 15.399 13.210 1.00 69.00 380 GLU A N 1
ATOM 3038 C CA . GLU A 1 380 ? 8.378 14.411 14.297 1.00 69.00 380 GLU A CA 1
ATOM 3039 C C . GLU A 1 380 ? 6.934 14.079 14.701 1.00 69.00 380 GLU A C 1
ATOM 3041 O O . GLU A 1 380 ? 6.626 12.925 14.986 1.00 69.00 380 GLU A O 1
ATOM 3046 N N . HIS A 1 381 ? 6.021 15.047 14.583 1.00 75.69 381 HIS A N 1
ATOM 3047 C CA . HIS A 1 381 ? 4.622 14.937 14.999 1.00 75.69 381 HIS A CA 1
ATOM 3048 C C . HIS A 1 381 ? 3.651 14.501 13.899 1.00 75.69 381 HIS A C 1
ATOM 3050 O O . HIS A 1 381 ? 2.472 14.291 14.187 1.00 75.69 381 HIS A O 1
ATOM 3056 N N . CYS A 1 382 ? 4.123 14.358 12.661 1.00 81.00 382 CYS A N 1
ATOM 3057 C CA . CYS A 1 382 ? 3.268 14.041 11.525 1.00 81.00 382 CYS A CA 1
ATOM 3058 C C . CYS A 1 382 ? 3.514 12.621 11.004 1.00 81.00 382 CYS A C 1
ATOM 3060 O O . CYS A 1 382 ? 4.650 12.134 11.001 1.00 81.00 382 CYS A O 1
ATOM 3062 N N . ALA A 1 383 ? 2.461 11.962 10.524 1.00 79.38 383 ALA A N 1
ATOM 3063 C CA . ALA A 1 383 ? 2.565 10.670 9.850 1.00 79.38 383 ALA A CA 1
ATOM 3064 C C . ALA A 1 383 ? 1.561 10.565 8.702 1.00 79.38 383 ALA A C 1
ATOM 3066 O O . ALA A 1 383 ? 0.395 10.920 8.856 1.00 79.38 383 ALA A O 1
ATOM 3067 N N . LEU A 1 384 ? 2.011 10.039 7.563 1.00 82.31 384 LEU A N 1
ATOM 3068 C CA . LEU A 1 384 ? 1.105 9.602 6.506 1.00 82.31 384 LEU A CA 1
ATOM 3069 C C . LEU A 1 384 ? 0.559 8.208 6.819 1.00 82.31 384 LEU A C 1
ATOM 3071 O O . LEU A 1 384 ? 1.220 7.401 7.484 1.00 82.31 384 LEU A O 1
ATOM 3075 N N . GLY A 1 385 ? -0.650 7.963 6.328 1.00 78.88 385 GLY A N 1
ATOM 3076 C CA . GLY A 1 385 ? -1.309 6.665 6.321 1.00 78.88 385 GLY A CA 1
ATOM 3077 C C . GLY A 1 385 ? -2.387 6.619 5.243 1.00 78.88 385 GLY A C 1
ATOM 3078 O O . GLY A 1 385 ? -2.633 7.603 4.541 1.00 78.88 385 GLY A O 1
ATOM 3079 N N . VAL A 1 386 ? -3.107 5.509 5.171 1.00 77.00 386 VAL A N 1
ATOM 3080 C CA . VAL A 1 386 ? -4.300 5.371 4.334 1.00 77.00 386 VAL A CA 1
ATOM 3081 C C . VAL A 1 386 ? -5.476 5.062 5.248 1.00 77.00 386 VAL A C 1
ATOM 3083 O O . VAL A 1 386 ? -5.413 4.108 6.014 1.00 77.00 386 VAL A O 1
ATOM 3086 N N . LEU A 1 387 ? -6.539 5.863 5.164 1.00 79.56 387 LEU A N 1
ATOM 3087 C CA . LEU A 1 387 ? -7.787 5.632 5.884 1.00 79.56 387 LEU A CA 1
ATOM 3088 C C . LEU A 1 387 ? -8.922 5.461 4.875 1.00 79.56 387 LEU A C 1
ATOM 3090 O O . LEU A 1 387 ? -9.170 6.343 4.051 1.00 79.56 387 LEU A O 1
ATOM 3094 N N . ASP A 1 388 ? -9.582 4.302 4.918 1.00 73.88 388 ASP A N 1
ATOM 3095 C CA . ASP A 1 388 ? -10.648 3.915 3.984 1.00 73.88 388 ASP A CA 1
ATOM 3096 C C . ASP A 1 388 ? -10.242 4.147 2.513 1.00 73.88 388 ASP A C 1
ATOM 3098 O O . ASP A 1 388 ? -10.980 4.727 1.716 1.00 73.88 388 ASP A O 1
ATOM 3102 N N . LYS A 1 389 ? -9.022 3.706 2.167 1.00 72.31 389 LYS A N 1
ATOM 3103 C CA . LYS A 1 389 ? -8.390 3.811 0.831 1.00 72.31 389 LYS A CA 1
ATOM 3104 C C . LYS A 1 389 ? -8.064 5.225 0.349 1.00 72.31 389 LYS A C 1
ATOM 3106 O O . LYS A 1 389 ? -7.678 5.400 -0.805 1.00 72.31 389 LYS A O 1
ATOM 3111 N N . ARG A 1 390 ? -8.183 6.233 1.210 1.00 78.25 390 ARG A N 1
ATOM 3112 C CA . ARG A 1 390 ? -7.779 7.608 0.906 1.00 78.25 390 ARG A CA 1
ATOM 3113 C C . ARG A 1 390 ? -6.533 7.970 1.689 1.00 78.25 390 ARG A C 1
ATOM 3115 O O . ARG A 1 390 ? -6.349 7.517 2.818 1.00 78.25 390 ARG A O 1
ATOM 3122 N N . LEU A 1 391 ? -5.681 8.796 1.088 1.00 83.56 391 LEU A N 1
ATOM 3123 C CA . LEU A 1 391 ? -4.511 9.319 1.778 1.00 83.56 391 LEU A CA 1
ATOM 3124 C C . LEU A 1 391 ? -4.961 10.094 3.019 1.00 83.56 391 LEU A C 1
ATOM 3126 O O . LEU A 1 391 ? -5.895 10.901 2.973 1.00 83.56 391 LEU A O 1
ATOM 3130 N N . SER A 1 392 ? -4.275 9.832 4.122 1.00 86.88 392 SER A N 1
ATOM 3131 C CA . SER A 1 392 ? -4.510 10.470 5.404 1.00 86.88 392 SER A CA 1
ATOM 3132 C C . SER A 1 392 ? -3.214 11.018 5.986 1.00 86.88 392 SER A C 1
ATOM 3134 O O . SER A 1 392 ? -2.123 10.508 5.721 1.00 86.88 392 SER A O 1
ATOM 3136 N N . LEU A 1 393 ? -3.357 12.068 6.782 1.00 88.31 393 LEU A N 1
ATOM 3137 C CA . LEU A 1 393 ? -2.290 12.715 7.521 1.00 88.31 393 LEU A CA 1
ATOM 3138 C C . LEU A 1 393 ? -2.709 12.799 8.983 1.00 88.31 393 LEU A C 1
ATOM 3140 O O . LEU A 1 393 ? -3.755 13.357 9.310 1.00 88.31 393 LEU A O 1
ATOM 3144 N N . VAL A 1 394 ? -1.872 12.259 9.855 1.00 87.44 394 VAL A N 1
ATOM 3145 C CA . VAL A 1 394 ? -1.994 12.415 11.299 1.00 87.44 394 VAL A CA 1
ATOM 3146 C C . VAL A 1 394 ? -1.098 13.548 11.746 1.00 87.44 394 VAL A C 1
ATOM 3148 O O . VAL A 1 394 ? 0.066 13.594 11.352 1.00 87.44 394 VAL A O 1
ATOM 3151 N N . ASP A 1 395 ? -1.636 14.410 12.598 1.00 86.62 395 ASP A N 1
ATOM 3152 C CA . ASP A 1 395 ? -0.909 15.470 13.274 1.00 86.62 395 ASP A CA 1
ATOM 3153 C C . ASP A 1 395 ? -1.086 15.345 14.792 1.00 86.62 395 ASP A C 1
ATOM 3155 O O . ASP A 1 395 ? -2.197 15.411 15.320 1.00 86.62 395 ASP A O 1
ATOM 3159 N N . THR A 1 396 ? 0.028 15.145 15.497 1.00 81.88 396 THR A N 1
ATOM 3160 C CA . THR A 1 396 ? 0.091 15.107 16.966 1.00 81.88 396 THR A CA 1
ATOM 3161 C C . THR A 1 396 ? 0.844 16.310 17.537 1.00 81.88 396 THR A C 1
ATOM 3163 O O . THR A 1 396 ? 1.361 16.248 18.653 1.00 81.88 396 THR A O 1
ATOM 3166 N N . SER A 1 397 ? 1.008 17.394 16.769 1.00 77.88 397 SER A N 1
ATOM 3167 C CA . SER A 1 397 ? 1.865 18.511 17.175 1.00 77.88 397 SER A CA 1
ATOM 3168 C C . SER A 1 397 ? 1.285 19.280 18.362 1.00 77.88 397 SER A C 1
ATOM 3170 O O . SER A 1 397 ? 2.031 19.885 19.135 1.00 77.88 397 SER A O 1
ATOM 3172 N N . SER A 1 398 ? -0.038 19.247 18.548 1.00 79.31 398 SER A N 1
ATOM 3173 C CA . SER A 1 398 ? -0.707 19.896 19.682 1.00 79.31 398 SER A CA 1
ATOM 3174 C C . SER A 1 398 ? -0.322 19.297 21.043 1.00 79.31 398 SER A C 1
ATOM 3176 O O . SER A 1 398 ? -0.468 19.968 22.063 1.00 79.31 398 SER A O 1
ATOM 3178 N N . GLY A 1 399 ? 0.130 18.035 21.072 1.00 77.25 399 GLY A N 1
ATOM 3179 C CA . GLY A 1 399 ? 0.406 17.259 22.287 1.00 77.25 399 GLY A CA 1
ATOM 3180 C C . GLY A 1 399 ? -0.833 16.874 23.109 1.00 77.25 399 GLY A C 1
ATOM 3181 O O . GLY A 1 399 ? -0.722 16.099 24.056 1.00 77.25 399 GLY A O 1
ATOM 3182 N N . GLN A 1 400 ? -2.006 17.415 22.772 1.00 82.88 400 GLN A N 1
ATOM 3183 C CA . GLN A 1 400 ? -3.284 17.124 23.428 1.00 82.88 400 GLN A CA 1
ATOM 3184 C C . GLN A 1 400 ? -4.179 16.255 22.553 1.00 82.88 400 GLN A C 1
ATOM 3186 O O . GLN A 1 400 ? -4.901 15.401 23.062 1.00 82.88 400 GLN A O 1
ATOM 3191 N N . PHE A 1 401 ? -4.115 16.468 21.242 1.00 86.94 401 PHE A N 1
ATOM 3192 C CA . PHE A 1 401 ? -4.965 15.817 20.264 1.00 86.94 401 PHE A CA 1
ATOM 3193 C C . PHE A 1 401 ? -4.143 15.110 19.193 1.00 86.94 401 PHE A C 1
ATOM 3195 O O . PHE A 1 401 ? -3.114 15.612 18.734 1.00 86.94 401 PHE A O 1
ATOM 3202 N N . VAL A 1 402 ? -4.664 13.963 18.771 1.00 88.19 402 VAL A N 1
ATOM 3203 C CA . VAL A 1 402 ? -4.332 13.281 17.527 1.00 88.19 402 VAL A CA 1
ATOM 3204 C C . VAL A 1 402 ? -5.366 13.716 16.493 1.00 88.19 402 VAL A C 1
ATOM 3206 O O . VAL A 1 402 ? -6.506 13.242 16.497 1.00 88.19 402 VAL A O 1
ATOM 3209 N N . ASP A 1 403 ? -4.975 14.639 15.620 1.00 90.12 403 ASP A N 1
ATOM 3210 C CA . ASP A 1 403 ? -5.807 15.101 14.515 1.00 90.12 403 ASP A CA 1
ATOM 3211 C C . ASP A 1 403 ? -5.588 14.210 13.291 1.00 90.12 403 ASP A C 1
ATOM 3213 O O . ASP A 1 403 ? -4.459 14.022 12.844 1.00 90.12 403 ASP A O 1
ATOM 3217 N N . ILE A 1 404 ? -6.672 13.673 12.728 1.00 90.81 404 ILE A N 1
ATOM 3218 C CA . ILE A 1 404 ? -6.636 12.815 11.540 1.00 90.81 404 ILE A CA 1
ATOM 3219 C C . ILE A 1 404 ? -7.314 13.548 10.387 1.00 90.81 404 ILE A C 1
ATOM 3221 O O . ILE A 1 404 ? -8.521 13.808 10.407 1.00 90.81 404 ILE A O 1
ATOM 3225 N N . TRP A 1 405 ? -6.527 13.853 9.364 1.00 91.25 405 TRP A N 1
ATOM 3226 C CA . TRP A 1 405 ? -6.955 14.502 8.135 1.00 91.25 405 TRP A CA 1
ATOM 3227 C C . TRP A 1 405 ? -7.016 13.486 7.005 1.00 91.25 405 TRP A C 1
ATOM 3229 O O . TRP A 1 405 ? -6.125 12.654 6.880 1.00 91.25 405 TRP A O 1
ATOM 3239 N N . VAL A 1 406 ? -8.036 13.573 6.158 1.00 89.44 406 VAL A N 1
ATOM 3240 C CA . VAL A 1 406 ? -8.199 12.708 4.983 1.00 89.44 406 VAL A CA 1
ATOM 3241 C C . VAL A 1 406 ? -8.463 13.562 3.756 1.00 89.44 406 VAL A C 1
ATOM 3243 O O . VAL A 1 406 ? -9.197 14.551 3.830 1.00 89.44 406 VAL A O 1
ATOM 3246 N N . VAL A 1 407 ? -7.854 13.190 2.632 1.00 85.25 407 VAL A N 1
ATOM 3247 C CA . VAL A 1 407 ? -8.093 13.850 1.344 1.00 85.25 407 VAL A CA 1
ATOM 3248 C C . VAL A 1 407 ? -9.520 13.544 0.872 1.00 85.25 407 VAL A C 1
ATOM 3250 O O . VAL A 1 407 ? -9.938 12.385 0.875 1.00 85.25 407 VAL A O 1
ATOM 3253 N N . LYS A 1 408 ? -10.284 14.577 0.495 1.00 72.50 408 LYS A N 1
ATOM 3254 C CA . LYS A 1 408 ? -11.649 14.422 -0.038 1.00 72.50 408 LYS A CA 1
ATOM 3255 C C . LYS A 1 408 ? -11.637 13.902 -1.472 1.00 72.50 408 LYS A C 1
ATOM 3257 O O . LYS A 1 408 ? -12.168 12.819 -1.690 1.00 72.50 408 LYS A O 1
ATOM 3262 N N . ASP A 1 409 ? -10.973 14.632 -2.368 1.00 60.00 409 ASP A N 1
ATOM 3263 C CA . ASP A 1 409 ? -10.884 14.372 -3.809 1.00 60.00 409 ASP A CA 1
ATOM 3264 C C . ASP A 1 409 ? -9.471 14.708 -4.327 1.00 60.00 409 ASP A C 1
ATOM 3266 O O . ASP A 1 409 ? -8.741 15.472 -3.692 1.00 60.00 409 ASP A O 1
ATOM 3270 N N . TYR A 1 410 ? -9.089 14.117 -5.464 1.00 60.06 410 TYR A N 1
ATOM 3271 C CA . TYR A 1 410 ? -7.779 14.268 -6.125 1.00 60.06 410 TYR A CA 1
ATOM 3272 C C . TYR A 1 410 ? -7.879 15.014 -7.475 1.00 60.06 410 TYR A C 1
ATOM 3274 O O . TYR A 1 410 ? -7.045 14.821 -8.362 1.00 60.06 410 TYR A O 1
ATOM 3282 N N . ASP A 1 411 ? -8.887 15.873 -7.649 1.00 48.69 411 ASP A N 1
ATOM 3283 C CA . ASP A 1 411 ? -9.131 16.615 -8.896 1.00 48.69 411 ASP A CA 1
ATOM 3284 C C . ASP A 1 411 ? -8.200 17.838 -9.022 1.00 48.69 411 ASP A C 1
ATOM 3286 O O . ASP A 1 411 ? -8.622 18.990 -8.980 1.00 48.69 411 ASP A O 1
ATOM 3290 N N . GLY A 1 412 ? -6.895 17.587 -9.148 1.00 53.75 412 GLY A N 1
ATOM 3291 C CA . GLY A 1 412 ? -5.865 18.609 -9.384 1.00 53.75 412 GLY A CA 1
ATOM 3292 C C . GLY A 1 412 ? -5.348 19.340 -8.137 1.00 53.75 412 GLY A C 1
ATOM 3293 O O . GLY A 1 412 ? -4.229 19.846 -8.167 1.00 53.75 412 GLY A O 1
ATOM 3294 N N . GLU A 1 413 ? -6.087 19.327 -7.024 1.00 64.31 413 GLU A N 1
ATOM 3295 C CA . GLU A 1 413 ? -5.671 19.892 -5.731 1.00 64.31 413 GLU A CA 1
ATOM 3296 C C . GLU A 1 413 ? -5.901 18.897 -4.577 1.00 64.31 413 GLU A C 1
ATOM 3298 O O . GLU A 1 413 ? -6.890 18.167 -4.556 1.00 64.31 413 GLU A O 1
ATOM 3303 N N . MET A 1 414 ? -4.998 18.863 -3.585 1.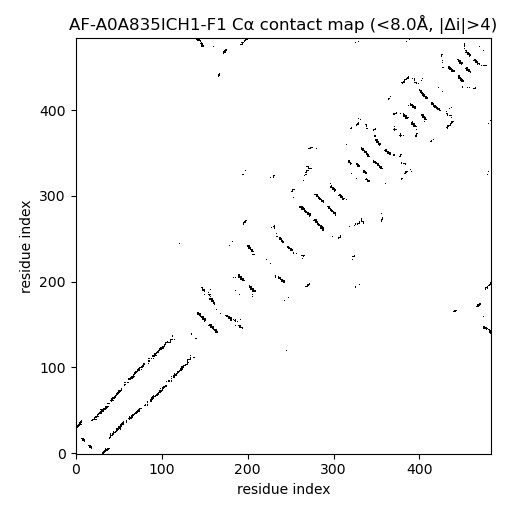00 74.12 414 MET A N 1
ATOM 3304 C CA . MET A 1 414 ? -5.197 18.072 -2.361 1.00 74.12 414 MET A CA 1
ATOM 3305 C C . MET A 1 414 ? -6.078 18.832 -1.365 1.00 74.12 414 MET A C 1
ATOM 3307 O O . MET A 1 414 ? -5.599 19.660 -0.587 1.00 74.12 414 MET A O 1
ATOM 3311 N N . CYS A 1 415 ? -7.373 18.517 -1.345 1.00 80.81 415 CYS A N 1
ATOM 3312 C CA . CYS A 1 415 ? -8.304 19.082 -0.371 1.00 80.81 415 CYS A CA 1
ATOM 3313 C C . CYS A 1 415 ? -8.371 18.225 0.900 1.00 80.81 415 CYS A C 1
ATOM 3315 O O . CYS A 1 415 ? -9.000 17.162 0.927 1.00 80.81 415 CYS A O 1
ATOM 3317 N N . TRP A 1 416 ? -7.759 18.710 1.979 1.00 87.38 416 TRP A N 1
ATOM 3318 C CA . TRP A 1 416 ? -7.780 18.043 3.278 1.00 87.38 416 TRP A CA 1
ATOM 3319 C C . TRP A 1 416 ? -9.069 18.297 4.057 1.00 87.38 416 TRP A C 1
ATOM 3321 O O . TRP A 1 416 ? -9.578 19.414 4.128 1.00 87.38 416 TRP A O 1
ATOM 3331 N N . ASN A 1 417 ? -9.558 17.261 4.731 1.00 87.25 417 ASN A N 1
ATOM 3332 C CA . ASN A 1 417 ? -10.662 17.350 5.674 1.00 87.25 417 ASN A CA 1
ATOM 3333 C C . ASN A 1 417 ? -10.264 16.726 7.006 1.00 87.25 417 ASN A C 1
ATOM 3335 O O . ASN A 1 417 ? -9.944 15.539 7.046 1.00 87.25 417 ASN A O 1
ATOM 3339 N N . LYS A 1 418 ? -10.328 17.497 8.098 1.00 90.88 418 LYS A N 1
ATOM 3340 C CA . LYS A 1 418 ? -10.161 16.937 9.443 1.00 90.88 418 LYS A CA 1
ATOM 3341 C C . LYS A 1 418 ? -11.349 16.023 9.715 1.00 90.88 418 LYS A C 1
ATOM 3343 O O . LYS A 1 418 ? -12.474 16.497 9.848 1.00 90.88 418 LYS A O 1
ATOM 3348 N N . GLN A 1 419 ? -11.107 14.718 9.721 1.00 90.06 419 GLN A N 1
ATOM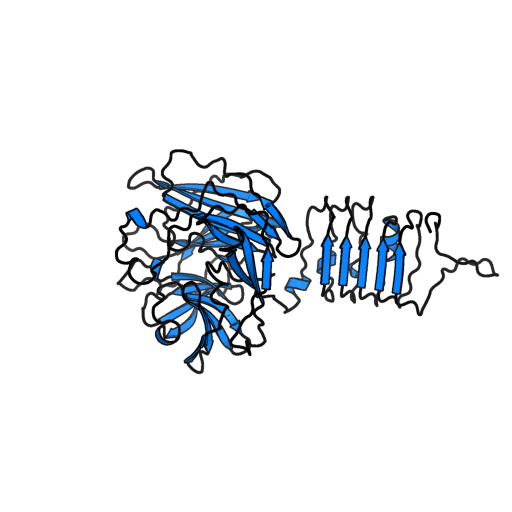 3349 C CA . GLN A 1 419 ? -12.145 13.718 9.941 1.00 90.06 419 GLN A CA 1
ATOM 3350 C C . GLN A 1 419 ? -12.310 13.423 11.429 1.00 90.06 419 GLN A C 1
ATOM 3352 O O . GLN A 1 419 ? -13.435 13.273 11.894 1.00 90.06 419 GLN A O 1
ATOM 3357 N N . PHE A 1 420 ? -11.203 13.393 12.175 1.00 91.00 420 PHE A N 1
ATOM 3358 C CA . PHE A 1 420 ? -11.215 13.119 13.607 1.00 91.00 420 PHE A CA 1
ATOM 3359 C C . PHE A 1 420 ? -10.245 14.030 14.357 1.00 91.00 420 PHE A C 1
ATOM 3361 O O . PHE A 1 420 ? -9.217 14.439 13.819 1.00 91.00 420 PHE A O 1
ATOM 3368 N N . SER A 1 421 ? -10.582 14.315 15.611 1.00 91.69 421 SER A N 1
ATOM 3369 C CA . SER A 1 421 ? -9.704 14.942 16.596 1.00 91.69 421 SER A CA 1
ATOM 3370 C C . SER A 1 421 ? -9.888 14.170 17.893 1.00 91.69 421 SER A C 1
ATOM 3372 O O . SER A 1 421 ? -10.993 14.123 18.434 1.00 91.69 421 SER A O 1
ATOM 3374 N N . LEU A 1 422 ? -8.848 13.454 18.309 1.00 90.56 422 LEU A N 1
ATOM 3375 C CA . LEU A 1 422 ? -8.934 12.447 19.362 1.00 90.56 422 LEU A CA 1
ATOM 3376 C C . LEU A 1 422 ? -8.017 12.833 20.521 1.00 90.56 422 LEU A C 1
ATOM 3378 O O . LEU A 1 422 ? -6.877 13.216 20.281 1.00 90.56 422 LEU A O 1
ATOM 3382 N N . GLU A 1 423 ? -8.468 12.712 21.769 1.00 88.62 423 GLU A N 1
ATOM 3383 C CA . GLU A 1 423 ? -7.625 13.032 22.928 1.00 88.62 423 GLU A CA 1
ATOM 3384 C C . GLU A 1 423 ? -6.439 12.055 23.032 1.00 88.62 423 GLU A C 1
ATOM 3386 O O . GLU A 1 423 ? -6.605 10.837 23.139 1.00 88.62 423 GLU A O 1
ATOM 3391 N N . GLN A 1 424 ? -5.216 12.587 22.988 1.00 83.44 424 GLN A N 1
ATOM 3392 C CA . GLN A 1 424 ? -3.995 11.792 22.848 1.00 83.44 424 GLN A CA 1
ATOM 3393 C C . GLN A 1 424 ? -3.764 10.854 24.041 1.00 83.44 424 GLN A C 1
ATOM 3395 O O . GLN A 1 424 ? -3.404 9.692 23.847 1.00 83.44 424 GLN A O 1
ATOM 3400 N N . ASN A 1 425 ? -4.040 11.322 25.261 1.00 83.06 425 ASN A N 1
ATOM 3401 C CA . ASN A 1 425 ? -3.955 10.545 26.504 1.00 83.06 425 ASN A CA 1
ATOM 3402 C C . ASN A 1 425 ? -4.916 9.341 26.541 1.00 83.06 425 ASN A C 1
ATOM 3404 O O . ASN A 1 425 ? -4.655 8.377 27.260 1.00 83.06 425 ASN A O 1
ATOM 3408 N N . LEU A 1 426 ? -6.012 9.376 25.778 1.00 82.69 426 LEU A N 1
ATOM 3409 C CA . LEU A 1 426 ? -6.950 8.259 25.668 1.00 82.69 426 LEU A CA 1
ATOM 3410 C C . LEU A 1 426 ? -6.507 7.221 24.633 1.00 82.69 426 LEU A C 1
ATOM 3412 O O . LEU A 1 426 ? -7.003 6.094 24.654 1.00 82.69 426 LEU A O 1
ATOM 3416 N N . ILE A 1 427 ? -5.572 7.573 23.745 1.00 77.69 427 ILE A N 1
ATOM 3417 C CA . ILE A 1 427 ? -5.094 6.713 22.657 1.00 77.69 427 ILE A CA 1
ATOM 3418 C C . ILE A 1 427 ? -3.756 6.068 22.994 1.00 77.69 427 ILE A C 1
ATOM 3420 O O . ILE A 1 427 ? -3.629 4.847 22.878 1.00 77.69 427 ILE A O 1
ATOM 3424 N N . CYS A 1 428 ? -2.762 6.850 23.421 1.00 70.50 428 CYS A N 1
ATOM 3425 C CA . CYS A 1 428 ? -1.399 6.381 23.660 1.00 70.50 428 CYS A CA 1
ATOM 3426 C C . CYS A 1 428 ? -0.676 7.227 24.716 1.00 70.50 428 CYS A C 1
ATOM 3428 O O . CYS A 1 428 ? -0.790 8.449 24.734 1.00 70.50 428 CYS A O 1
ATOM 3430 N N . ASP A 1 429 ? 0.125 6.571 25.554 1.00 61.34 429 ASP A N 1
ATOM 3431 C CA . ASP A 1 429 ? 0.708 7.207 26.739 1.00 61.34 429 ASP A CA 1
ATOM 3432 C C . ASP A 1 429 ? 1.972 8.046 26.408 1.00 61.34 429 ASP A C 1
ATOM 3434 O O . ASP A 1 429 ? 2.395 8.849 27.238 1.00 61.34 429 ASP A O 1
ATOM 3438 N N . SER A 1 430 ? 2.572 7.909 25.207 1.00 58.53 430 SER A N 1
ATOM 3439 C CA . SER A 1 430 ? 3.795 8.655 24.815 1.00 58.53 430 SER A CA 1
ATOM 3440 C C . SER A 1 430 ? 4.137 8.742 23.306 1.00 58.53 430 SER A C 1
ATOM 3442 O O . SER A 1 430 ? 5.247 9.141 22.955 1.00 58.53 430 SER A O 1
ATOM 3444 N N . ALA A 1 431 ? 3.243 8.392 22.372 1.00 57.03 431 ALA A N 1
ATOM 3445 C CA . ALA A 1 431 ? 3.630 8.204 20.962 1.00 57.03 431 ALA A CA 1
ATOM 3446 C C . ALA A 1 431 ? 3.547 9.488 20.103 1.00 57.03 431 ALA A C 1
ATOM 3448 O O . ALA A 1 431 ? 2.566 9.702 19.391 1.00 57.03 431 ALA A O 1
ATOM 3449 N N . ILE A 1 432 ? 4.588 10.328 20.129 1.00 60.38 432 ILE A N 1
ATOM 3450 C CA . ILE A 1 432 ? 4.737 11.458 19.189 1.00 60.38 432 ILE A CA 1
ATOM 3451 C C . ILE A 1 432 ? 4.860 10.917 17.753 1.00 60.38 432 ILE A C 1
ATOM 3453 O O . ILE A 1 432 ? 5.752 10.124 17.473 1.00 60.38 432 ILE A O 1
ATOM 3457 N N . GLY A 1 433 ? 3.941 11.302 16.857 1.00 57.91 433 GLY A N 1
ATOM 3458 C CA . GLY A 1 433 ? 3.986 11.026 15.411 1.00 57.91 433 GLY A CA 1
ATOM 3459 C C . GLY A 1 433 ? 4.150 9.565 14.969 1.00 57.91 433 GLY A C 1
ATOM 3460 O O . GLY A 1 433 ? 4.516 9.313 13.819 1.00 57.91 433 GLY A O 1
ATOM 3461 N N . LEU A 1 434 ? 3.871 8.606 15.853 1.00 66.44 434 LEU A N 1
ATOM 3462 C CA . LEU A 1 434 ? 3.812 7.170 15.556 1.00 66.44 434 LEU A CA 1
ATOM 3463 C C . LEU A 1 434 ? 2.368 6.652 15.562 1.00 66.44 434 LEU A C 1
ATOM 3465 O O . LEU A 1 434 ? 2.135 5.450 15.684 1.00 66.44 434 LEU A O 1
ATOM 3469 N N . VAL A 1 435 ? 1.390 7.555 15.478 1.00 77.62 435 VAL A N 1
ATOM 3470 C CA . VAL A 1 435 ? -0.014 7.182 15.326 1.00 77.62 435 VAL A CA 1
ATOM 3471 C C . VAL A 1 435 ? -0.353 7.135 13.843 1.00 77.62 435 VAL A C 1
ATOM 3473 O O . VAL A 1 435 ? -0.087 8.091 13.117 1.00 77.62 435 VAL A O 1
ATOM 3476 N N . ARG A 1 436 ? -0.928 6.021 13.386 1.00 78.44 436 ARG A N 1
ATOM 3477 C CA . ARG A 1 436 ? -1.344 5.830 11.991 1.00 78.44 436 ARG A CA 1
ATOM 3478 C C . ARG A 1 436 ? -2.740 5.217 11.920 1.00 78.44 436 ARG A C 1
ATOM 3480 O O . ARG A 1 436 ? -2.927 4.125 12.460 1.00 78.44 436 ARG A O 1
ATOM 3487 N N . PRO A 1 437 ? -3.716 5.866 11.268 1.00 81.31 437 PRO A N 1
ATOM 3488 C CA . PRO A 1 437 ? -5.001 5.255 11.000 1.00 81.31 437 PRO A CA 1
ATOM 3489 C C . PRO A 1 437 ? -4.865 4.132 9.984 1.00 81.31 437 PRO A C 1
ATOM 3491 O O . PRO A 1 437 ? -3.978 4.141 9.133 1.00 81.31 437 PRO A O 1
ATOM 3494 N N . ILE A 1 438 ? -5.764 3.164 10.113 1.00 76.75 438 ILE A N 1
ATOM 3495 C CA . ILE A 1 438 ? -5.823 1.985 9.258 1.00 76.75 438 ILE A CA 1
ATOM 3496 C C . ILE A 1 438 ? -7.167 1.971 8.531 1.00 76.75 438 ILE A C 1
ATOM 3498 O O . ILE A 1 438 ? -7.227 1.963 7.309 1.00 76.75 438 ILE A O 1
ATOM 3502 N N . GLN A 1 439 ? -8.261 1.980 9.291 1.00 79.62 439 GLN A N 1
ATOM 3503 C CA . GLN A 1 439 ? -9.623 1.932 8.758 1.00 79.62 439 GLN A CA 1
ATOM 3504 C C . GLN A 1 439 ? -10.642 2.330 9.827 1.00 79.62 439 GLN A C 1
ATOM 3506 O O . GLN A 1 439 ? -10.346 2.254 11.026 1.00 79.62 439 GLN A O 1
ATOM 3511 N N . VAL A 1 440 ? -11.854 2.678 9.396 1.00 83.56 440 VAL A N 1
ATOM 3512 C CA . VAL A 1 440 ? -13.025 2.747 10.279 1.00 83.56 440 VAL A CA 1
ATOM 3513 C C . VAL A 1 440 ? -13.808 1.433 10.175 1.00 83.56 440 VAL A C 1
ATOM 3515 O O . VAL A 1 440 ? -14.196 1.001 9.090 1.00 83.56 440 VAL A O 1
ATOM 3518 N N . LEU A 1 441 ? -14.035 0.766 11.308 1.00 82.38 441 LEU A N 1
ATOM 3519 C CA . LEU A 1 441 ? -14.816 -0.474 11.368 1.00 82.38 441 LEU A CA 1
ATOM 3520 C C . LEU A 1 441 ? -16.314 -0.184 11.206 1.00 82.38 441 LEU A C 1
ATOM 3522 O O . LEU A 1 441 ? -16.776 0.925 11.472 1.00 82.38 441 LEU A O 1
ATOM 3526 N N . LYS A 1 442 ? -17.122 -1.201 10.873 1.00 80.00 442 LYS A N 1
ATOM 3527 C CA . LYS A 1 442 ? -18.591 -1.045 10.833 1.00 80.00 442 LYS A CA 1
ATOM 3528 C C . LYS A 1 442 ? -19.201 -0.671 12.188 1.00 80.00 442 LYS A C 1
ATOM 3530 O O . LYS A 1 442 ? -20.300 -0.126 12.211 1.00 80.00 442 LYS A O 1
ATOM 3535 N N . SER A 1 443 ? -18.509 -0.938 13.298 1.00 81.19 443 SER A N 1
ATOM 3536 C CA . SER A 1 443 ? -18.887 -0.471 14.639 1.00 81.19 443 SER A CA 1
ATOM 3537 C C . SER A 1 443 ? -18.767 1.042 14.808 1.00 81.19 443 SER A C 1
ATOM 3539 O O . SER A 1 443 ? -19.267 1.560 15.800 1.00 81.19 443 SER A O 1
ATOM 3541 N N . GLY A 1 444 ? -18.084 1.739 13.897 1.00 84.44 444 GLY A N 1
ATOM 3542 C CA . GLY A 1 444 ? -17.673 3.133 14.063 1.00 84.44 444 GLY A CA 1
ATOM 3543 C C . GLY A 1 444 ? -16.357 3.293 14.831 1.00 84.44 444 GLY A C 1
ATOM 3544 O O . GLY A 1 444 ? -15.863 4.409 14.964 1.00 84.44 444 GLY A O 1
ATOM 3545 N N . GLU A 1 445 ? -15.757 2.202 15.320 1.00 88.56 445 GLU A N 1
ATOM 3546 C CA . GLU A 1 445 ? -14.431 2.257 15.936 1.00 88.56 445 GLU A CA 1
ATOM 3547 C C . GLU A 1 445 ? -13.355 2.547 14.885 1.00 88.56 445 GLU A C 1
ATOM 3549 O O . GLU A 1 445 ? -13.317 1.937 13.814 1.00 88.56 445 GLU A O 1
ATOM 3554 N N . ILE A 1 446 ? -12.435 3.443 15.225 1.00 88.25 446 ILE A N 1
ATOM 3555 C CA . ILE A 1 446 ? -11.267 3.760 14.414 1.00 88.25 446 ILE A CA 1
ATOM 3556 C C . ILE A 1 446 ? -10.155 2.801 14.805 1.00 88.25 446 ILE A C 1
ATOM 3558 O O . ILE A 1 446 ? -9.757 2.731 15.971 1.00 88.25 446 ILE A O 1
ATOM 3562 N N . LEU A 1 447 ? -9.627 2.079 13.826 1.00 84.50 447 LEU A N 1
ATOM 3563 C CA . LEU A 1 447 ? -8.469 1.235 14.036 1.00 84.50 447 LEU A CA 1
ATOM 3564 C C . LEU A 1 447 ? -7.186 2.028 13.772 1.00 84.50 447 LEU A C 1
ATOM 3566 O O . LEU A 1 447 ? -6.978 2.553 12.677 1.00 84.50 447 LEU A O 1
ATOM 3570 N N . LEU A 1 448 ? -6.327 2.091 14.784 1.00 82.19 448 LEU A N 1
ATOM 3571 C CA . LEU A 1 448 ? -5.102 2.877 14.811 1.00 82.19 448 LEU A CA 1
ATOM 3572 C C . LEU A 1 448 ? -3.912 1.980 15.156 1.00 82.19 448 LEU A C 1
ATOM 3574 O O . LEU A 1 448 ? -3.986 1.145 16.060 1.00 82.19 448 LEU A O 1
ATOM 3578 N N . PHE A 1 449 ? -2.785 2.206 14.493 1.00 76.81 449 PHE A N 1
ATOM 3579 C CA . PHE A 1 449 ? -1.488 1.884 15.068 1.00 76.81 449 PHE A CA 1
ATOM 3580 C C . PHE A 1 449 ? -1.046 3.008 15.983 1.00 76.81 449 PHE A C 1
ATOM 3582 O O . PHE A 1 449 ? -1.172 4.180 15.632 1.00 76.81 449 PHE A O 1
ATOM 3589 N N . CYS A 1 450 ? -0.501 2.641 17.135 1.00 73.50 450 CYS A N 1
ATOM 3590 C CA . CYS A 1 450 ? 0.105 3.564 18.077 1.00 73.50 450 CYS A CA 1
ATOM 3591 C C . CYS A 1 450 ? 1.508 3.064 18.421 1.00 73.50 450 CYS A C 1
ATOM 3593 O O . CYS A 1 450 ? 1.694 1.938 18.885 1.00 73.50 450 CYS A O 1
ATOM 3595 N N . GLY A 1 451 ? 2.521 3.893 18.179 1.00 67.94 451 GLY A N 1
ATOM 3596 C CA . GLY A 1 451 ? 3.900 3.456 18.363 1.00 67.94 451 GLY A CA 1
ATOM 3597 C C . GLY A 1 451 ? 4.304 2.424 17.306 1.00 67.94 451 GLY A C 1
ATOM 3598 O O . GLY A 1 451 ? 3.875 2.474 16.158 1.00 67.94 451 GLY A O 1
ATOM 3599 N N . LEU A 1 452 ? 5.157 1.476 17.694 1.00 57.44 452 LEU A N 1
ATOM 3600 C CA . LEU A 1 452 ? 5.742 0.496 16.764 1.00 57.44 452 LEU A CA 1
ATOM 3601 C C . LEU A 1 452 ? 5.164 -0.917 16.913 1.00 57.44 452 LEU A C 1
ATOM 3603 O O . LEU A 1 452 ? 5.543 -1.812 16.155 1.00 57.44 452 LEU A O 1
ATOM 3607 N N . THR A 1 453 ? 4.288 -1.131 17.896 1.00 58.94 453 THR A N 1
ATOM 3608 C CA . THR A 1 453 ? 3.781 -2.464 18.255 1.00 58.94 453 THR A CA 1
ATOM 3609 C C . THR A 1 453 ? 2.297 -2.508 18.579 1.00 58.94 453 THR A C 1
ATOM 3611 O O . THR A 1 453 ? 1.721 -3.595 18.524 1.00 58.94 453 THR A O 1
ATOM 3614 N N . ASP A 1 454 ? 1.676 -1.379 18.926 1.00 70.88 454 ASP A N 1
ATOM 3615 C CA . ASP A 1 454 ? 0.349 -1.408 19.527 1.00 70.88 454 ASP A CA 1
ATOM 3616 C C . ASP A 1 454 ? -0.721 -1.138 18.477 1.00 70.88 454 ASP A C 1
ATOM 3618 O O . ASP A 1 454 ? -0.657 -0.173 17.717 1.00 70.88 454 ASP A O 1
ATOM 3622 N N . LEU A 1 455 ? -1.716 -2.021 18.451 1.00 78.06 455 LEU A N 1
ATOM 3623 C CA . LEU A 1 455 ?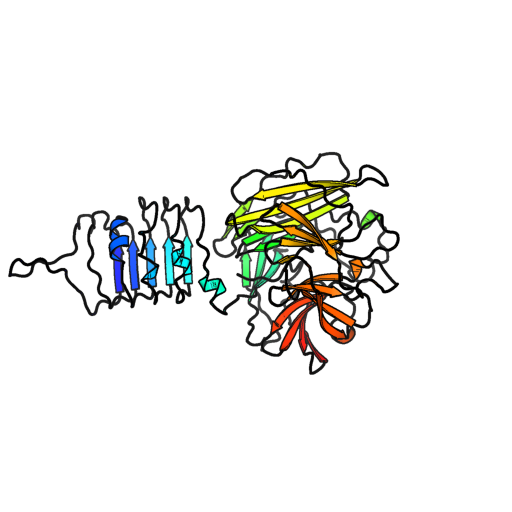 -2.900 -1.892 17.621 1.00 78.06 455 LEU A CA 1
ATOM 3624 C C . LEU A 1 455 ? -4.091 -1.575 18.524 1.00 78.06 455 LEU A C 1
ATOM 3626 O O . LEU A 1 455 ? -4.387 -2.312 19.470 1.00 78.06 455 LEU A O 1
ATOM 3630 N N . VAL A 1 456 ? -4.767 -0.471 18.233 1.00 82.75 456 VAL A N 1
ATOM 3631 C CA . VAL A 1 456 ? -5.810 0.111 19.074 1.00 82.75 456 VAL A CA 1
ATOM 3632 C C . VAL A 1 456 ? -7.087 0.259 18.261 1.00 82.75 456 VAL A C 1
ATOM 3634 O O . VAL A 1 456 ? -7.074 0.860 17.194 1.00 82.75 456 VAL A O 1
ATOM 3637 N N . ALA A 1 457 ? -8.197 -0.266 18.774 1.00 87.56 457 ALA A N 1
ATOM 3638 C CA . ALA A 1 457 ? -9.532 0.110 18.315 1.00 87.56 457 ALA A CA 1
ATOM 3639 C C . ALA A 1 457 ? -10.069 1.203 19.247 1.00 87.56 457 ALA A C 1
ATOM 3641 O O . ALA A 1 457 ? -10.153 0.990 20.458 1.00 87.56 457 ALA A O 1
ATOM 3642 N N . TYR A 1 458 ? -10.376 2.378 18.704 1.00 89.56 458 TYR A N 1
ATOM 3643 C CA . TYR A 1 458 ? -10.840 3.541 19.457 1.00 89.56 458 TYR A CA 1
ATOM 3644 C C . TYR A 1 458 ? -12.286 3.875 19.098 1.00 89.56 458 TYR A C 1
ATOM 3646 O O . TYR A 1 458 ? -12.598 4.105 17.932 1.00 89.56 458 TYR A O 1
ATOM 3654 N N . ASN A 1 459 ? -13.166 3.938 20.093 1.00 89.56 459 ASN A N 1
ATOM 3655 C CA . ASN A 1 459 ? -14.546 4.368 19.911 1.00 89.56 459 ASN A CA 1
ATOM 3656 C C . ASN A 1 459 ? -14.675 5.867 20.221 1.00 89.56 459 ASN A C 1
ATOM 3658 O O . ASN A 1 459 ? -14.443 6.288 21.357 1.00 89.56 459 ASN A O 1
ATOM 3662 N N . THR A 1 460 ? -15.070 6.660 19.222 1.00 88.00 460 THR A N 1
ATOM 3663 C CA . THR A 1 460 ? -15.216 8.119 19.344 1.00 88.00 460 THR A CA 1
ATOM 3664 C C . THR A 1 460 ? -16.447 8.567 20.121 1.00 88.00 460 THR A C 1
ATOM 3666 O O . THR A 1 460 ? -16.460 9.681 20.626 1.00 88.00 460 THR A O 1
ATOM 3669 N N . GLU A 1 461 ? -17.486 7.738 20.222 1.00 87.25 461 GLU A N 1
ATOM 3670 C CA . GLU A 1 461 ? -18.709 8.078 20.958 1.00 87.25 461 GLU A CA 1
ATOM 3671 C C . GLU A 1 461 ? -18.532 7.852 22.461 1.00 87.25 461 GLU A C 1
ATOM 3673 O O . GLU A 1 461 ? -18.933 8.678 23.277 1.00 87.25 461 GLU A O 1
ATOM 3678 N N . SER A 1 462 ? -17.906 6.734 22.837 1.00 88.50 462 SER A N 1
ATOM 3679 C CA . SER A 1 462 ? -17.686 6.375 24.238 1.00 88.50 462 SER A CA 1
ATOM 3680 C C . SER A 1 462 ? -16.347 6.862 24.794 1.00 88.50 462 SER A C 1
ATOM 3682 O O . SER A 1 462 ? -16.108 6.692 25.988 1.00 88.50 462 SER A O 1
ATOM 3684 N N . ASN A 1 463 ? -15.452 7.391 23.950 1.00 87.94 463 ASN A N 1
ATOM 3685 C CA . ASN A 1 463 ? -14.070 7.740 24.302 1.00 87.94 463 ASN A CA 1
ATOM 3686 C C . ASN A 1 463 ? -13.319 6.588 24.988 1.00 87.94 463 ASN A C 1
ATOM 3688 O O . ASN A 1 463 ? -12.613 6.765 25.982 1.00 87.94 463 ASN A O 1
ATOM 3692 N N . GLN A 1 464 ? -13.502 5.369 24.472 1.00 87.44 464 GLN A N 1
ATOM 3693 C CA . GLN A 1 464 ? -12.837 4.179 24.999 1.00 87.44 464 GLN A CA 1
ATOM 3694 C C . GLN A 1 464 ? -11.912 3.566 23.957 1.00 87.44 464 GLN A C 1
ATOM 3696 O O . GLN A 1 464 ? -12.301 3.365 22.806 1.00 87.44 464 GLN A O 1
ATOM 3701 N N . ARG A 1 465 ? -10.702 3.202 24.397 1.00 87.75 465 ARG A N 1
ATOM 3702 C CA . ARG A 1 465 ? -9.774 2.379 23.620 1.00 87.75 465 ARG A CA 1
ATOM 3703 C C . ARG A 1 465 ? -9.843 0.913 24.034 1.00 87.75 465 ARG A C 1
ATOM 3705 O O . ARG A 1 465 ? -9.884 0.579 25.219 1.00 87.75 465 ARG A O 1
ATOM 3712 N N . ARG A 1 466 ? -9.747 0.028 23.050 1.00 86.56 466 ARG A N 1
ATOM 3713 C CA . ARG A 1 466 ? -9.467 -1.399 23.212 1.00 86.56 466 ARG A CA 1
ATOM 3714 C C . ARG A 1 466 ? -8.098 -1.694 22.623 1.00 86.56 466 ARG A C 1
ATOM 3716 O O . ARG A 1 466 ? -7.878 -1.535 21.424 1.00 86.56 466 ARG A O 1
ATOM 3723 N N . LEU A 1 467 ? -7.184 -2.155 23.470 1.00 81.88 467 LEU A N 1
ATOM 3724 C CA . LEU A 1 467 ? -5.898 -2.662 23.011 1.00 81.88 467 LEU A CA 1
ATOM 3725 C C . LEU A 1 467 ? -6.095 -4.056 22.415 1.00 81.88 467 LEU A C 1
ATOM 3727 O O . LEU A 1 467 ? -6.502 -4.992 23.112 1.00 81.88 467 LEU A O 1
ATOM 3731 N N . LEU A 1 468 ? -5.767 -4.199 21.137 1.00 78.25 468 LEU A N 1
ATOM 3732 C CA . LEU A 1 468 ? -5.809 -5.478 20.453 1.00 78.25 468 LEU A CA 1
ATOM 3733 C C . LEU A 1 468 ? -4.485 -6.190 20.721 1.00 78.25 468 LEU A C 1
ATOM 3735 O O . LEU A 1 468 ? -3.428 -5.818 20.215 1.00 78.25 468 LEU A O 1
ATOM 3739 N N . LYS A 1 469 ? -4.545 -7.215 21.574 1.00 71.38 469 LYS A N 1
ATOM 3740 C CA . LYS A 1 469 ? -3.412 -8.073 21.909 1.00 71.38 469 LYS A CA 1
ATOM 3741 C C . LYS A 1 469 ? -2.972 -8.814 20.654 1.00 71.38 469 LYS A C 1
ATOM 3743 O O . LYS A 1 469 ? -3.571 -9.816 20.256 1.00 71.38 469 LYS A O 1
ATOM 3748 N N . LEU A 1 470 ? -1.902 -8.305 20.069 1.00 64.81 470 LEU A N 1
ATOM 3749 C CA . LEU A 1 470 ? -1.057 -9.034 19.147 1.00 64.81 470 LEU A CA 1
ATOM 3750 C C . LEU A 1 470 ? -0.121 -9.918 19.973 1.00 64.81 470 LEU A C 1
ATOM 3752 O O . LEU A 1 470 ? 0.316 -9.535 21.063 1.00 64.81 470 LEU A O 1
ATOM 3756 N N . ASP A 1 471 ? 0.185 -11.110 19.472 1.00 59.94 471 ASP A N 1
ATOM 3757 C CA . ASP A 1 471 ? 1.282 -11.894 20.029 1.00 59.94 471 ASP A CA 1
ATOM 3758 C C . ASP A 1 471 ? 2.557 -11.029 20.001 1.00 59.94 471 ASP A C 1
ATOM 3760 O O . ASP A 1 471 ? 3.011 -10.623 18.927 1.00 59.94 471 ASP A O 1
ATOM 3764 N N . ARG A 1 472 ? 3.092 -10.692 21.187 1.00 49.97 472 ARG A N 1
ATOM 3765 C CA . ARG A 1 472 ? 4.171 -9.698 21.374 1.00 49.97 472 ARG A CA 1
ATOM 3766 C C . ARG A 1 472 ? 5.445 -10.057 20.608 1.00 49.97 472 ARG A C 1
ATOM 3768 O O . ARG A 1 472 ? 6.277 -9.190 20.351 1.00 49.97 472 ARG A O 1
ATOM 3775 N N . ASP A 1 473 ? 5.591 -11.322 20.227 1.00 50.84 473 ASP A N 1
ATOM 3776 C CA . ASP A 1 473 ? 6.702 -11.821 19.428 1.00 50.84 473 ASP A CA 1
ATOM 3777 C C . ASP A 1 473 ? 6.489 -11.725 17.902 1.00 50.84 473 ASP A C 1
ATOM 3779 O O . ASP A 1 473 ? 7.415 -11.992 17.133 1.00 50.84 473 ASP A O 1
ATOM 3783 N N . SER A 1 474 ? 5.310 -11.330 17.427 1.00 49.25 474 SER A N 1
ATOM 3784 C CA . SER A 1 474 ? 4.944 -11.433 16.007 1.00 49.25 474 SER A CA 1
ATOM 3785 C C . SER A 1 474 ? 5.030 -10.111 15.220 1.00 49.25 474 SER A C 1
ATOM 3787 O O . SER A 1 474 ? 5.132 -10.137 13.992 1.00 49.25 474 SER A O 1
ATOM 3789 N N . PHE A 1 475 ? 5.036 -8.952 15.893 1.00 49.91 475 PHE A N 1
ATOM 3790 C CA . PHE A 1 475 ? 4.901 -7.642 15.241 1.00 49.91 475 PHE A CA 1
ATOM 3791 C C . PHE A 1 475 ? 6.008 -6.648 15.625 1.00 49.91 475 PHE A C 1
ATOM 3793 O O . PHE A 1 475 ? 5.971 -6.033 16.686 1.00 49.91 475 PHE A O 1
ATOM 3800 N N . ARG A 1 476 ? 7.012 -6.497 14.751 1.00 46.06 476 ARG A N 1
ATOM 3801 C CA . ARG A 1 476 ? 7.980 -5.384 14.745 1.00 46.06 476 ARG A CA 1
ATOM 3802 C C . ARG A 1 476 ? 8.061 -4.867 13.310 1.00 46.06 476 ARG A C 1
ATOM 3804 O O . ARG A 1 476 ? 8.060 -5.680 12.394 1.00 46.06 476 ARG A O 1
ATOM 3811 N N . ASN A 1 477 ? 8.132 -3.549 13.125 1.00 44.53 477 ASN A N 1
ATOM 3812 C CA . ASN A 1 477 ? 8.177 -2.902 11.805 1.00 44.53 477 ASN A CA 1
ATOM 3813 C C . ASN A 1 477 ? 6.928 -3.218 10.962 1.00 44.53 477 ASN A C 1
ATOM 3815 O O . ASN A 1 477 ? 7.007 -3.802 9.882 1.00 44.53 477 ASN A O 1
ATOM 3819 N N . LEU A 1 478 ? 5.759 -2.854 11.496 1.00 46.94 478 LEU A N 1
ATOM 3820 C CA . LEU A 1 478 ? 4.488 -2.902 10.777 1.00 46.94 478 LEU A CA 1
ATOM 3821 C C . LEU A 1 478 ? 4.524 -1.898 9.618 1.00 46.94 478 LEU A C 1
ATOM 3823 O O . LEU A 1 478 ? 4.374 -0.691 9.805 1.00 46.94 478 LEU A O 1
ATOM 3827 N N . GLY A 1 479 ? 4.792 -2.424 8.428 1.00 43.31 479 GLY A N 1
ATOM 3828 C CA . GLY A 1 479 ? 4.742 -1.693 7.175 1.00 43.31 479 GLY A CA 1
ATOM 3829 C C . GLY A 1 479 ? 3.377 -1.887 6.536 1.00 43.31 479 GLY A C 1
ATOM 3830 O O . GLY A 1 479 ? 3.100 -2.954 5.995 1.00 43.31 479 GLY A O 1
ATOM 3831 N N . THR A 1 480 ? 2.577 -0.824 6.594 1.00 47.25 480 THR A N 1
ATOM 3832 C CA . THR A 1 480 ? 1.501 -0.521 5.641 1.00 47.25 480 THR A CA 1
ATOM 3833 C C . THR A 1 480 ? 0.209 -1.348 5.766 1.00 47.25 480 THR A C 1
ATOM 3835 O O . THR A 1 480 ? 0.179 -2.494 6.207 1.00 47.25 480 THR A O 1
ATOM 3838 N N . TYR A 1 481 ? -0.900 -0.687 5.440 1.00 42.91 481 TYR A N 1
ATOM 3839 C CA . TYR A 1 481 ? -2.259 -1.218 5.338 1.00 42.91 481 TYR A CA 1
ATOM 3840 C C . TYR A 1 481 ? -2.479 -1.792 3.931 1.00 42.91 481 TYR A C 1
ATOM 3842 O O . TYR A 1 481 ? -1.943 -1.273 2.954 1.00 42.91 481 TYR A O 1
ATOM 3850 N N . PHE A 1 482 ? -3.232 -2.886 3.828 1.00 43.88 482 PHE A N 1
ATOM 3851 C CA . PHE A 1 482 ? -3.370 -3.662 2.597 1.00 43.88 482 PHE A CA 1
ATOM 3852 C C . PHE A 1 482 ? -4.774 -3.532 2.033 1.00 43.88 482 PHE A C 1
ATOM 3854 O O . PHE A 1 482 ? -5.742 -3.807 2.733 1.00 43.88 482 PHE A O 1
ATOM 3861 N N . SER A 1 483 ? -4.871 -3.275 0.733 1.00 36.09 483 SER A N 1
ATOM 3862 C CA . SER A 1 483 ? -5.989 -3.760 -0.071 1.00 36.09 483 SER A CA 1
ATOM 3863 C C . SER A 1 483 ? -5.443 -4.800 -1.048 1.00 36.09 483 SER A C 1
ATOM 3865 O O . SER A 1 483 ? -4.531 -4.481 -1.817 1.00 36.09 483 SER A O 1
ATOM 3867 N N . LEU A 1 484 ? -5.950 -6.039 -0.999 1.00 31.34 484 LEU A N 1
ATOM 3868 C CA . LEU A 1 484 ? -5.807 -6.952 -2.143 1.00 31.34 484 LEU A CA 1
ATOM 3869 C C . LEU A 1 484 ? -6.654 -6.473 -3.317 1.00 31.34 484 LEU A C 1
ATOM 3871 O O . LEU A 1 484 ? -7.765 -5.953 -3.050 1.00 31.34 484 LEU A O 1
#

Solvent-accessible surface area (backbone atoms only — not comparable to full-atom values): 26931 Å² total; per-residue (Å²): 84,65,80,43,43,65,62,61,57,84,49,100,81,80,53,94,53,61,61,69,47,74,82,41,39,70,50,78,48,56,50,25,55,48,29,60,50,60,62,72,33,56,48,26,30,35,42,37,43,27,35,41,34,61,55,47,54,59,45,49,52,64,30,58,47,23,29,33,42,36,42,31,45,26,75,78,33,48,58,68,56,88,71,29,56,70,41,31,56,45,25,29,33,43,37,41,33,44,26,45,46,24,33,51,58,60,59,47,60,16,67,34,73,46,53,76,43,80,47,77,46,63,41,78,49,47,75,56,81,47,69,49,51,29,56,77,66,41,95,67,63,48,35,34,45,40,17,30,44,57,40,94,89,65,61,46,31,34,37,28,35,34,73,53,61,56,86,49,76,87,58,54,64,53,80,66,46,76,44,77,42,78,83,55,87,63,58,90,61,40,38,49,42,51,46,41,59,46,79,61,34,34,30,35,34,53,40,80,54,80,76,91,82,69,89,86,76,46,83,88,68,58,52,76,78,66,65,63,73,54,55,54,52,81,83,46,65,39,33,44,34,28,82,84,83,67,52,69,44,77,52,68,77,68,83,80,65,64,89,88,63,57,68,63,44,44,46,54,38,32,39,50,17,78,86,82,70,40,45,37,43,38,39,39,40,32,32,51,78,58,100,86,46,67,51,61,47,38,38,41,33,47,75,88,64,81,52,76,43,76,55,96,64,90,65,79,72,62,48,60,59,69,92,47,61,53,72,51,41,70,40,95,53,23,39,32,34,56,31,28,41,76,86,44,93,73,59,52,54,28,35,43,33,37,34,54,74,82,70,46,80,48,81,39,75,52,61,89,78,56,46,78,47,94,86,63,68,46,57,58,18,36,26,76,31,42,42,78,82,28,50,24,41,29,38,31,52,77,73,51,35,40,32,35,28,32,46,76,53,80,85,88,51,79,45,70,38,80,76,45,76,39,59,28,82,64,74,44,94,77,53,69,27,33,43,32,54,49,36,70,32,75,78,63,27,38,32,29,37,42,50,67,71,44,40,33,41,34,31,79,88,77,72,45,63,42,70,41,45,57,59,84,89,55,52,43,60,66,43,64,78,41,62,86

pLDDT: mean 70.87, std 15.4, range [30.81, 93.5]

Mean predicted aligned error: 16.72 Å